Protein AF-A0A934D410-F1 (afdb_monomer)

Foldseek 3Di:
DDDPDDDPDPPPPDPDPPPPPPDDPDPADALQLLQVLQLVVLCVQVVNDDDDDPDDLVLSLCVSNVSQFDWQQLALEIETWGCWFQAPVSDTHHTDQLLLCLLLSQLVLLLLLVVLVLLPDDDVVNVLLVVLSVVSNVQSNCSNPNDRDDQDPVNVVSSHVSSCSLLDLVAPPPVPPDDSPHGLYEYEHAFQSRQSNSLNNSCVSDVVCVCVSRPLLVLFDQKADSDLRYIYGYQFGGAQDSPGRSRDGHGHDSLLSSLSSQLRSLLSSCCSQQVLDDLLLSLLRSLLSSCRSSVFFSLSSAFAANRRQDDPPVDPPDDLFALSVLLSLAHSPQAPLVPDGDSQLSLLVQLVQQDPVFAGFFDQSVVRGGDGHDNDPCDWLPHGDPPCLVPDDSSRSNRSSNVSSSVSNLLLVVQQPDDDPHGRNSSQLSVQSSNDDDDPPDPRHRSSQVSCCVRQVAHSDPVPPDCGHPVNVSSVVSNVVD

Nearest PDB structures (foldseek):
  5ee1-assembly1_A  TM=1.984E-01  e=4.217E+00  Oryza sativa Japonica Group

Solvent-accessible surface area (backbone atoms only — not comparable to full-atom values): 26885 Å² total; per-residue (Å²): 144,81,83,93,83,86,87,86,88,85,84,88,78,86,80,72,78,76,81,88,77,87,66,81,77,74,78,80,80,52,44,59,60,37,4,51,43,48,49,53,56,13,46,65,66,56,75,73,69,81,78,74,90,83,52,58,60,62,55,44,46,52,61,54,49,43,71,38,38,46,78,47,73,68,34,34,42,27,43,32,41,32,63,46,31,45,38,80,87,63,41,80,43,73,48,68,62,49,61,74,45,28,65,40,53,55,28,48,43,44,41,54,51,49,52,50,59,47,68,61,58,53,71,74,55,41,56,50,48,54,54,40,51,54,53,50,49,58,55,48,64,39,30,65,46,100,58,75,75,79,81,48,75,67,56,51,52,40,25,54,51,43,27,56,62,71,63,66,59,89,76,46,82,80,61,80,78,65,82,67,96,61,54,39,37,39,38,50,15,75,38,26,31,29,36,44,14,53,40,11,34,46,22,71,71,28,71,89,49,22,70,65,45,68,31,71,50,50,57,16,35,66,44,42,77,75,42,64,53,28,33,39,33,43,33,18,46,29,33,68,48,92,87,38,60,70,53,47,64,46,74,51,55,74,71,52,41,37,41,48,46,41,29,49,46,37,42,37,49,37,48,60,56,29,62,60,57,53,66,51,56,40,49,6,46,13,43,45,47,21,32,70,34,66,66,38,37,51,60,68,63,51,46,45,53,81,48,26,78,37,64,84,66,71,61,95,81,64,71,72,71,32,55,60,54,35,52,60,62,29,30,34,86,66,56,83,74,56,88,58,87,43,90,58,46,51,38,59,56,51,27,69,32,47,35,99,88,59,26,34,54,29,33,16,56,76,75,76,40,80,70,52,62,48,72,62,66,78,61,61,87,78,32,59,53,53,66,77,48,74,73,40,58,69,32,38,41,30,23,41,20,50,49,51,48,37,48,31,19,32,50,45,50,48,30,53,72,37,69,53,102,88,46,39,43,40,36,57,38,51,54,48,40,45,62,54,82,79,55,92,89,50,85,77,68,52,56,63,51,54,38,46,27,72,74,66,76,26,52,66,52,71,91,69,70,58,98,61,23,52,67,54,54,48,53,56,58,33,58,74,57,106

Structure (mmCIF, N/CA/C/O backbone):
data_AF-A0A934D410-F1
#
_entry.id   AF-A0A934D410-F1
#
loop_
_atom_site.group_PDB
_atom_site.id
_atom_site.type_symbol
_atom_site.label_atom_id
_atom_site.label_alt_id
_atom_site.label_comp_id
_atom_site.label_asym_id
_atom_site.label_entity_id
_atom_site.label_seq_id
_atom_site.pdbx_PDB_ins_code
_atom_site.Cartn_x
_atom_site.Cartn_y
_atom_site.Cartn_z
_atom_site.occupancy
_atom_site.B_iso_or_equiv
_atom_site.auth_seq_id
_atom_site.auth_comp_id
_atom_site.auth_asym_id
_atom_site.auth_atom_id
_atom_site.pdbx_PDB_model_num
ATOM 1 N N . MET A 1 1 ? -4.127 -56.325 44.865 1.00 42.56 1 MET A N 1
ATOM 2 C CA . MET A 1 1 ? -3.449 -55.016 44.952 1.00 42.56 1 MET A CA 1
ATOM 3 C C . MET A 1 1 ? -2.139 -55.084 44.183 1.00 42.56 1 MET A C 1
ATOM 5 O O . MET A 1 1 ? -1.163 -55.570 44.729 1.00 42.56 1 MET A O 1
ATOM 9 N N . LEU A 1 2 ? -2.148 -54.677 42.915 1.00 32.09 2 LEU A N 1
ATOM 10 C CA . LEU A 1 2 ? -1.064 -53.976 42.217 1.00 32.09 2 LEU A CA 1
ATOM 11 C C . LEU A 1 2 ? -1.540 -53.722 40.786 1.00 32.09 2 LEU A C 1
ATOM 13 O O . LEU A 1 2 ? -2.137 -54.588 40.151 1.00 32.09 2 LEU A O 1
ATOM 17 N N . ALA A 1 3 ? -1.391 -52.469 40.383 1.00 30.88 3 ALA A N 1
ATOM 18 C CA . ALA A 1 3 ? -2.076 -51.837 39.278 1.00 30.88 3 ALA A CA 1
ATOM 19 C C . ALA A 1 3 ? -1.532 -52.278 37.915 1.00 30.88 3 ALA A C 1
ATOM 21 O O . ALA A 1 3 ? -0.333 -52.218 37.651 1.00 30.88 3 ALA A O 1
ATOM 22 N N . CYS A 1 4 ? -2.462 -52.625 37.028 1.00 30.52 4 CYS A N 1
ATOM 23 C CA . CYS A 1 4 ? -2.294 -52.508 35.588 1.00 30.52 4 CYS A CA 1
ATOM 24 C C . CYS A 1 4 ? -2.367 -51.016 35.218 1.00 30.52 4 CYS A C 1
ATOM 26 O O . CYS A 1 4 ? -3.456 -50.486 35.026 1.00 30.52 4 CYS A O 1
ATOM 28 N N . SER A 1 5 ? -1.220 -50.340 35.141 1.00 37.38 5 SER A N 1
ATOM 29 C CA . SER A 1 5 ? -1.119 -48.936 34.707 1.00 37.38 5 SER A CA 1
ATOM 30 C C . SER A 1 5 ? -0.133 -48.807 33.552 1.00 37.38 5 SER A C 1
ATOM 32 O O . SER A 1 5 ? 0.962 -48.275 33.709 1.00 37.38 5 SER A O 1
ATOM 34 N N . LEU A 1 6 ? -0.507 -49.333 32.386 1.00 31.12 6 LEU A N 1
ATOM 35 C CA . LEU A 1 6 ? 0.303 -49.239 31.168 1.00 31.12 6 LEU A CA 1
ATOM 36 C C . LEU A 1 6 ? -0.589 -49.298 29.918 1.00 31.12 6 LEU A C 1
ATOM 38 O O . LEU A 1 6 ? -0.359 -50.105 29.034 1.00 31.12 6 LEU A O 1
ATOM 42 N N . LEU A 1 7 ? -1.665 -48.497 29.872 1.00 30.86 7 LEU A N 1
ATOM 43 C CA . LEU A 1 7 ? -2.588 -48.460 28.719 1.00 30.86 7 LEU A CA 1
ATOM 44 C C . LEU A 1 7 ? -3.400 -47.147 28.585 1.00 30.86 7 LEU A C 1
ATOM 46 O O . LEU A 1 7 ? -4.512 -47.165 28.072 1.00 30.86 7 LEU A O 1
ATOM 50 N N . ALA A 1 8 ? -2.873 -45.995 29.031 1.00 31.39 8 ALA A N 1
ATOM 51 C CA . ALA A 1 8 ? -3.640 -44.733 29.046 1.00 31.39 8 ALA A CA 1
ATOM 52 C C . ALA A 1 8 ? -2.965 -43.501 28.403 1.00 31.39 8 ALA A C 1
ATOM 54 O O . ALA A 1 8 ? -3.466 -42.395 28.576 1.00 31.39 8 ALA A O 1
ATOM 55 N N . THR A 1 9 ? -1.879 -43.645 27.630 1.00 33.16 9 THR A N 1
ATOM 56 C CA . THR A 1 9 ? -1.165 -42.457 27.096 1.00 33.16 9 THR A CA 1
ATOM 57 C C . THR A 1 9 ? -0.777 -42.521 25.618 1.00 33.16 9 THR A C 1
ATOM 59 O O . THR A 1 9 ? 0.167 -41.852 25.216 1.00 33.16 9 THR A O 1
ATOM 62 N N . LEU A 1 10 ? -1.489 -43.292 24.785 1.00 30.28 10 LEU A N 1
ATOM 63 C CA . LEU A 1 10 ? -1.182 -43.398 23.344 1.00 30.28 10 LEU A CA 1
ATOM 64 C C . LEU A 1 10 ? -2.417 -43.620 22.442 1.00 30.28 10 LEU A C 1
ATOM 66 O O . LEU A 1 10 ? -2.319 -44.243 21.392 1.00 30.28 10 LEU A O 1
ATOM 70 N N . ALA A 1 11 ? -3.586 -43.092 22.827 1.00 30.05 11 ALA A N 1
ATOM 71 C CA . ALA A 1 11 ? -4.821 -43.185 22.032 1.00 30.05 11 ALA A CA 1
ATOM 72 C C . ALA A 1 11 ? -5.610 -41.859 21.986 1.00 30.05 11 ALA A C 1
ATOM 74 O O . ALA A 1 11 ? -6.822 -41.840 22.176 1.00 30.05 11 ALA A O 1
ATOM 75 N N . ALA A 1 12 ? -4.920 -40.738 21.755 1.00 31.27 12 ALA A N 1
ATOM 76 C CA . ALA A 1 12 ? -5.554 -39.432 21.517 1.00 31.27 12 ALA A CA 1
ATOM 77 C C . ALA A 1 12 ? -4.945 -38.674 20.319 1.00 31.27 12 ALA A C 1
ATOM 79 O O . ALA A 1 12 ? -5.018 -37.451 20.241 1.00 31.27 12 ALA A O 1
ATOM 80 N N . LEU A 1 13 ? -4.345 -39.399 19.372 1.00 34.25 13 LEU A N 1
ATOM 81 C CA . LEU A 1 13 ? -3.903 -38.873 18.083 1.00 34.25 13 LEU A CA 1
ATOM 82 C C . LEU A 1 13 ? -4.572 -39.696 16.979 1.00 34.25 13 LEU A C 1
ATOM 84 O O . LEU A 1 13 ? -4.502 -40.921 16.995 1.00 34.25 13 LEU A O 1
ATOM 88 N N . CYS A 1 14 ? -5.204 -38.989 16.039 1.00 32.22 14 CYS A N 1
ATOM 89 C CA . CYS A 1 14 ? -5.809 -39.493 14.801 1.00 32.22 14 CYS A CA 1
ATOM 90 C C . CYS A 1 14 ? -7.228 -40.087 14.894 1.00 32.22 14 CYS A C 1
ATOM 92 O O . CYS A 1 14 ? -7.484 -41.190 14.424 1.00 32.22 14 CYS A O 1
ATOM 94 N N . THR A 1 15 ? -8.203 -39.286 15.327 1.00 29.06 15 THR A N 1
ATOM 95 C CA . THR A 1 15 ? -9.508 -39.287 14.643 1.00 29.06 15 THR A CA 1
ATOM 96 C C . THR A 1 15 ? -9.619 -37.986 13.865 1.00 29.06 15 THR A C 1
ATOM 98 O O . THR A 1 15 ? -9.895 -36.932 14.436 1.00 29.06 15 THR A O 1
ATOM 101 N N . ALA A 1 1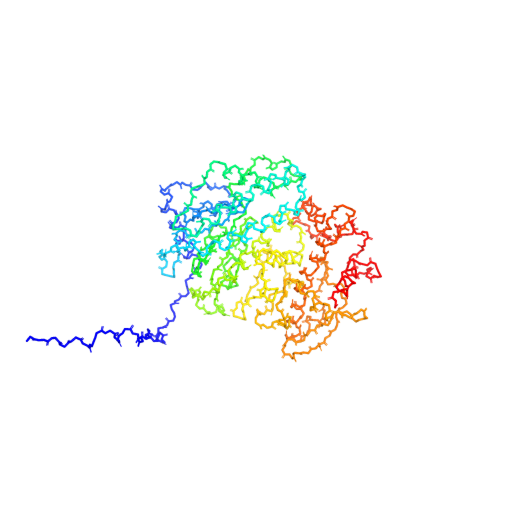6 ? -9.329 -38.054 12.565 1.00 29.75 16 ALA A N 1
ATOM 102 C CA . ALA A 1 16 ? -9.685 -36.997 11.629 1.00 29.75 16 ALA A CA 1
ATOM 103 C C . ALA A 1 16 ? -11.184 -36.685 11.795 1.00 29.75 16 ALA A C 1
ATOM 105 O O . ALA A 1 16 ? -11.968 -37.631 11.940 1.00 29.75 16 ALA A O 1
ATOM 106 N N . PRO A 1 17 ? -11.610 -35.408 11.801 1.00 34.34 17 PRO A N 1
ATOM 107 C CA . PRO A 1 17 ? -13.032 -35.114 11.776 1.00 34.34 17 PRO A CA 1
ATOM 108 C C . PRO A 1 17 ? -13.604 -35.772 10.520 1.00 34.34 17 PRO A C 1
ATOM 110 O O . PRO A 1 17 ? -13.029 -35.660 9.434 1.00 34.34 17 PRO A O 1
ATOM 113 N N . ALA A 1 18 ? -14.684 -36.532 10.705 1.00 32.53 18 ALA A N 1
ATOM 114 C CA . ALA A 1 18 ? -15.396 -37.203 9.632 1.00 32.53 18 ALA A CA 1
ATOM 115 C C . ALA A 1 18 ? -15.564 -36.236 8.452 1.00 32.53 18 ALA A C 1
ATOM 117 O O . ALA A 1 18 ? -16.028 -35.109 8.638 1.00 32.53 18 ALA A O 1
ATOM 118 N N . ARG A 1 19 ? -15.131 -36.672 7.262 1.00 36.81 19 ARG A N 1
ATOM 119 C CA . ARG A 1 19 ? -15.278 -35.932 6.006 1.00 36.81 19 ARG A CA 1
ATOM 120 C C . ARG A 1 19 ? -16.706 -35.398 5.909 1.00 36.81 19 ARG A C 1
ATOM 122 O O . ARG A 1 19 ? -17.652 -36.164 5.758 1.00 36.81 19 ARG A O 1
ATOM 129 N N . ALA A 1 20 ? -16.835 -34.080 5.989 1.00 39.75 20 ALA A N 1
ATOM 130 C CA . ALA A 1 20 ? -18.024 -33.351 5.593 1.00 39.75 20 ALA A CA 1
ATOM 131 C C . ALA A 1 20 ? -18.177 -33.492 4.070 1.00 39.75 20 ALA A C 1
ATOM 133 O O . ALA A 1 20 ? -17.707 -32.641 3.325 1.00 39.75 20 ALA A O 1
ATOM 134 N N . GLN A 1 21 ? -18.725 -34.615 3.601 1.00 38.31 21 GLN A N 1
ATOM 135 C CA . GLN A 1 21 ? -18.976 -34.846 2.173 1.00 38.31 21 GLN A CA 1
ATOM 136 C C . GLN A 1 21 ? -20.461 -34.978 1.808 1.00 38.31 21 GLN A C 1
ATOM 138 O O . GLN A 1 21 ? -20.760 -34.922 0.626 1.00 38.31 21 GLN A O 1
ATOM 143 N N . ASP A 1 22 ? -21.387 -35.004 2.778 1.00 38.47 22 ASP A N 1
ATOM 144 C CA . ASP A 1 22 ? -22.826 -35.207 2.501 1.00 38.47 22 ASP A CA 1
ATOM 145 C C . ASP A 1 22 ? -23.756 -34.120 3.076 1.00 38.47 22 ASP A C 1
ATOM 147 O O . ASP A 1 22 ? -24.946 -34.352 3.285 1.00 38.47 22 ASP A O 1
ATOM 151 N N . ARG A 1 23 ? -23.252 -32.915 3.365 1.00 43.56 23 ARG A N 1
ATOM 152 C CA . ARG A 1 23 ? -24.132 -31.766 3.638 1.00 43.56 23 ARG A CA 1
ATOM 153 C C . ARG A 1 23 ? -24.146 -30.873 2.415 1.00 43.56 23 ARG A C 1
ATOM 155 O O . ARG A 1 23 ? -23.083 -30.415 2.003 1.00 43.56 23 ARG A O 1
ATOM 162 N N . GLU A 1 24 ? -25.338 -30.619 1.872 1.00 44.25 24 GLU A N 1
ATOM 163 C CA . GLU A 1 24 ? -25.535 -29.498 0.953 1.00 44.25 24 GLU A CA 1
ATOM 164 C C . GLU A 1 24 ? -24.843 -28.264 1.551 1.00 44.25 24 GLU A C 1
ATOM 166 O O . GLU A 1 24 ? -25.019 -27.991 2.750 1.00 44.25 24 GLU A O 1
ATOM 171 N N . PRO A 1 25 ? -23.998 -27.559 0.777 1.00 53.12 25 PRO A N 1
ATOM 172 C CA . PRO A 1 25 ? -23.341 -26.367 1.277 1.00 53.12 25 PRO A CA 1
ATOM 173 C C . PRO A 1 25 ? -24.425 -25.385 1.720 1.00 53.12 25 PRO A C 1
ATOM 175 O O . PRO A 1 25 ? -25.359 -25.095 0.972 1.00 53.12 25 PRO A O 1
ATOM 178 N N . ALA A 1 26 ? -24.325 -24.913 2.966 1.00 56.53 26 ALA A N 1
ATOM 179 C CA . ALA A 1 26 ? -25.249 -23.918 3.488 1.00 56.53 26 ALA A CA 1
ATOM 180 C C . ALA A 1 26 ? -25.309 -22.725 2.518 1.00 56.53 26 ALA A C 1
ATOM 182 O O . ALA A 1 26 ? -24.267 -22.349 1.965 1.00 56.53 26 ALA A O 1
ATOM 183 N N . PRO A 1 27 ? -26.499 -22.136 2.297 1.00 59.75 27 PRO A N 1
ATOM 184 C CA . PRO A 1 27 ? -26.635 -21.037 1.363 1.00 59.75 27 PRO A CA 1
ATOM 185 C C . PRO A 1 27 ? -25.674 -19.902 1.742 1.00 59.75 27 PRO A C 1
ATOM 187 O O . PRO A 1 27 ? -25.443 -19.649 2.931 1.00 59.75 27 PRO A O 1
ATOM 190 N N . PRO A 1 28 ? -25.097 -19.224 0.742 1.00 68.19 28 PRO A N 1
ATOM 191 C CA . PRO A 1 28 ? -24.131 -18.169 0.972 1.00 68.19 28 PRO A CA 1
ATOM 192 C C . PRO A 1 28 ? -24.716 -17.060 1.847 1.00 68.19 28 PRO A C 1
ATOM 194 O O . PRO A 1 28 ? -25.807 -16.555 1.586 1.00 68.19 28 PRO A O 1
ATOM 197 N N . ILE A 1 29 ? -23.969 -16.653 2.872 1.00 74.25 29 ILE A N 1
ATOM 198 C CA . ILE A 1 29 ? -24.390 -15.567 3.756 1.00 74.25 29 ILE A CA 1
ATOM 199 C C . ILE A 1 29 ? -24.161 -14.234 3.038 1.00 74.25 29 ILE A C 1
ATOM 201 O O . ILE A 1 29 ? -23.031 -13.966 2.615 1.00 74.25 29 ILE A O 1
ATOM 205 N N . PRO A 1 30 ? -25.195 -13.387 2.890 1.00 83.50 30 PRO A N 1
ATOM 206 C CA . PRO A 1 30 ? -25.046 -12.099 2.228 1.00 83.50 30 PRO A CA 1
ATOM 207 C C . PRO A 1 30 ? -24.096 -11.165 2.987 1.00 83.50 30 PRO A C 1
ATOM 209 O O . PRO A 1 30 ? -24.097 -11.136 4.220 1.00 83.50 30 PRO A O 1
ATOM 212 N N . PHE A 1 31 ? -23.355 -10.332 2.246 1.00 85.19 31 PHE A N 1
ATOM 213 C CA . PHE A 1 31 ? -22.563 -9.225 2.802 1.00 85.19 31 PHE A CA 1
ATOM 214 C C . PHE A 1 31 ? -23.370 -8.377 3.786 1.00 85.19 31 PHE A C 1
ATOM 216 O O . PHE A 1 31 ? -22.879 -8.032 4.857 1.00 85.19 31 PHE A O 1
ATOM 223 N N . GLU A 1 32 ? -24.620 -8.084 3.432 1.00 91.25 32 GLU A N 1
ATOM 224 C CA . GLU A 1 32 ? -25.541 -7.302 4.249 1.00 91.25 32 GLU A CA 1
ATOM 225 C C . GLU A 1 32 ? -25.746 -7.914 5.639 1.00 91.25 32 GLU A C 1
ATOM 227 O O . GLU A 1 32 ? -25.600 -7.219 6.639 1.00 91.25 32 GLU A O 1
ATOM 232 N N . ALA A 1 33 ? -26.005 -9.222 5.728 1.00 91.56 33 ALA A N 1
ATOM 233 C CA . ALA A 1 33 ? -26.247 -9.893 7.004 1.00 91.56 33 ALA A CA 1
ATOM 234 C C . ALA A 1 33 ? -25.010 -9.856 7.918 1.00 91.56 33 ALA A C 1
ATOM 236 O O . ALA A 1 33 ? -25.127 -9.567 9.110 1.00 91.56 33 ALA A O 1
ATOM 237 N N . LEU A 1 34 ? -23.819 -10.091 7.356 1.00 92.19 34 LEU A N 1
ATOM 238 C CA . LEU A 1 34 ? -22.552 -9.979 8.086 1.00 92.19 34 LEU A CA 1
ATOM 239 C C . LEU A 1 34 ? -22.280 -8.534 8.534 1.00 92.19 34 LEU A C 1
ATOM 241 O O . LEU A 1 34 ? -21.866 -8.305 9.670 1.00 92.19 34 LEU A O 1
ATOM 245 N N . GLY A 1 35 ? -22.547 -7.560 7.661 1.00 93.56 35 GLY A N 1
ATOM 246 C CA . GLY A 1 35 ? -22.398 -6.136 7.956 1.00 93.56 35 GLY A CA 1
ATOM 247 C C . GLY A 1 35 ? -23.323 -5.656 9.067 1.00 93.56 35 GLY A C 1
ATOM 248 O O . GLY A 1 35 ? -22.873 -5.006 10.009 1.00 93.56 35 GLY A O 1
ATOM 249 N N . LEU A 1 36 ? -24.600 -6.031 9.008 1.00 94.38 36 LEU A N 1
ATOM 250 C CA . LEU A 1 36 ? -25.580 -5.719 10.046 1.00 94.38 36 LEU A CA 1
ATOM 251 C C . LEU A 1 36 ? -25.224 -6.379 11.382 1.00 94.38 36 LEU A C 1
ATOM 253 O O . LEU A 1 36 ? -25.355 -5.735 12.421 1.00 94.38 36 LEU A O 1
ATOM 257 N N . ALA A 1 37 ? -24.716 -7.617 11.372 1.00 94.50 37 ALA A N 1
ATOM 258 C CA . ALA A 1 37 ? -24.241 -8.282 12.586 1.00 94.50 37 ALA A CA 1
ATOM 259 C C . ALA A 1 37 ? -23.058 -7.534 13.230 1.00 94.50 37 ALA A C 1
ATOM 261 O O . ALA A 1 37 ? -23.037 -7.346 14.448 1.00 94.50 37 ALA A O 1
ATOM 262 N N . LEU A 1 38 ? -22.103 -7.053 12.423 1.00 94.81 38 LEU A N 1
ATOM 263 C CA . LEU A 1 38 ? -20.994 -6.223 12.903 1.00 94.81 38 LEU A CA 1
ATOM 264 C C . LEU A 1 38 ? -21.490 -4.905 13.504 1.00 94.81 38 LEU A C 1
ATOM 266 O O . LEU A 1 38 ? -21.075 -4.542 14.604 1.00 94.81 38 LEU A O 1
ATOM 270 N N . ILE A 1 39 ? -22.381 -4.200 12.802 1.00 93.75 39 ILE A N 1
ATOM 271 C CA . ILE A 1 39 ? -22.942 -2.926 13.267 1.00 93.75 39 ILE A CA 1
ATOM 272 C C . ILE A 1 39 ? -23.681 -3.132 14.594 1.00 93.75 39 ILE A C 1
ATOM 274 O O . ILE A 1 39 ? -23.381 -2.446 15.568 1.00 93.75 39 ILE A O 1
ATOM 278 N N . ALA A 1 40 ? -24.556 -4.137 14.676 1.00 92.69 40 ALA A N 1
ATOM 279 C CA . ALA A 1 40 ? -25.294 -4.453 15.895 1.00 92.69 40 ALA A CA 1
ATOM 280 C C . ALA A 1 40 ? -24.362 -4.776 17.076 1.00 92.69 40 ALA A C 1
ATOM 282 O O . ALA A 1 40 ? -24.590 -4.320 18.199 1.00 92.69 40 ALA A O 1
ATOM 283 N N . ALA A 1 41 ? -23.281 -5.525 16.834 1.00 92.62 41 ALA A N 1
ATOM 284 C CA . ALA A 1 41 ? -22.281 -5.806 17.857 1.00 92.62 41 ALA A CA 1
ATOM 285 C C . ALA A 1 41 ? -21.552 -4.536 18.328 1.00 92.62 41 ALA A C 1
ATOM 287 O O . ALA A 1 41 ? -21.296 -4.384 19.526 1.00 92.62 41 ALA A O 1
ATOM 288 N N . ALA A 1 42 ? -21.223 -3.623 17.411 1.00 91.75 42 ALA A N 1
ATOM 289 C CA . ALA A 1 42 ? -20.581 -2.354 17.746 1.00 91.75 42 ALA A CA 1
ATOM 290 C C . ALA A 1 42 ? -21.506 -1.451 18.572 1.00 91.75 42 ALA A C 1
ATOM 292 O O . ALA A 1 42 ? -21.076 -0.841 19.553 1.00 91.75 42 ALA A O 1
ATOM 293 N N . ASP A 1 43 ? -22.789 -1.430 18.227 1.00 90.31 43 ASP A N 1
ATOM 294 C CA . ASP A 1 43 ? -23.812 -0.632 18.902 1.00 90.31 43 ASP A CA 1
ATOM 295 C C . ASP A 1 43 ? -24.069 -1.102 20.321 1.00 90.31 43 ASP A C 1
ATOM 297 O O . ASP A 1 43 ? -24.132 -0.289 21.246 1.00 90.31 43 ASP A O 1
ATOM 301 N N . ALA A 1 44 ? -24.129 -2.421 20.509 1.00 89.69 44 ALA A N 1
ATOM 302 C CA . ALA A 1 44 ? -24.254 -3.022 21.827 1.00 89.69 44 ALA A CA 1
ATOM 303 C C . ALA A 1 44 ? -23.101 -2.605 22.759 1.00 89.69 44 ALA A C 1
ATOM 305 O O . ALA A 1 44 ? -23.320 -2.403 23.952 1.00 89.69 44 ALA A O 1
ATOM 306 N N . ARG A 1 45 ? -21.881 -2.425 22.228 1.00 87.94 45 ARG A N 1
ATOM 307 C CA . ARG A 1 45 ? -20.720 -1.972 23.016 1.00 87.94 45 ARG A CA 1
ATOM 308 C C . ARG A 1 45 ? -20.695 -0.480 23.303 1.00 87.94 45 ARG A C 1
ATOM 310 O O . ARG A 1 45 ? -20.055 -0.069 24.265 1.00 87.94 45 ARG A O 1
ATOM 317 N N . ARG A 1 46 ? -21.372 0.322 22.487 1.00 84.00 46 ARG A N 1
ATOM 318 C CA . ARG A 1 46 ? -21.430 1.777 22.651 1.00 84.00 46 ARG A CA 1
ATOM 319 C C . ARG A 1 46 ? -22.364 2.210 23.786 1.00 84.00 46 ARG A C 1
ATOM 321 O O . ARG A 1 46 ? -22.291 3.344 24.236 1.00 84.00 46 ARG A O 1
ATOM 328 N N . GLY A 1 47 ? -23.257 1.334 24.249 1.00 76.50 47 GLY A N 1
ATOM 329 C CA . GLY A 1 47 ? -24.168 1.661 25.350 1.00 76.50 47 GLY A CA 1
ATOM 330 C C . GLY A 1 47 ? -25.234 2.706 24.992 1.00 76.50 47 GLY A C 1
ATOM 331 O O . GLY A 1 47 ? -25.763 3.359 25.885 1.00 76.50 47 GLY A O 1
ATOM 332 N N . GLY A 1 48 ? -25.564 2.860 23.703 1.00 68.19 48 GLY A N 1
ATOM 333 C CA . GLY A 1 48 ? -26.670 3.709 23.243 1.00 68.19 48 GLY A CA 1
ATOM 334 C C . GLY A 1 48 ? -26.310 5.144 22.849 1.00 68.19 48 GLY A C 1
ATOM 335 O O . GLY A 1 48 ? -27.218 5.902 22.512 1.00 68.19 48 GLY A O 1
ATOM 336 N N . GLU A 1 49 ? -25.031 5.536 22.837 1.00 70.69 49 GLU A N 1
ATOM 337 C CA . GLU A 1 49 ? -24.654 6.848 22.292 1.00 70.69 49 GLU A CA 1
ATOM 338 C C . GLU A 1 49 ? -24.951 6.904 20.778 1.00 70.69 49 GLU A C 1
ATOM 340 O O . GLU A 1 49 ? -24.522 6.020 20.030 1.00 70.69 49 GLU A O 1
ATOM 345 N N . PRO A 1 50 ? -25.690 7.908 20.279 1.00 66.44 50 PRO A N 1
ATOM 346 C CA . PRO A 1 50 ? -25.954 8.021 18.853 1.00 66.44 50 PRO A CA 1
ATOM 347 C C . PRO A 1 50 ? -24.665 8.360 18.094 1.00 66.44 50 PRO A C 1
ATOM 349 O O . PRO A 1 50 ? -23.840 9.150 18.550 1.00 66.44 50 PRO A O 1
ATOM 352 N N . VAL A 1 51 ? -24.503 7.780 16.904 1.00 72.44 51 VAL A N 1
ATOM 353 C CA . VAL A 1 51 ? -23.530 8.284 15.928 1.00 72.44 51 VAL A CA 1
ATOM 354 C C . VAL A 1 51 ? -24.222 9.395 15.157 1.00 72.44 51 VAL A C 1
ATOM 356 O O . VAL A 1 51 ? -25.312 9.182 14.634 1.00 72.44 51 VAL A O 1
ATOM 359 N N . THR A 1 52 ? -23.631 10.584 15.129 1.00 65.38 52 THR A N 1
ATOM 360 C CA . THR A 1 52 ? -24.238 11.748 14.482 1.00 65.38 52 THR A CA 1
ATOM 361 C C . THR A 1 52 ? -24.378 11.516 12.975 1.00 65.38 52 THR A C 1
ATOM 363 O O . THR A 1 52 ? -23.384 11.465 12.253 1.00 65.38 52 THR A O 1
ATOM 366 N N . GLU A 1 53 ? -25.613 11.393 12.486 1.00 58.34 53 GLU A N 1
ATOM 367 C CA . GLU A 1 53 ? -25.904 11.387 11.050 1.00 58.34 53 GLU A CA 1
ATOM 368 C C . GLU A 1 53 ? -25.597 12.779 10.469 1.00 58.34 53 GLU A C 1
ATOM 370 O O . GLU A 1 53 ? -26.121 13.792 10.933 1.00 58.34 53 GLU A O 1
ATOM 375 N N . GLY A 1 54 ? -24.681 12.841 9.498 1.00 59.28 54 GLY A N 1
ATOM 376 C CA . GLY A 1 54 ? -24.143 14.088 8.929 1.00 59.28 54 GLY A CA 1
ATOM 377 C C . GLY A 1 54 ? -22.622 14.084 8.739 1.00 59.28 54 GLY A C 1
ATOM 378 O O . GLY A 1 54 ? -22.085 14.946 8.042 1.00 59.28 54 GLY A O 1
ATOM 379 N N . ASP A 1 55 ? -21.932 13.108 9.330 1.00 62.25 55 ASP A N 1
ATOM 380 C CA . ASP A 1 55 ? -20.523 12.827 9.063 1.00 62.25 55 ASP A CA 1
ATOM 381 C C . ASP A 1 55 ? -20.328 12.281 7.631 1.00 62.25 55 ASP A C 1
ATOM 383 O O . ASP A 1 55 ? -21.192 11.583 7.098 1.00 62.25 55 ASP A O 1
ATOM 387 N N . ASP A 1 56 ? -19.185 12.590 7.001 1.00 78.81 56 ASP A N 1
ATOM 388 C CA . ASP A 1 56 ? -18.760 11.924 5.757 1.00 78.81 56 ASP A CA 1
ATOM 389 C C . ASP A 1 56 ? -18.812 10.397 5.944 1.00 78.81 56 ASP A C 1
ATOM 391 O O . ASP A 1 56 ? -18.553 9.902 7.041 1.00 78.81 56 ASP A O 1
ATOM 395 N N . ALA A 1 57 ? -19.141 9.643 4.898 1.00 82.25 57 ALA A N 1
ATOM 396 C CA . ALA A 1 57 ? -19.423 8.211 5.003 1.00 82.25 57 ALA A CA 1
ATOM 397 C C . ALA A 1 57 ? -18.247 7.408 5.586 1.00 82.25 57 ALA A C 1
ATOM 399 O O . ALA A 1 57 ? -18.458 6.493 6.381 1.00 82.25 57 ALA A O 1
ATOM 400 N N . GLU A 1 58 ? -17.012 7.810 5.267 1.00 84.00 58 GLU A N 1
ATOM 401 C CA . GLU A 1 58 ? -15.797 7.284 5.900 1.00 84.00 58 GLU A CA 1
ATOM 402 C C . GLU A 1 58 ? -15.841 7.457 7.424 1.00 84.00 58 GLU A C 1
ATOM 404 O O . GLU A 1 58 ? -15.596 6.522 8.186 1.00 84.00 58 GLU A O 1
ATOM 409 N N . LEU A 1 59 ? -16.163 8.668 7.877 1.00 85.31 59 LEU A N 1
ATOM 410 C CA . LEU A 1 59 ? -16.184 9.018 9.288 1.00 85.31 59 LEU A CA 1
ATOM 411 C C . LEU A 1 59 ? -17.338 8.325 10.020 1.00 85.31 59 LEU A C 1
ATOM 413 O O . LEU A 1 59 ? -17.128 7.828 11.127 1.00 85.31 59 LEU A O 1
ATOM 417 N N . LEU A 1 60 ? -18.514 8.243 9.393 1.00 88.25 60 LEU A N 1
ATOM 418 C CA . LEU A 1 60 ? -19.657 7.480 9.892 1.00 88.25 60 LEU A CA 1
ATOM 419 C C . LEU A 1 60 ? -19.276 6.010 10.108 1.00 88.25 60 LEU A C 1
ATOM 421 O O . LEU A 1 60 ? -19.469 5.481 11.204 1.00 88.25 60 LEU A O 1
ATOM 425 N N . PHE A 1 61 ? -18.686 5.371 9.095 1.00 90.94 61 PHE A N 1
ATOM 426 C CA . PHE A 1 61 ? -18.240 3.981 9.159 1.00 90.94 61 PHE A CA 1
ATOM 427 C C . PHE A 1 61 ? -17.209 3.757 10.271 1.00 90.94 61 PHE A C 1
ATOM 429 O O . PHE A 1 61 ? -17.431 2.922 11.151 1.00 90.94 61 PHE A O 1
ATOM 436 N N . LEU A 1 62 ? -16.119 4.534 10.279 1.00 91.44 62 LEU A N 1
ATOM 437 C CA . LEU A 1 62 ? -15.040 4.393 11.260 1.00 91.44 62 LEU A CA 1
ATOM 438 C C . LEU A 1 62 ? -15.541 4.625 12.684 1.00 91.44 62 LEU A C 1
ATOM 440 O O . LEU A 1 62 ? -15.279 3.803 13.563 1.00 91.44 62 LEU A O 1
ATOM 444 N N . ARG A 1 63 ? -16.323 5.691 12.913 1.00 90.12 63 ARG A N 1
ATOM 445 C CA . ARG A 1 63 ? -16.942 5.930 14.220 1.00 90.12 63 ARG A CA 1
ATOM 446 C C . ARG A 1 63 ? -17.780 4.741 14.619 1.00 90.12 63 ARG A C 1
ATOM 448 O O . ARG A 1 63 ? -17.634 4.301 15.751 1.00 90.12 63 ARG A O 1
ATOM 455 N N . ARG A 1 64 ? -18.635 4.217 13.731 1.00 90.31 64 ARG A N 1
ATOM 456 C CA . ARG A 1 64 ? -19.569 3.131 14.057 1.00 90.31 64 ARG A CA 1
ATOM 457 C C . ARG A 1 64 ? -18.845 1.894 14.571 1.00 90.31 64 ARG A C 1
ATOM 459 O O . ARG A 1 64 ? -19.240 1.389 15.617 1.00 90.31 64 ARG A O 1
ATOM 466 N N . ILE A 1 65 ? -17.786 1.460 13.887 1.00 92.44 65 ILE A N 1
ATOM 467 C CA . ILE A 1 65 ? -17.075 0.209 14.196 1.00 92.44 65 ILE A CA 1
ATOM 468 C C . ILE A 1 65 ? -15.971 0.353 15.254 1.00 92.44 65 ILE A C 1
ATOM 470 O O . ILE A 1 65 ? -15.508 -0.664 15.773 1.00 92.44 65 ILE A O 1
ATOM 474 N N . GLU A 1 66 ? -15.544 1.575 15.584 1.00 92.50 66 GLU A N 1
ATOM 475 C CA . GLU A 1 66 ? -14.484 1.855 16.567 1.00 92.50 66 GLU A CA 1
ATOM 476 C C . GLU A 1 66 ? -14.623 1.056 17.882 1.00 92.50 66 GLU A C 1
ATOM 478 O O . GLU A 1 66 ? -13.632 0.451 18.290 1.00 92.50 66 GLU A O 1
ATOM 483 N N . PRO A 1 67 ? -15.811 0.925 18.518 1.00 91.88 67 PRO A N 1
ATOM 484 C CA . PRO A 1 67 ? -15.956 0.184 19.780 1.00 91.88 67 PRO A CA 1
ATOM 485 C C . PRO A 1 67 ? -15.602 -1.315 19.709 1.00 91.88 67 PRO A C 1
ATOM 487 O O . PRO A 1 67 ? -15.438 -1.973 20.742 1.00 91.88 67 PRO A O 1
ATOM 490 N N . LEU A 1 68 ? -15.516 -1.888 18.504 1.00 92.31 68 LEU A N 1
ATOM 491 C CA . LEU A 1 68 ? -15.102 -3.277 18.289 1.00 92.31 68 LEU A CA 1
ATOM 492 C C . LEU A 1 68 ? -13.594 -3.439 18.092 1.00 92.31 68 LEU A C 1
ATOM 494 O O . LEU A 1 68 ? -13.124 -4.576 18.031 1.00 92.31 68 LEU A O 1
ATOM 498 N N . HIS A 1 69 ? -12.838 -2.346 18.006 1.00 92.56 69 HIS A N 1
ATOM 499 C CA . HIS A 1 69 ? -11.428 -2.372 17.643 1.00 92.56 69 HIS A CA 1
ATOM 500 C C . HIS A 1 69 ? -10.549 -1.785 18.746 1.00 92.56 69 HIS A C 1
ATOM 502 O O . HIS A 1 69 ? -10.834 -0.752 19.343 1.00 92.56 69 HIS A O 1
ATOM 508 N N . GLN A 1 70 ? -9.418 -2.438 18.981 1.00 90.50 70 GLN A N 1
ATOM 509 C CA . GLN A 1 70 ? -8.282 -1.841 19.652 1.00 90.50 70 GLN A CA 1
ATOM 510 C C . GLN A 1 70 ? -7.485 -1.020 18.633 1.00 90.50 70 GLN A C 1
ATOM 512 O O . GLN A 1 70 ? -7.068 -1.530 17.592 1.00 90.50 70 GLN A O 1
ATOM 517 N N . ARG A 1 71 ? -7.256 0.255 18.948 1.00 89.94 71 ARG A N 1
ATOM 518 C CA . ARG A 1 71 ? -6.520 1.190 18.091 1.00 89.94 71 ARG A CA 1
ATOM 519 C C . ARG A 1 71 ? -5.051 1.230 18.497 1.00 89.94 71 ARG A C 1
ATOM 521 O O . ARG A 1 71 ? -4.723 1.553 19.635 1.00 89.94 71 ARG A O 1
ATOM 528 N N . ILE A 1 72 ? -4.166 0.916 17.558 1.00 90.00 72 ILE A N 1
ATOM 529 C CA . ILE A 1 72 ? -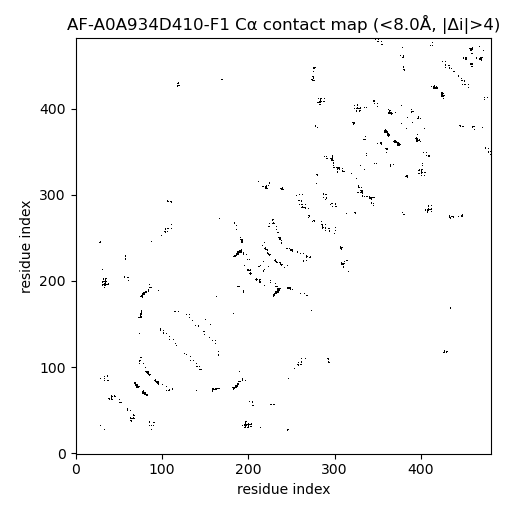2.714 1.034 17.710 1.00 90.00 72 ILE A CA 1
ATOM 530 C C . ILE A 1 72 ? -2.265 2.187 16.819 1.00 90.00 72 ILE A C 1
ATOM 532 O O . ILE A 1 72 ? -2.140 2.039 15.603 1.00 90.00 72 ILE A O 1
ATOM 536 N N . ARG A 1 73 ? -2.039 3.353 17.424 1.00 89.62 73 ARG A N 1
ATOM 537 C CA . ARG A 1 73 ? -1.553 4.538 16.715 1.00 89.62 73 ARG A CA 1
ATOM 538 C C . ARG A 1 73 ? -0.037 4.455 16.572 1.00 89.62 73 ARG A C 1
ATOM 540 O O . ARG A 1 73 ? 0.663 4.260 17.557 1.00 89.62 73 ARG A O 1
ATOM 547 N N . LEU A 1 74 ? 0.470 4.582 15.349 1.00 89.06 74 LEU A N 1
ATOM 548 C CA . LEU A 1 74 ? 1.907 4.522 15.037 1.00 89.06 74 LEU A CA 1
ATOM 549 C C . LEU A 1 74 ? 2.472 5.883 14.610 1.00 89.06 74 LEU A C 1
ATOM 551 O O . LEU A 1 74 ? 3.664 6.007 14.354 1.00 89.06 74 LEU A O 1
ATOM 555 N N . GLY A 1 75 ? 1.622 6.911 14.643 1.00 87.56 75 GLY A N 1
ATOM 556 C CA . GLY A 1 75 ? 1.901 8.260 14.180 1.00 87.56 75 GLY A CA 1
ATOM 557 C C . GLY A 1 75 ? 0.680 8.780 13.431 1.00 87.56 75 GLY A C 1
ATOM 558 O O . GLY A 1 75 ? -0.403 8.873 14.021 1.00 87.56 75 GLY A O 1
ATOM 559 N N . ALA A 1 76 ? 0.857 9.080 12.149 1.00 85.88 76 ALA A N 1
ATOM 560 C CA . ALA A 1 76 ? -0.200 9.397 11.195 1.00 85.88 76 ALA A CA 1
ATOM 561 C C . ALA A 1 76 ? -1.034 8.175 10.787 1.00 85.88 76 ALA A C 1
ATOM 563 O O . ALA A 1 76 ? -2.174 8.343 10.342 1.00 85.88 76 ALA A O 1
ATOM 564 N N . ILE A 1 77 ? -0.472 6.972 10.931 1.00 91.94 77 ILE A N 1
ATOM 565 C CA . ILE A 1 77 ? -1.115 5.706 10.578 1.00 91.94 77 ILE A CA 1
ATOM 566 C C . ILE A 1 77 ? -1.630 5.004 11.843 1.00 91.94 77 ILE A C 1
ATOM 568 O O . ILE A 1 77 ? -0.970 4.978 12.887 1.00 91.94 77 ILE A O 1
ATOM 572 N N . GLU A 1 78 ? -2.822 4.419 11.753 1.00 92.69 78 GLU A N 1
ATOM 573 C CA . GLU A 1 78 ? -3.463 3.649 12.818 1.00 92.69 78 GLU A CA 1
ATOM 574 C C . GLU A 1 78 ? -3.766 2.223 12.350 1.00 92.69 78 GLU A C 1
ATOM 576 O O . GLU A 1 78 ? -4.418 2.024 11.327 1.00 92.69 78 GLU A O 1
ATOM 581 N N . LEU A 1 79 ? -3.351 1.223 13.133 1.00 94.25 79 LEU A N 1
ATOM 582 C CA . LEU A 1 79 ? -3.793 -0.161 12.958 1.00 94.25 79 LEU A CA 1
ATOM 583 C C . LEU A 1 79 ? -5.003 -0.416 13.854 1.00 94.25 79 LEU A C 1
ATOM 585 O O . LEU A 1 79 ? -4.938 -0.225 15.071 1.00 94.25 79 LEU A O 1
ATOM 589 N N . TRP A 1 80 ? -6.103 -0.854 13.258 1.00 94.88 80 TRP A N 1
ATOM 590 C CA . TRP A 1 80 ? -7.335 -1.193 13.958 1.00 94.88 80 TRP A CA 1
ATOM 591 C C . TRP A 1 80 ? -7.434 -2.711 14.053 1.00 94.88 80 TRP A C 1
ATOM 593 O O . TRP A 1 80 ? -7.670 -3.413 13.069 1.00 94.88 80 TRP A O 1
ATOM 603 N N . VAL A 1 81 ? -7.197 -3.211 15.264 1.00 93.50 81 VAL A N 1
ATOM 604 C CA . VAL A 1 81 ? -7.157 -4.634 15.600 1.00 93.50 81 VAL A CA 1
ATOM 605 C C . VAL A 1 81 ? -8.512 -5.032 16.178 1.00 93.50 81 VAL A C 1
ATOM 607 O O . VAL A 1 81 ? -8.912 -4.459 17.189 1.00 93.50 81 VAL A O 1
ATOM 610 N N . PRO A 1 82 ? -9.234 -6.005 15.612 1.00 92.75 82 PRO A N 1
ATOM 611 C CA . PRO A 1 82 ? -10.527 -6.394 16.151 1.00 92.75 82 PRO A CA 1
ATOM 612 C C . PRO A 1 82 ? -10.377 -7.022 17.539 1.00 92.75 82 PRO A C 1
ATOM 614 O O . PRO A 1 82 ? -9.677 -8.023 17.724 1.00 92.75 82 PRO A O 1
ATOM 617 N N . ALA A 1 83 ? -11.074 -6.441 18.516 1.00 90.06 83 ALA A N 1
ATOM 618 C CA . ALA A 1 83 ? -11.190 -6.971 19.873 1.00 90.06 83 ALA A CA 1
ATOM 619 C C . ALA A 1 83 ? -12.165 -8.160 19.945 1.00 90.06 83 ALA A C 1
ATOM 621 O O . ALA A 1 83 ? -12.182 -8.882 20.937 1.00 90.06 83 ALA A O 1
ATOM 622 N N . VAL A 1 84 ? -12.987 -8.344 18.909 1.00 91.12 84 VAL A N 1
ATOM 623 C CA . VAL A 1 84 ? -13.814 -9.524 18.623 1.00 91.12 84 VAL A CA 1
ATOM 624 C C . VAL A 1 84 ? -13.967 -9.660 17.115 1.00 91.12 84 VAL A C 1
ATOM 626 O O . VAL A 1 84 ? -13.956 -8.664 16.396 1.00 91.12 84 VAL A O 1
ATOM 629 N N . THR A 1 85 ? -14.145 -10.885 16.641 1.00 92.50 85 THR A N 1
ATOM 630 C CA . THR A 1 85 ? -14.336 -11.184 15.216 1.00 92.50 85 THR A CA 1
ATOM 631 C C . THR A 1 85 ? -15.786 -11.542 14.924 1.00 92.50 85 THR A C 1
ATOM 633 O O . THR A 1 85 ? -16.490 -12.016 15.808 1.00 92.50 85 THR A O 1
ATOM 636 N N . ILE A 1 86 ? -16.245 -11.318 13.692 1.00 92.94 86 ILE A N 1
ATOM 637 C CA . ILE A 1 86 ? -17.530 -11.859 13.227 1.00 92.94 86 ILE A CA 1
ATOM 638 C C . ILE A 1 86 ? -17.248 -13.210 12.590 1.00 92.94 86 ILE A C 1
ATOM 640 O O . ILE A 1 86 ? -16.319 -13.317 11.792 1.00 92.94 86 ILE A O 1
ATOM 644 N N . GLN A 1 87 ? -18.047 -14.205 12.953 1.00 91.38 87 GLN A N 1
ATOM 645 C CA . GLN A 1 87 ? -17.980 -15.575 12.461 1.00 91.38 87 GLN A CA 1
ATOM 646 C C . GLN A 1 87 ? -19.066 -15.840 11.414 1.00 91.38 87 GLN A C 1
ATOM 648 O O . GLN A 1 87 ? -20.026 -15.079 11.275 1.00 91.38 87 GLN A O 1
ATOM 653 N N . CYS A 1 88 ? -18.946 -16.953 10.690 1.00 86.44 88 CYS A N 1
ATOM 654 C CA . CYS A 1 88 ? -19.945 -17.350 9.694 1.00 86.44 88 CYS A CA 1
ATOM 655 C C . CYS A 1 88 ? -21.322 -17.616 10.287 1.00 86.44 88 CYS A C 1
ATOM 657 O O . CYS A 1 88 ? -22.318 -17.415 9.620 1.00 86.44 88 CYS A O 1
ATOM 659 N N . ASP A 1 89 ? -21.426 -18.028 11.543 1.00 88.62 89 ASP A N 1
ATOM 660 C CA . ASP A 1 89 ? -22.727 -18.188 12.194 1.00 88.62 89 ASP A CA 1
ATOM 661 C C . ASP A 1 89 ? -23.298 -16.860 12.731 1.00 88.62 89 ASP A C 1
ATOM 663 O O . ASP A 1 89 ? -24.225 -16.874 13.541 1.00 88.62 89 ASP A O 1
ATOM 667 N N . LEU A 1 90 ? -22.746 -15.722 12.281 1.00 90.00 90 LEU A N 1
ATOM 668 C CA . LEU A 1 90 ? -23.077 -14.354 12.689 1.00 90.00 90 LEU A CA 1
ATOM 669 C C . LEU A 1 90 ? -22.794 -14.057 14.170 1.00 90.00 90 LEU A C 1
ATOM 671 O O . LEU A 1 90 ? -23.243 -13.036 14.693 1.00 90.00 90 LEU A O 1
ATOM 675 N N . LYS A 1 91 ? -22.040 -14.924 14.857 1.00 90.75 91 LYS A N 1
ATOM 676 C CA . LYS A 1 91 ? -21.651 -14.717 16.255 1.00 90.75 91 LYS A CA 1
ATOM 677 C C . LYS A 1 91 ? -20.290 -14.050 16.381 1.00 90.75 91 LYS A C 1
ATOM 679 O O . LYS A 1 91 ? -19.512 -13.951 15.431 1.00 90.75 91 LYS A O 1
ATOM 684 N N . LEU A 1 92 ? -20.012 -13.604 17.604 1.00 91.69 92 LEU A N 1
ATOM 685 C CA . LEU A 1 92 ? -18.713 -13.072 17.982 1.00 91.69 92 LEU A CA 1
ATOM 686 C C . LEU A 1 92 ? -17.727 -14.205 18.265 1.00 91.69 92 LEU A C 1
ATOM 688 O O . LEU A 1 92 ? -18.007 -15.103 19.059 1.00 91.69 92 LEU A O 1
ATOM 692 N N . GLY A 1 93 ? -16.566 -14.122 17.632 1.00 90.38 93 GLY A N 1
ATOM 693 C CA . GLY A 1 93 ? -15.416 -14.981 17.858 1.00 90.38 93 GLY A CA 1
ATOM 694 C C . GLY A 1 93 ? -14.298 -14.279 18.636 1.00 90.38 93 GLY A C 1
ATOM 695 O O . GLY A 1 93 ? -14.431 -13.117 19.046 1.00 90.38 93 GLY A O 1
ATOM 696 N N . PRO A 1 94 ? -13.176 -14.985 18.853 1.00 88.44 94 PRO A N 1
ATOM 697 C CA . PRO A 1 94 ? -12.043 -14.470 19.610 1.00 88.44 94 PRO A CA 1
ATOM 698 C C . PRO A 1 94 ? -11.357 -13.288 18.911 1.00 88.44 94 PRO A C 1
ATOM 700 O O . PRO A 1 94 ? -11.438 -13.121 17.693 1.00 88.44 94 PRO A O 1
ATOM 703 N N . ALA A 1 95 ? -10.661 -12.474 19.709 1.00 86.00 95 ALA A N 1
ATOM 704 C CA . ALA A 1 95 ? -9.834 -11.363 19.246 1.00 86.00 95 ALA A CA 1
ATOM 705 C C . ALA A 1 95 ? -8.574 -11.843 18.508 1.00 86.00 95 ALA A C 1
ATOM 707 O O . ALA A 1 95 ? -8.071 -12.941 18.762 1.00 86.00 95 ALA A O 1
ATOM 708 N N . LEU A 1 96 ? -8.000 -10.973 17.672 1.00 85.81 96 LEU A N 1
ATOM 709 C CA . LEU A 1 96 ? -6.685 -11.212 17.076 1.00 85.81 96 LEU A CA 1
ATOM 710 C C . LEU A 1 96 ? -5.575 -11.053 18.142 1.00 85.81 96 LEU A C 1
ATOM 712 O O . LEU A 1 96 ? -5.485 -9.996 18.770 1.00 85.81 96 LEU A O 1
ATOM 716 N N . PRO A 1 97 ? -4.683 -12.045 18.343 1.00 84.81 97 PRO A N 1
ATOM 717 C CA . PRO A 1 97 ? -3.584 -11.914 19.299 1.00 84.81 97 PRO A CA 1
ATOM 718 C C . PRO A 1 97 ? -2.579 -10.820 18.905 1.00 84.81 97 PRO A C 1
ATOM 720 O O . PRO A 1 97 ? -2.071 -10.816 17.781 1.00 84.81 97 PRO A O 1
ATOM 723 N N . LEU A 1 98 ? -2.194 -9.958 19.855 1.00 81.69 98 LEU A N 1
ATOM 724 C CA . LEU A 1 98 ? -1.255 -8.845 19.621 1.00 81.69 98 LEU A CA 1
ATOM 725 C C . LEU A 1 98 ? 0.125 -9.286 19.107 1.00 81.69 98 LEU A C 1
ATOM 727 O O . LEU A 1 98 ? 0.746 -8.576 18.316 1.00 81.69 98 LEU A O 1
ATOM 731 N N . ALA A 1 99 ? 0.575 -10.494 19.461 1.00 83.75 99 ALA A N 1
ATOM 732 C CA . ALA A 1 99 ? 1.819 -11.063 18.941 1.00 83.75 99 ALA A CA 1
ATOM 733 C C . ALA A 1 99 ? 1.829 -11.174 17.403 1.00 83.75 99 ALA A C 1
ATOM 735 O O . ALA A 1 99 ? 2.882 -11.024 16.787 1.00 83.75 99 ALA A O 1
ATOM 736 N N . GLN A 1 100 ? 0.664 -11.383 16.776 1.00 86.69 100 GLN A N 1
ATOM 737 C CA . GLN A 1 100 ? 0.531 -11.408 15.314 1.00 86.69 100 GLN A CA 1
ATOM 738 C C . GLN A 1 100 ? 0.541 -9.996 14.703 1.00 86.69 100 GLN A C 1
ATOM 740 O O . GLN A 1 100 ? 0.850 -9.839 13.526 1.00 86.69 100 GLN A O 1
ATOM 745 N N . VAL A 1 101 ? 0.238 -8.968 15.500 1.00 89.56 101 VAL A N 1
ATOM 746 C CA . VAL A 1 101 ? 0.194 -7.560 15.076 1.00 89.56 101 VAL A CA 1
ATOM 747 C C . VAL A 1 101 ? 1.567 -6.896 15.179 1.00 89.56 101 VAL A C 1
ATOM 749 O O . VAL A 1 101 ? 1.887 -6.016 14.382 1.00 89.56 101 VAL A O 1
ATOM 752 N N . ALA A 1 102 ? 2.419 -7.325 16.114 1.00 89.12 102 ALA A N 1
ATOM 753 C CA . ALA A 1 102 ? 3.719 -6.695 16.352 1.00 89.12 102 ALA A CA 1
ATOM 754 C C . ALA A 1 102 ? 4.617 -6.588 15.092 1.00 89.12 102 ALA A C 1
ATOM 756 O O . ALA A 1 102 ? 5.163 -5.507 14.860 1.00 89.12 102 ALA A O 1
ATOM 757 N N . PRO A 1 103 ? 4.767 -7.620 14.232 1.00 90.44 103 PRO A N 1
ATOM 758 C CA . PRO A 1 103 ? 5.535 -7.490 12.987 1.00 90.44 103 PRO A CA 1
ATOM 759 C C . PRO A 1 103 ? 4.944 -6.456 12.017 1.00 90.44 103 PRO A C 1
ATOM 761 O O . PRO A 1 103 ? 5.686 -5.712 11.376 1.00 90.44 103 PRO A O 1
ATOM 764 N N . ILE A 1 104 ? 3.612 -6.366 11.958 1.00 92.75 104 ILE A N 1
ATOM 765 C CA . ILE A 1 104 ? 2.874 -5.432 11.099 1.00 92.75 104 ILE A CA 1
ATOM 766 C C . ILE A 1 104 ? 3.076 -3.998 11.582 1.00 92.75 104 ILE A C 1
ATOM 768 O O . ILE A 1 104 ? 3.378 -3.117 10.780 1.00 92.75 104 ILE A O 1
ATOM 772 N N . ALA A 1 105 ? 2.995 -3.768 12.893 1.00 93.00 105 ALA A N 1
ATOM 773 C CA . ALA A 1 105 ? 3.252 -2.462 13.489 1.00 93.00 105 ALA A CA 1
ATOM 774 C C . ALA A 1 105 ? 4.675 -1.965 13.200 1.00 93.00 105 ALA A C 1
ATOM 776 O O . ALA A 1 105 ? 4.864 -0.813 12.813 1.00 93.00 105 ALA A O 1
ATOM 777 N N . LYS A 1 106 ? 5.680 -2.845 13.305 1.00 92.31 106 LYS A N 1
ATOM 778 C CA . LYS A 1 106 ? 7.077 -2.505 12.981 1.00 92.31 106 LYS A CA 1
ATOM 779 C C . LYS A 1 106 ? 7.254 -2.129 11.513 1.00 92.31 106 LYS A C 1
ATOM 781 O O . LYS A 1 106 ? 7.920 -1.142 11.213 1.00 92.31 106 LYS A O 1
ATOM 786 N N . ALA A 1 107 ? 6.674 -2.906 10.600 1.00 93.12 107 ALA A N 1
ATOM 787 C CA . ALA A 1 107 ? 6.745 -2.608 9.173 1.00 93.12 107 ALA A CA 1
ATOM 788 C C . ALA A 1 107 ? 5.995 -1.308 8.828 1.00 93.12 107 ALA A C 1
ATOM 790 O O . ALA A 1 107 ? 6.504 -0.487 8.071 1.00 93.12 107 ALA A O 1
ATOM 791 N N . THR A 1 108 ? 4.844 -1.069 9.458 1.00 94.69 108 THR A N 1
ATOM 792 C CA . THR A 1 108 ? 4.042 0.149 9.268 1.00 94.69 108 THR A CA 1
ATOM 793 C C . THR A 1 108 ? 4.793 1.389 9.749 1.00 94.69 108 THR A C 1
ATOM 795 O O . THR A 1 108 ? 4.825 2.405 9.062 1.00 94.69 108 THR A O 1
ATOM 798 N N . LEU A 1 109 ? 5.484 1.299 10.889 1.00 92.88 109 LEU A N 1
ATOM 799 C CA . LEU A 1 109 ? 6.312 2.393 11.393 1.00 92.88 109 LEU A CA 1
ATOM 800 C C . LEU A 1 109 ? 7.497 2.701 10.464 1.00 92.88 109 LEU A C 1
ATOM 802 O O . LEU A 1 109 ? 7.844 3.865 10.262 1.00 92.88 109 LEU A O 1
ATOM 806 N N . LYS A 1 110 ? 8.116 1.668 9.873 1.00 93.62 110 LYS A N 1
ATOM 807 C CA . LYS A 1 110 ? 9.166 1.851 8.859 1.00 93.62 110 LYS A CA 1
ATOM 808 C C . LYS A 1 110 ? 8.629 2.565 7.621 1.00 93.62 110 LYS A C 1
ATOM 810 O O . LYS A 1 110 ? 9.313 3.456 7.127 1.00 93.62 110 LYS A O 1
ATOM 815 N N . LEU A 1 111 ? 7.430 2.204 7.159 1.00 93.12 111 LEU A N 1
ATOM 816 C CA . LEU A 1 111 ? 6.754 2.877 6.051 1.00 93.12 111 LEU A CA 1
ATOM 817 C C . LEU A 1 111 ? 6.505 4.357 6.366 1.00 93.12 111 LEU A C 1
ATOM 819 O O . LEU A 1 111 ? 6.908 5.228 5.599 1.00 93.12 111 LEU A O 1
ATOM 823 N N . GLU A 1 112 ? 5.893 4.660 7.515 1.00 91.31 112 GLU A N 1
ATOM 824 C CA . GLU A 1 112 ? 5.596 6.044 7.903 1.00 91.31 112 GLU A CA 1
ATOM 825 C C . GLU A 1 112 ? 6.874 6.889 7.989 1.00 91.31 112 GLU A C 1
ATOM 827 O O . GLU A 1 112 ? 6.925 8.027 7.511 1.00 91.31 112 GLU A O 1
ATOM 832 N N . ARG A 1 113 ? 7.946 6.307 8.535 1.00 90.50 113 ARG A N 1
ATOM 833 C CA . ARG A 1 113 ? 9.261 6.943 8.573 1.00 90.50 113 ARG A CA 1
ATOM 834 C C . ARG A 1 113 ? 9.817 7.211 7.177 1.00 90.50 113 ARG A C 1
ATOM 836 O O . ARG A 1 113 ? 10.323 8.306 6.952 1.00 90.50 113 ARG A O 1
ATOM 843 N N . GLN A 1 114 ? 9.727 6.253 6.256 1.00 88.69 114 GLN A N 1
ATOM 844 C CA . GLN A 1 114 ? 10.180 6.433 4.872 1.00 88.69 114 GLN A CA 1
ATOM 845 C C . GLN A 1 114 ? 9.443 7.590 4.201 1.00 88.69 114 GLN A C 1
ATOM 847 O O . GLN A 1 114 ? 10.089 8.494 3.685 1.00 88.69 114 GLN A O 1
ATOM 852 N N . TRP A 1 115 ? 8.115 7.629 4.286 1.00 87.00 115 TRP A N 1
ATOM 853 C CA . TRP A 1 115 ? 7.318 8.727 3.733 1.00 87.00 115 TRP A CA 1
ATOM 854 C C . TRP A 1 115 ? 7.613 10.077 4.395 1.00 87.00 115 TRP A C 1
ATOM 856 O O . TRP A 1 115 ? 7.671 11.101 3.718 1.00 87.00 115 TRP A O 1
ATOM 866 N N . THR A 1 116 ? 7.889 10.085 5.699 1.00 83.75 116 THR A N 1
ATOM 867 C CA . THR A 1 116 ? 8.326 11.296 6.412 1.00 83.75 116 THR A CA 1
ATOM 868 C C . THR A 1 116 ? 9.695 11.786 5.924 1.00 83.75 116 THR A C 1
ATOM 870 O O . THR A 1 116 ? 9.917 12.991 5.808 1.00 83.75 116 THR A O 1
ATOM 873 N N . GLU A 1 117 ? 10.617 10.871 5.609 1.00 82.38 117 GLU A N 1
ATOM 874 C CA . GLU A 1 117 ? 11.910 11.196 4.995 1.00 82.38 117 GLU A CA 1
ATOM 875 C C . GLU A 1 117 ? 11.734 11.711 3.552 1.00 82.38 117 GLU A C 1
ATOM 877 O O . GLU A 1 117 ? 12.387 12.688 3.175 1.00 82.38 117 GLU A O 1
ATOM 882 N N . LEU A 1 118 ? 10.825 11.111 2.769 1.00 79.50 118 LEU A N 1
ATOM 883 C CA . LEU A 1 118 ? 10.477 11.549 1.408 1.00 79.50 118 LEU A CA 1
ATOM 884 C C . LEU A 1 118 ? 9.844 12.951 1.391 1.00 79.50 118 LEU A C 1
ATOM 886 O O . LEU A 1 118 ? 10.096 13.720 0.468 1.00 79.50 118 LEU A O 1
ATOM 890 N N . ALA A 1 119 ? 9.082 13.309 2.429 1.00 74.81 119 ALA A N 1
ATOM 891 C CA . ALA A 1 119 ? 8.472 14.631 2.582 1.00 74.81 119 ALA A CA 1
ATOM 892 C C . ALA A 1 119 ? 9.487 15.771 2.826 1.00 74.81 119 ALA A C 1
ATOM 894 O O . ALA A 1 119 ? 9.094 16.936 2.858 1.00 74.81 119 ALA A O 1
ATOM 895 N N . GLY A 1 120 ? 10.779 15.466 3.008 1.00 69.44 120 GLY A N 1
ATOM 896 C CA . GLY A 1 120 ? 11.841 16.476 3.027 1.00 69.44 120 GLY A CA 1
ATOM 897 C C . GLY A 1 120 ? 11.796 17.420 4.233 1.00 69.44 120 GLY A C 1
ATOM 898 O O . GLY A 1 120 ? 11.865 18.637 4.073 1.00 69.44 120 GLY A O 1
ATOM 899 N N . LEU A 1 121 ? 11.676 16.879 5.452 1.00 73.06 121 LEU A N 1
ATOM 900 C CA . LEU A 1 121 ? 11.751 17.689 6.675 1.00 73.06 121 LEU A CA 1
ATOM 901 C C . LEU A 1 121 ? 13.124 18.371 6.824 1.00 73.06 121 LEU A C 1
ATOM 903 O O . LEU A 1 121 ? 14.171 17.749 6.643 1.00 73.06 121 LEU A O 1
ATOM 907 N N . ASP A 1 122 ? 13.122 19.639 7.229 1.00 72.31 122 ASP A N 1
ATOM 908 C CA . ASP A 1 122 ? 14.325 20.420 7.517 1.00 72.31 122 ASP A CA 1
ATOM 909 C C . ASP A 1 122 ? 14.967 20.032 8.862 1.00 72.31 122 ASP A C 1
ATOM 911 O O . ASP A 1 122 ? 14.331 19.450 9.741 1.00 72.31 122 ASP A O 1
ATOM 915 N N . GLY A 1 123 ? 16.255 20.355 9.031 1.00 70.31 123 GLY A N 1
ATOM 916 C CA . GLY A 1 123 ? 17.140 19.800 10.068 1.00 70.31 123 GLY A CA 1
ATOM 917 C C . GLY A 1 123 ? 16.525 19.609 11.464 1.00 70.31 123 GLY A C 1
ATOM 918 O O . GLY A 1 123 ? 16.547 18.496 11.994 1.00 70.31 123 GLY A O 1
ATOM 919 N N . GLY A 1 124 ? 15.944 20.660 12.055 1.00 76.62 124 GLY A N 1
ATOM 920 C CA . GLY A 1 124 ? 15.329 20.588 13.388 1.00 76.62 124 GLY A CA 1
ATOM 921 C C . GLY A 1 124 ? 14.107 19.662 13.454 1.00 76.62 124 GLY A C 1
ATOM 922 O O . GLY A 1 124 ? 13.958 18.895 14.409 1.00 76.62 124 GLY A O 1
ATOM 923 N N . ASN A 1 125 ? 13.270 19.668 12.414 1.00 82.25 125 ASN A N 1
ATOM 924 C CA . ASN A 1 125 ? 12.115 18.779 12.309 1.00 82.25 125 ASN A CA 1
ATOM 925 C C . ASN A 1 125 ? 12.537 17.335 12.009 1.00 82.25 125 ASN A C 1
ATOM 927 O O . ASN A 1 125 ? 11.975 16.411 12.592 1.00 82.25 125 ASN A O 1
ATOM 931 N N . ALA A 1 126 ? 13.578 17.121 11.200 1.00 81.94 126 ALA A N 1
ATOM 932 C CA . ALA A 1 126 ? 14.139 15.794 10.950 1.00 81.94 126 ALA A CA 1
ATOM 933 C C . ALA A 1 126 ? 14.691 15.150 12.239 1.00 81.94 126 ALA A C 1
ATOM 935 O O . ALA A 1 126 ? 14.446 13.971 12.512 1.00 81.94 126 ALA A O 1
ATOM 936 N N . ALA A 1 127 ? 15.382 15.926 13.085 1.00 85.25 127 ALA A N 1
ATOM 937 C CA . ALA A 1 127 ? 15.867 15.451 14.382 1.00 85.25 127 ALA A CA 1
ATOM 938 C C . ALA A 1 127 ? 14.716 15.097 15.343 1.00 85.25 127 ALA A C 1
ATOM 940 O O . ALA A 1 127 ? 14.774 14.066 16.023 1.00 85.25 127 ALA A O 1
ATOM 941 N N . ARG A 1 128 ? 13.652 15.914 15.373 1.00 87.88 128 ARG A N 1
ATOM 942 C CA . ARG A 1 128 ? 12.443 15.634 16.162 1.00 87.88 128 ARG A CA 1
ATOM 943 C C . ARG A 1 128 ? 11.726 14.375 15.675 1.00 87.88 128 ARG A C 1
ATOM 945 O O . ARG A 1 128 ? 11.430 13.516 16.501 1.00 87.88 128 ARG A O 1
ATOM 952 N N . ALA A 1 129 ? 11.542 14.214 14.364 1.00 87.00 129 ALA A N 1
ATOM 953 C CA . ALA A 1 129 ? 10.935 13.020 13.775 1.00 87.00 129 ALA A CA 1
ATOM 954 C C . ALA A 1 129 ? 11.709 11.754 14.135 1.00 87.00 129 ALA A C 1
ATOM 956 O O . ALA A 1 129 ? 11.119 10.781 14.597 1.00 87.00 129 ALA A O 1
ATOM 957 N N . LYS A 1 130 ? 13.043 11.779 14.031 1.00 89.75 130 LYS A N 1
ATOM 958 C CA . LYS A 1 130 ? 13.882 10.645 14.440 1.00 89.75 130 LYS A CA 1
ATOM 959 C C . LYS A 1 130 ? 13.640 10.251 15.901 1.00 89.75 130 LYS A C 1
ATOM 961 O O . LYS A 1 130 ? 13.495 9.067 16.195 1.00 89.75 130 LYS A O 1
ATOM 966 N N . LYS A 1 131 ? 13.567 11.229 16.811 1.00 90.50 131 LYS A N 1
ATOM 967 C CA . LYS A 1 131 ? 13.300 10.987 18.238 1.00 90.50 131 LYS A CA 1
ATOM 968 C C . LYS A 1 131 ? 11.892 10.427 18.473 1.00 90.50 131 LYS A C 1
ATOM 970 O O . LYS A 1 131 ? 11.754 9.480 19.247 1.00 90.50 131 LYS A O 1
ATOM 975 N N . ALA A 1 132 ? 10.883 10.986 17.805 1.00 90.88 132 ALA A N 1
ATOM 976 C CA . ALA A 1 132 ? 9.501 10.516 17.861 1.00 90.88 132 ALA A CA 1
ATOM 977 C C . ALA A 1 132 ? 9.397 9.053 17.403 1.00 90.88 132 ALA A C 1
ATOM 979 O O . ALA A 1 132 ? 8.909 8.207 18.152 1.00 90.88 132 ALA A O 1
ATOM 980 N N . PHE A 1 133 ? 9.970 8.723 16.240 1.00 92.19 133 PHE A N 1
ATOM 981 C CA . PHE A 1 133 ? 9.983 7.358 15.712 1.00 92.19 133 PHE A CA 1
ATOM 982 C C . PHE A 1 133 ? 10.675 6.371 16.650 1.00 92.19 133 PHE A C 1
ATOM 984 O O . PHE A 1 133 ? 10.139 5.295 16.879 1.00 92.19 133 PHE A O 1
ATOM 991 N N . THR A 1 134 ? 11.813 6.724 17.256 1.00 91.56 134 THR A N 1
ATOM 992 C CA . THR A 1 134 ? 12.481 5.847 18.236 1.00 91.56 134 THR A CA 1
ATOM 993 C C . THR A 1 134 ? 11.611 5.568 19.465 1.00 91.56 134 THR A C 1
ATOM 995 O O . THR A 1 134 ? 11.592 4.445 19.968 1.00 91.56 134 THR A O 1
ATOM 998 N N . ARG A 1 135 ? 10.867 6.566 19.959 1.00 90.38 135 ARG A N 1
ATOM 999 C CA . ARG A 1 135 ? 9.944 6.381 21.092 1.00 90.38 135 ARG A CA 1
ATOM 1000 C C . ARG A 1 135 ? 8.782 5.464 20.726 1.00 90.38 135 ARG A C 1
ATOM 1002 O O . ARG A 1 135 ? 8.501 4.522 21.465 1.00 90.38 135 ARG A O 1
ATOM 1009 N N . ILE A 1 136 ? 8.156 5.711 19.578 1.00 90.75 136 ILE A N 1
ATOM 1010 C CA . ILE A 1 136 ? 7.040 4.898 19.086 1.00 90.75 136 ILE A CA 1
ATOM 1011 C C . ILE A 1 136 ? 7.503 3.473 18.784 1.00 90.75 136 ILE A C 1
ATOM 1013 O O . ILE A 1 136 ? 6.802 2.530 19.124 1.00 90.75 136 ILE A O 1
ATOM 1017 N N . GLU A 1 137 ? 8.698 3.291 18.223 1.00 90.25 137 GLU A N 1
ATOM 1018 C CA . GLU A 1 137 ? 9.286 1.973 17.967 1.00 90.25 137 GLU A CA 1
ATOM 1019 C C . GLU A 1 137 ? 9.492 1.189 19.265 1.00 90.25 137 GLU A C 1
ATOM 1021 O O . GLU A 1 137 ? 9.135 0.013 19.345 1.00 90.25 137 GLU A O 1
ATOM 1026 N N . SER A 1 138 ? 10.017 1.842 20.306 1.00 88.19 138 SER A N 1
ATOM 1027 C CA . SER A 1 138 ? 10.162 1.239 21.635 1.00 88.19 138 SER A CA 1
ATOM 1028 C C . SER A 1 138 ? 8.814 0.765 22.190 1.00 88.19 138 SER A C 1
ATOM 1030 O O . SER A 1 138 ? 8.692 -0.374 22.641 1.00 88.19 138 SER A O 1
ATOM 1032 N N . TRP A 1 139 ? 7.775 1.598 22.080 1.00 88.31 139 TRP A N 1
ATOM 1033 C CA . TRP A 1 139 ? 6.421 1.225 22.483 1.00 88.31 139 TRP A CA 1
ATOM 1034 C C . TRP A 1 139 ? 5.839 0.098 21.613 1.00 88.31 139 TRP A C 1
ATOM 1036 O O . TRP A 1 139 ? 5.336 -0.886 22.151 1.00 88.31 139 TRP A O 1
ATOM 1046 N N . ALA A 1 140 ? 5.970 0.160 20.286 1.00 85.69 140 ALA A N 1
ATOM 1047 C CA . ALA A 1 140 ? 5.476 -0.866 19.365 1.00 85.69 140 ALA A CA 1
ATOM 1048 C C . ALA A 1 140 ? 6.166 -2.226 19.581 1.00 85.69 140 ALA A C 1
ATOM 1050 O O . ALA A 1 140 ? 5.564 -3.281 19.384 1.00 85.69 140 ALA A O 1
ATOM 1051 N N . ASN A 1 141 ? 7.418 -2.235 20.046 1.00 83.38 141 ASN A N 1
ATOM 1052 C CA . ASN A 1 141 ? 8.108 -3.460 20.446 1.00 83.38 141 ASN A CA 1
ATOM 1053 C C . ASN A 1 141 ? 7.485 -4.129 21.684 1.00 83.38 141 ASN A C 1
ATOM 1055 O O . ASN A 1 141 ? 7.676 -5.331 21.861 1.00 83.38 141 ASN A O 1
ATOM 1059 N N . SER A 1 142 ? 6.712 -3.400 22.497 1.00 81.75 142 SER A N 1
ATOM 1060 C CA . SER A 1 142 ? 5.973 -3.961 23.637 1.00 81.75 142 SER A CA 1
ATOM 1061 C C . SER A 1 142 ? 4.692 -4.706 23.239 1.00 81.75 142 SER A C 1
ATOM 1063 O O . SER A 1 142 ? 4.137 -5.425 24.063 1.00 81.75 142 SER A O 1
ATOM 1065 N N . LEU A 1 143 ? 4.245 -4.616 21.975 1.00 78.81 143 LEU A N 1
ATOM 1066 C CA . LEU A 1 143 ? 3.047 -5.310 21.469 1.00 78.81 143 LEU A CA 1
ATOM 1067 C C . LEU A 1 143 ? 3.147 -6.846 21.531 1.00 78.81 143 LEU A C 1
ATOM 1069 O O . LEU A 1 143 ? 2.145 -7.537 21.379 1.00 78.81 143 LEU A O 1
ATOM 1073 N N . SER A 1 144 ? 4.342 -7.399 21.746 1.00 67.75 144 SER A N 1
ATOM 1074 C CA . SER A 1 144 ? 4.543 -8.830 21.997 1.00 67.75 144 SER A CA 1
ATOM 1075 C C . SER A 1 144 ? 4.192 -9.256 23.430 1.00 67.75 144 SER A C 1
ATOM 1077 O O . SER A 1 144 ? 4.158 -10.455 23.711 1.00 67.75 144 SER A O 1
ATOM 1079 N N . ALA A 1 145 ? 3.933 -8.308 24.336 1.00 64.44 145 ALA A N 1
ATOM 1080 C CA . ALA A 1 145 ? 3.532 -8.586 25.707 1.00 64.44 145 ALA A CA 1
ATOM 1081 C C . ALA A 1 145 ? 2.034 -8.958 25.805 1.00 64.44 145 ALA A C 1
ATOM 1083 O O . ALA A 1 145 ? 1.228 -8.528 24.979 1.00 64.44 145 ALA A O 1
ATOM 1084 N N . PRO A 1 146 ? 1.614 -9.702 26.850 1.00 60.12 146 PRO A N 1
ATOM 1085 C CA . PRO A 1 146 ? 0.212 -10.093 27.050 1.00 60.12 146 PRO A CA 1
ATOM 1086 C C . PRO A 1 146 ? -0.745 -8.912 27.260 1.00 60.12 146 PRO A C 1
ATOM 1088 O O . PRO A 1 146 ? -1.960 -9.074 27.166 1.00 60.12 146 PRO A O 1
ATOM 1091 N N . ARG A 1 147 ? -0.208 -7.740 27.613 1.00 62.62 147 ARG A N 1
ATOM 1092 C CA . ARG A 1 147 ? -0.953 -6.500 27.821 1.00 62.62 147 ARG A CA 1
ATOM 1093 C C . ARG A 1 147 ? -0.223 -5.361 27.128 1.00 62.62 147 ARG A C 1
ATOM 1095 O O . ARG A 1 147 ? 0.993 -5.240 27.259 1.00 62.62 147 ARG A O 1
ATOM 1102 N N . LEU A 1 148 ? -0.990 -4.538 26.420 1.00 66.56 148 LEU A N 1
ATOM 1103 C CA . LEU A 1 148 ? -0.503 -3.314 25.800 1.00 66.56 148 LEU A CA 1
ATOM 1104 C C . LEU A 1 148 ? -0.006 -2.358 26.892 1.00 66.56 148 LEU A C 1
ATOM 1106 O O . LEU A 1 148 ? -0.709 -2.144 27.880 1.00 66.56 148 LEU A O 1
ATOM 1110 N N . ALA A 1 149 ? 1.174 -1.769 26.710 1.00 68.88 149 ALA A N 1
ATOM 1111 C CA . ALA A 1 149 ? 1.575 -0.633 27.527 1.00 68.88 149 ALA A CA 1
ATOM 1112 C C . ALA A 1 149 ? 0.653 0.558 27.221 1.00 68.88 149 ALA A C 1
ATOM 1114 O O . ALA A 1 149 ? 0.429 0.881 26.049 1.00 68.88 149 ALA A O 1
ATOM 1115 N N . GLU A 1 150 ? 0.126 1.199 28.265 1.00 74.19 150 GLU A N 1
ATOM 1116 C CA . GLU A 1 150 ? -0.682 2.410 28.121 1.00 74.19 150 GLU A CA 1
ATOM 1117 C C . GLU A 1 150 ? 0.118 3.511 27.414 1.00 74.19 150 GLU A C 1
ATOM 1119 O O . GLU A 1 150 ? 1.325 3.669 27.624 1.00 74.19 150 GLU A O 1
ATOM 1124 N N . SER A 1 151 ? -0.556 4.274 26.555 1.00 78.12 151 SER A N 1
ATOM 1125 C CA . SER A 1 151 ? 0.056 5.426 25.902 1.00 78.12 151 SER A CA 1
ATOM 1126 C C . SER A 1 151 ? 0.295 6.530 26.929 1.00 78.12 151 SER A C 1
ATOM 1128 O O . SER A 1 151 ? -0.643 7.008 27.563 1.00 78.12 151 SER A O 1
ATOM 1130 N N . THR A 1 152 ? 1.547 6.961 27.083 1.00 85.12 152 THR A N 1
ATOM 1131 C CA . THR A 1 152 ? 1.868 8.111 27.939 1.00 85.12 152 THR A CA 1
ATOM 1132 C C . THR A 1 152 ? 1.489 9.425 27.239 1.00 85.12 152 THR A C 1
ATOM 1134 O O . THR A 1 152 ? 1.441 9.458 26.003 1.00 85.12 152 THR A O 1
ATOM 1137 N N . PRO A 1 153 ? 1.260 10.530 27.974 1.00 85.81 153 PRO A N 1
ATOM 1138 C CA . PRO A 1 153 ? 0.975 11.836 27.372 1.00 85.81 153 PRO A CA 1
ATOM 1139 C C . PRO A 1 153 ? 2.036 12.284 26.357 1.00 85.81 153 PRO A C 1
ATOM 1141 O O . PRO A 1 153 ? 1.717 12.874 25.328 1.00 85.81 153 PRO A O 1
ATOM 1144 N N . GLU A 1 154 ? 3.306 11.956 26.604 1.00 85.38 154 GLU A N 1
ATOM 1145 C CA . GLU A 1 154 ? 4.399 12.254 25.680 1.00 85.38 154 GLU A CA 1
ATOM 1146 C C . GLU A 1 154 ? 4.256 11.463 24.384 1.00 85.38 154 GLU A C 1
ATOM 1148 O O . GLU A 1 154 ? 4.446 12.025 23.312 1.00 85.38 154 GLU A O 1
ATOM 1153 N N . LEU A 1 155 ? 3.914 10.174 24.469 1.00 85.88 155 LEU A N 1
ATOM 1154 C CA . LEU A 1 155 ? 3.714 9.333 23.293 1.00 85.88 155 LEU A CA 1
ATOM 1155 C C . LEU A 1 155 ? 2.537 9.842 22.447 1.00 85.88 155 LEU A C 1
ATOM 1157 O O . LEU A 1 155 ? 2.658 9.929 21.226 1.00 85.88 155 LEU A O 1
ATOM 1161 N N . VAL A 1 156 ? 1.442 10.260 23.092 1.00 85.94 156 VAL A N 1
ATOM 1162 C CA . VAL A 1 156 ? 0.296 10.904 22.426 1.00 85.94 156 VAL A CA 1
ATOM 1163 C C . VAL A 1 156 ? 0.739 12.162 21.672 1.00 85.94 156 VAL A C 1
ATOM 1165 O O . VAL A 1 156 ? 0.448 12.290 20.483 1.00 85.94 156 VAL A O 1
ATOM 1168 N N . ALA A 1 157 ? 1.519 13.036 22.313 1.00 85.06 157 ALA A N 1
ATOM 1169 C CA . ALA A 1 157 ? 2.026 14.254 21.683 1.00 85.06 157 ALA A CA 1
ATOM 1170 C C . ALA A 1 157 ? 2.962 13.974 20.487 1.00 85.06 157 ALA A C 1
ATOM 1172 O O . ALA A 1 157 ? 2.935 14.708 19.496 1.00 85.06 157 ALA A O 1
ATOM 1173 N N . GLU A 1 158 ? 3.783 12.916 20.539 1.00 87.38 158 GLU A N 1
ATOM 1174 C CA . GLU A 1 158 ? 4.607 12.510 19.388 1.00 87.38 158 GLU A CA 1
ATOM 1175 C C . GLU A 1 158 ? 3.737 12.014 18.221 1.00 87.38 158 GLU A C 1
ATOM 1177 O O . GLU A 1 158 ? 4.003 12.361 17.068 1.00 87.38 158 GLU A O 1
ATOM 1182 N N . HIS A 1 159 ? 2.675 11.249 18.503 1.00 85.88 159 HIS A N 1
ATOM 1183 C CA . HIS A 1 159 ? 1.747 10.785 17.470 1.00 85.88 159 HIS A CA 1
ATOM 1184 C C . HIS A 1 159 ? 1.006 11.935 16.787 1.00 85.88 159 HIS A C 1
ATOM 1186 O O . HIS A 1 159 ? 0.873 11.940 15.561 1.00 85.88 159 HIS A O 1
ATOM 1192 N N . GLU A 1 160 ? 0.521 12.904 17.562 1.00 83.12 160 GLU A N 1
ATOM 1193 C CA . GLU A 1 160 ? -0.153 14.097 17.043 1.00 83.12 160 GLU A CA 1
ATOM 1194 C C . GLU A 1 160 ? 0.784 14.931 16.175 1.00 83.12 160 GLU A C 1
ATOM 1196 O O . GLU A 1 160 ? 0.418 15.340 15.072 1.00 83.12 160 GLU A O 1
ATOM 1201 N N . TRP A 1 161 ? 2.025 15.116 16.624 1.00 84.38 161 TRP A N 1
ATOM 1202 C CA . TRP A 1 161 ? 3.011 15.865 15.861 1.00 84.38 161 TRP A CA 1
ATOM 1203 C C . TRP A 1 161 ? 3.370 15.178 14.534 1.00 84.38 161 TRP A C 1
ATOM 1205 O O . TRP A 1 161 ? 3.344 15.834 13.492 1.00 84.38 161 TRP A O 1
ATOM 1215 N N . LEU A 1 162 ? 3.636 13.865 14.538 1.00 82.88 162 LEU A N 1
ATOM 1216 C CA . LEU A 1 162 ? 3.889 13.109 13.302 1.00 82.88 162 LEU A CA 1
ATOM 1217 C C . LEU A 1 162 ? 2.675 13.130 12.366 1.00 82.88 162 LEU A C 1
ATOM 1219 O O . LEU A 1 162 ? 2.833 13.355 11.167 1.00 82.88 162 LEU A O 1
ATOM 1223 N N . SER A 1 163 ? 1.461 13.002 12.915 1.00 80.88 163 SER A N 1
ATOM 1224 C CA . SER A 1 163 ? 0.215 13.142 12.148 1.00 80.88 163 SER A CA 1
ATOM 1225 C C . SER A 1 163 ? 0.134 14.495 11.440 1.00 80.88 163 SER A C 1
ATOM 1227 O O . SER A 1 163 ? -0.220 14.554 10.264 1.00 80.88 163 SER A O 1
ATOM 1229 N N . ALA A 1 164 ? 0.486 15.584 12.128 1.00 75.12 164 ALA A N 1
ATOM 1230 C CA . ALA A 1 164 ? 0.482 16.925 11.551 1.00 75.12 164 ALA A CA 1
ATOM 1231 C C . ALA A 1 164 ? 1.540 17.096 10.446 1.00 75.12 164 ALA A C 1
ATOM 1233 O O . ALA A 1 164 ? 1.278 17.759 9.442 1.00 75.12 164 ALA A O 1
ATOM 1234 N N . CYS A 1 165 ? 2.719 16.484 10.599 1.00 71.56 165 CYS A N 1
ATOM 1235 C CA . CYS A 1 165 ? 3.757 16.487 9.565 1.00 71.56 165 CYS A CA 1
ATOM 1236 C C . CYS A 1 165 ? 3.325 15.720 8.311 1.00 71.56 165 CYS A C 1
ATOM 1238 O O . CYS A 1 165 ? 3.539 16.203 7.202 1.00 71.56 165 CYS A O 1
ATOM 1240 N N . PHE A 1 166 ? 2.697 14.559 8.493 1.00 70.94 166 PHE A N 1
ATOM 1241 C CA . PHE A 1 166 ? 2.275 13.676 7.406 1.00 70.94 166 PHE A CA 1
ATOM 1242 C C . PHE A 1 166 ? 1.096 14.240 6.600 1.00 70.94 166 PHE A C 1
ATOM 1244 O O . PHE A 1 166 ? 0.996 14.025 5.398 1.00 70.94 166 PHE A O 1
ATOM 1251 N N . ARG A 1 167 ? 0.206 14.997 7.255 1.00 65.75 167 ARG A N 1
ATOM 1252 C CA . ARG A 1 167 ? -0.988 15.611 6.648 1.00 65.75 167 ARG A CA 1
ATOM 1253 C C . ARG A 1 167 ? -0.742 16.997 6.048 1.00 65.75 167 ARG A C 1
ATOM 1255 O O . ARG A 1 167 ? -1.717 17.700 5.787 1.00 65.75 167 ARG A O 1
ATOM 1262 N N . ARG A 1 168 ? 0.512 17.443 5.887 1.00 54.31 168 ARG A N 1
ATOM 1263 C CA . ARG A 1 168 ? 0.812 18.755 5.288 1.00 54.31 168 ARG A CA 1
ATOM 1264 C C . ARG A 1 168 ? 0.198 18.831 3.886 1.00 54.31 168 ARG A C 1
ATOM 1266 O O . ARG A 1 168 ? 0.781 18.359 2.924 1.00 54.31 168 ARG A O 1
ATOM 1273 N N . ASP A 1 169 ? -0.969 19.458 3.804 1.00 47.41 169 ASP A N 1
ATOM 1274 C CA . ASP A 1 169 ? -1.553 20.024 2.596 1.00 47.41 169 ASP A CA 1
ATOM 1275 C C . ASP A 1 169 ? -1.021 21.464 2.487 1.00 47.41 169 ASP A C 1
ATOM 1277 O O . ASP A 1 169 ? -1.490 22.355 3.208 1.00 47.41 169 ASP A O 1
ATOM 1281 N N . PRO A 1 170 ? 0.016 21.720 1.669 1.00 39.06 170 PRO A N 1
ATOM 1282 C CA . PRO A 1 170 ? 0.551 23.065 1.490 1.00 39.06 170 PRO A CA 1
ATOM 1283 C C . PRO A 1 170 ? -0.409 23.993 0.725 1.00 39.06 170 PRO A C 1
ATOM 1285 O O . PRO A 1 170 ? -0.211 25.207 0.748 1.00 39.06 170 PRO A O 1
ATOM 1288 N N . SER A 1 171 ? -1.446 23.457 0.071 1.00 36.78 171 SER A N 1
ATOM 1289 C CA . SER A 1 171 ? -2.325 24.201 -0.841 1.00 36.78 171 SER A CA 1
ATOM 1290 C C . SER A 1 171 ? -3.619 24.703 -0.192 1.00 36.78 171 SER A C 1
ATOM 1292 O O . SER A 1 171 ? -4.226 25.661 -0.673 1.00 36.78 171 SER A O 1
ATOM 1294 N N . ASN A 1 172 ? -4.035 24.116 0.933 1.00 39.78 172 ASN A N 1
ATOM 1295 C CA . ASN A 1 172 ? -5.366 24.352 1.482 1.00 39.78 172 ASN A CA 1
ATOM 1296 C C . ASN A 1 172 ? -5.320 24.980 2.882 1.00 39.78 172 ASN A C 1
ATOM 1298 O O . ASN A 1 172 ? -5.601 24.373 3.911 1.00 39.78 172 ASN A O 1
ATOM 1302 N N . SER A 1 173 ? -5.032 26.281 2.931 1.00 36.75 173 SER A N 1
ATOM 1303 C CA . SER A 1 173 ? -5.171 27.080 4.158 1.00 36.75 173 SER A CA 1
ATOM 1304 C C . SER A 1 173 ? -6.607 27.099 4.718 1.00 36.75 173 SER A C 1
ATOM 1306 O O . SER A 1 173 ? -6.792 27.451 5.883 1.00 36.75 173 SER A O 1
ATOM 1308 N N . LYS A 1 174 ? -7.611 26.680 3.926 1.00 38.91 174 LYS A N 1
ATOM 1309 C CA . LYS A 1 174 ? -9.028 26.578 4.318 1.00 38.91 174 LYS A CA 1
ATOM 1310 C C . LYS A 1 174 ? -9.399 25.251 4.995 1.00 38.91 174 LYS A C 1
ATOM 1312 O O . LYS A 1 174 ? -10.412 25.213 5.687 1.00 38.91 174 LYS A O 1
ATOM 1317 N N . SER A 1 175 ? -8.596 24.190 4.866 1.00 40.53 175 SER A N 1
ATOM 1318 C CA . SER A 1 175 ? -8.809 22.915 5.580 1.00 40.53 175 SER A CA 1
ATOM 1319 C C . SER A 1 175 ? -8.180 22.889 6.982 1.00 40.53 175 SER A C 1
ATOM 1321 O O . SER A 1 175 ? -8.392 21.934 7.727 1.00 40.53 175 SER A O 1
ATOM 1323 N N . ARG A 1 176 ? -7.532 23.987 7.411 1.00 37.97 176 ARG A N 1
ATOM 1324 C CA . ARG A 1 176 ? -7.018 24.223 8.781 1.00 37.97 176 ARG A CA 1
ATOM 1325 C C . ARG A 1 176 ? -8.062 24.139 9.915 1.00 37.97 176 ARG A C 1
ATOM 1327 O O . ARG A 1 176 ? -7.713 24.404 11.058 1.00 37.97 176 ARG A O 1
ATOM 1334 N N . GLY A 1 177 ? -9.321 23.799 9.634 1.00 34.84 177 GLY A N 1
ATOM 1335 C CA . GLY A 1 177 ? -10.425 23.867 10.599 1.00 34.84 177 GLY A CA 1
ATOM 1336 C C . GLY A 1 177 ? -11.209 22.579 10.860 1.00 34.84 177 GLY A C 1
ATOM 1337 O O . GLY A 1 177 ? -12.106 22.610 11.696 1.00 34.84 177 GLY A O 1
ATOM 1338 N N . LYS A 1 178 ? -10.930 21.455 10.187 1.00 44.47 178 LYS A N 1
ATOM 1339 C CA . LYS A 1 178 ? -11.580 20.172 10.514 1.00 44.47 178 LYS A CA 1
ATOM 1340 C C . LYS A 1 178 ? -10.537 19.075 10.603 1.00 44.47 178 LYS A C 1
ATOM 1342 O O . LYS A 1 178 ? -10.256 18.372 9.637 1.00 44.47 178 LYS A O 1
ATOM 1347 N N . GLU A 1 179 ? -9.936 18.971 11.778 1.00 52.38 179 GLU A N 1
ATOM 1348 C CA . GLU A 1 179 ? -9.076 17.854 12.134 1.00 52.38 179 GLU A CA 1
ATOM 1349 C C . GLU A 1 179 ? -9.881 16.556 11.951 1.00 52.38 179 GLU A C 1
ATOM 1351 O O . GLU A 1 179 ? -10.881 16.335 12.636 1.00 52.38 179 GLU A O 1
ATOM 1356 N N . LYS A 1 180 ? -9.514 15.717 10.970 1.00 59.69 180 LYS A N 1
ATOM 1357 C CA . LYS A 1 180 ? -10.099 14.374 10.882 1.00 59.69 180 LYS A CA 1
ATOM 1358 C C . LYS A 1 180 ? -9.720 13.631 12.173 1.00 59.69 180 LYS A C 1
ATOM 1360 O O . LYS A 1 180 ? -8.519 13.569 12.467 1.00 59.69 180 LYS A O 1
ATOM 1365 N N . PRO A 1 181 ? -10.691 13.060 12.913 1.00 61.16 181 PRO A N 1
ATOM 1366 C CA . PRO A 1 181 ? -10.447 12.443 14.222 1.00 61.16 181 PRO A CA 1
ATOM 1367 C C . PRO A 1 181 ? -9.606 11.161 14.145 1.00 61.16 181 PRO A C 1
ATOM 1369 O O . PRO A 1 181 ? -9.118 10.685 15.168 1.00 61.16 181 PRO A O 1
ATOM 1372 N N . PHE A 1 182 ? -9.419 10.619 12.939 1.00 70.94 182 PHE A N 1
ATOM 1373 C CA . PHE A 1 182 ? -8.632 9.421 12.664 1.00 70.94 182 PHE A CA 1
ATOM 1374 C C . PHE A 1 182 ? -7.485 9.723 11.698 1.00 70.94 182 PHE A C 1
ATOM 1376 O O . PHE A 1 182 ? -7.587 10.640 10.875 1.00 70.94 182 PHE A O 1
ATOM 1383 N N . GLY A 1 183 ? -6.382 8.982 11.843 1.00 76.88 183 GLY A N 1
ATOM 1384 C CA . GLY A 1 183 ? -5.265 8.883 10.897 1.00 76.88 183 GLY A CA 1
ATOM 1385 C C . GLY A 1 183 ? -5.623 8.244 9.556 1.00 76.88 183 GLY A C 1
ATOM 1386 O O . GLY A 1 183 ? -6.790 8.148 9.186 1.00 76.88 183 GLY A O 1
ATOM 1387 N N . ILE A 1 184 ? -4.596 7.781 8.843 1.00 88.44 184 ILE A N 1
ATOM 1388 C CA . ILE A 1 184 ? -4.787 6.755 7.815 1.00 88.44 184 ILE A CA 1
ATOM 1389 C C . ILE A 1 184 ? -5.023 5.433 8.544 1.00 88.44 184 ILE A C 1
ATOM 1391 O O . ILE A 1 184 ? -4.185 5.013 9.341 1.00 88.44 184 ILE A O 1
ATOM 1395 N N . VAL A 1 185 ? -6.166 4.797 8.309 1.00 92.25 185 VAL A N 1
ATOM 1396 C CA . VAL A 1 185 ? -6.618 3.630 9.074 1.00 92.25 185 VAL A CA 1
ATOM 1397 C C . VAL A 1 185 ? -6.410 2.340 8.284 1.00 92.25 185 VAL A C 1
ATOM 1399 O O . VAL A 1 185 ? -6.876 2.207 7.154 1.00 92.25 185 VAL A O 1
ATOM 1402 N N . VAL A 1 186 ? -5.770 1.352 8.909 1.00 95.12 186 VAL A N 1
ATOM 1403 C CA . VAL A 1 186 ? -5.714 -0.030 8.419 1.00 95.12 186 VAL A CA 1
ATOM 1404 C C . VAL A 1 186 ? -6.566 -0.910 9.318 1.00 95.12 186 VAL A C 1
ATOM 1406 O O . VAL A 1 186 ? -6.213 -1.168 10.468 1.00 95.12 186 VAL A O 1
ATOM 1409 N N . LEU A 1 187 ? -7.674 -1.405 8.783 1.00 96.12 187 LEU A N 1
ATOM 1410 C CA . LEU A 1 187 ? -8.535 -2.379 9.442 1.00 96.12 187 LEU A CA 1
ATOM 1411 C C . LEU A 1 187 ? -7.996 -3.779 9.173 1.00 96.12 187 LEU A C 1
ATOM 1413 O O . LEU A 1 187 ? -7.903 -4.209 8.022 1.00 96.12 187 LEU A O 1
ATOM 1417 N N . LEU A 1 188 ? -7.629 -4.489 10.236 1.00 95.44 188 LEU A N 1
ATOM 1418 C CA . LEU A 1 188 ? -7.128 -5.854 10.134 1.00 95.44 188 LEU A CA 1
ATOM 1419 C C . LEU A 1 188 ? -8.286 -6.834 10.279 1.00 95.44 188 LEU A C 1
ATOM 1421 O O . LEU A 1 188 ? -9.012 -6.803 11.268 1.00 95.44 188 LEU A O 1
ATOM 1425 N N . ALA A 1 189 ? -8.428 -7.746 9.326 1.00 93.12 189 ALA A N 1
ATOM 1426 C CA . ALA A 1 189 ? -9.431 -8.793 9.386 1.00 93.12 189 ALA A CA 1
ATOM 1427 C C . ALA A 1 189 ? -8.763 -10.167 9.540 1.00 93.12 189 ALA A C 1
ATOM 1429 O O . ALA A 1 189 ? -8.279 -10.726 8.558 1.00 93.12 189 ALA A O 1
ATOM 1430 N N . PRO A 1 190 ? -8.712 -10.736 10.758 1.00 89.00 190 PRO A N 1
ATOM 1431 C CA . PRO A 1 190 ? -7.992 -11.983 11.014 1.00 89.00 190 PRO A CA 1
ATOM 1432 C C . PRO A 1 190 ? -8.596 -13.179 10.275 1.00 89.00 190 PRO A C 1
ATOM 1434 O O . PRO A 1 190 ? -7.882 -14.121 9.947 1.00 89.00 190 PRO A O 1
ATOM 1437 N N . GLU A 1 191 ? -9.897 -13.127 9.993 1.00 88.69 191 GLU A N 1
ATOM 1438 C CA . GLU A 1 191 ? -10.643 -14.197 9.343 1.00 88.69 191 GLU A CA 1
ATOM 1439 C C . GLU A 1 191 ? -11.506 -13.643 8.210 1.00 88.69 191 GLU A C 1
ATOM 1441 O O . GLU A 1 191 ? -11.928 -12.477 8.231 1.00 88.69 191 GLU A O 1
ATOM 1446 N N . ARG A 1 192 ? -11.802 -14.499 7.226 1.00 88.12 192 ARG A N 1
ATOM 1447 C CA . ARG A 1 192 ? -12.590 -14.115 6.050 1.00 88.12 192 ARG A CA 1
ATOM 1448 C C . ARG A 1 192 ? -13.985 -13.573 6.390 1.00 88.12 192 ARG A C 1
ATOM 1450 O O . ARG A 1 192 ? -14.362 -12.558 5.805 1.00 88.12 192 ARG A O 1
ATOM 1457 N N . PRO A 1 193 ? -14.744 -14.146 7.340 1.00 91.12 193 PRO A N 1
ATOM 1458 C CA . PRO A 1 193 ? -16.089 -13.664 7.642 1.00 91.12 193 PRO A CA 1
ATOM 1459 C C . PRO A 1 193 ? -16.063 -12.251 8.226 1.00 91.12 193 PRO A C 1
ATOM 1461 O O . PRO A 1 193 ? -16.902 -11.425 7.879 1.00 91.12 193 PRO A O 1
ATOM 1464 N N . HIS A 1 194 ? -15.051 -11.932 9.038 1.00 93.50 194 HIS A N 1
ATOM 1465 C CA . HIS A 1 194 ? -14.877 -10.589 9.583 1.00 93.50 194 HIS A CA 1
ATOM 1466 C C . HIS A 1 194 ? -14.497 -9.565 8.505 1.00 93.50 194 HIS A C 1
ATOM 1468 O O . HIS A 1 194 ? -15.009 -8.448 8.514 1.00 93.50 194 HIS A O 1
ATOM 1474 N N . TYR A 1 195 ? -13.662 -9.955 7.537 1.00 92.75 195 TYR A N 1
ATOM 1475 C CA . TYR A 1 195 ? -13.370 -9.127 6.364 1.00 92.75 195 TYR A CA 1
ATOM 1476 C C . TYR A 1 195 ? -14.653 -8.798 5.582 1.00 92.75 195 TYR A C 1
ATOM 1478 O O . TYR A 1 195 ? -14.938 -7.633 5.304 1.00 92.75 195 TYR A O 1
ATOM 1486 N N . LEU A 1 196 ? -15.473 -9.811 5.285 1.00 91.12 196 LEU A N 1
ATOM 1487 C CA . LEU A 1 196 ? -16.747 -9.612 4.590 1.00 91.12 196 LEU A CA 1
ATOM 1488 C C . LEU A 1 196 ? -17.742 -8.797 5.422 1.00 91.12 196 LEU A C 1
ATOM 1490 O O . LEU A 1 196 ? -18.498 -8.016 4.856 1.00 91.12 196 LEU A O 1
ATOM 1494 N N . ALA A 1 197 ? -17.728 -8.931 6.749 1.00 94.06 197 ALA A N 1
ATOM 1495 C CA . ALA A 1 197 ? -18.553 -8.126 7.642 1.00 94.06 197 ALA A CA 1
ATOM 1496 C C . ALA A 1 197 ? -18.173 -6.639 7.602 1.00 94.06 197 ALA A C 1
ATOM 1498 O O . ALA A 1 197 ? -19.055 -5.787 7.590 1.00 94.06 197 ALA A O 1
ATOM 1499 N N . LEU A 1 198 ? -16.880 -6.313 7.516 1.00 94.56 198 LEU A N 1
ATOM 1500 C CA . LEU A 1 198 ? -16.410 -4.931 7.375 1.00 94.56 198 LEU A CA 1
ATOM 1501 C C . LEU A 1 198 ? -16.811 -4.327 6.017 1.00 94.56 198 LEU A C 1
ATOM 1503 O O . LEU A 1 198 ? -17.318 -3.208 5.987 1.00 94.56 198 LEU A O 1
ATOM 1507 N N . LEU A 1 199 ? -16.684 -5.081 4.916 1.00 91.62 199 LEU A N 1
ATOM 1508 C CA . LEU A 1 199 ? -17.209 -4.670 3.599 1.00 91.62 199 LEU A CA 1
ATOM 1509 C C . LEU A 1 199 ? -18.737 -4.528 3.595 1.00 91.62 199 LEU A C 1
ATOM 1511 O O . LEU A 1 199 ? -19.290 -3.591 3.019 1.00 91.62 199 LEU A O 1
ATOM 1515 N N . GLY A 1 200 ? -19.422 -5.461 4.256 1.00 92.31 200 GLY A N 1
ATOM 1516 C CA . GLY A 1 200 ? -20.860 -5.434 4.481 1.00 92.31 200 GLY A CA 1
ATOM 1517 C C . GLY A 1 200 ? -21.277 -4.143 5.171 1.00 92.31 200 GLY A C 1
ATOM 1518 O O . GLY A 1 200 ? -22.103 -3.406 4.647 1.00 92.31 200 GLY A O 1
ATOM 1519 N N . ALA A 1 201 ? -20.650 -3.825 6.302 1.00 94.38 201 ALA A N 1
ATOM 1520 C CA . ALA A 1 201 ? -20.943 -2.624 7.072 1.00 94.38 201 ALA A CA 1
ATOM 1521 C C . ALA A 1 201 ? -20.642 -1.338 6.286 1.00 94.38 201 ALA A C 1
ATOM 1523 O O . ALA A 1 201 ? -21.459 -0.422 6.306 1.00 94.38 201 ALA A O 1
ATOM 1524 N N . ALA A 1 202 ? -19.529 -1.280 5.546 1.00 92.00 202 ALA A N 1
ATOM 1525 C CA . ALA A 1 202 ? -19.214 -0.140 4.683 1.00 92.00 202 ALA A CA 1
ATOM 1526 C C . ALA A 1 202 ? -20.283 0.066 3.594 1.00 92.00 202 ALA A C 1
ATOM 1528 O O . ALA A 1 202 ? -20.733 1.188 3.380 1.00 92.00 202 ALA A O 1
ATOM 1529 N N . GLY A 1 203 ? -20.747 -1.012 2.950 1.00 90.31 203 GLY A N 1
ATOM 1530 C CA . GLY A 1 203 ? -21.809 -0.939 1.941 1.00 90.31 203 GLY A CA 1
ATOM 1531 C C . GLY A 1 203 ? -23.200 -0.633 2.507 1.00 90.31 203 GLY A C 1
ATOM 1532 O O . GLY A 1 203 ? -23.973 0.048 1.841 1.00 90.31 203 GLY A O 1
ATOM 1533 N N . VAL A 1 204 ? -23.514 -1.082 3.730 1.00 91.94 204 VAL A N 1
ATOM 1534 C CA . VAL A 1 204 ? -24.763 -0.717 4.428 1.00 91.94 204 VAL A CA 1
ATOM 1535 C C . VAL A 1 204 ? -24.773 0.777 4.762 1.00 91.94 204 VAL A C 1
ATOM 1537 O O . VAL A 1 204 ? -25.798 1.434 4.604 1.00 91.94 204 VAL A O 1
ATOM 1540 N N . LEU A 1 205 ? -23.641 1.314 5.226 1.00 89.25 205 LEU A N 1
ATOM 1541 C CA . LEU A 1 205 ? -23.530 2.707 5.668 1.00 89.25 205 LEU A CA 1
ATOM 1542 C C . LEU A 1 205 ? -23.279 3.691 4.513 1.00 89.25 205 LEU A C 1
ATOM 1544 O O . LEU A 1 205 ? -23.593 4.872 4.650 1.00 89.25 205 LEU A O 1
ATOM 1548 N N . ASP A 1 206 ? -22.750 3.227 3.376 1.00 87.62 206 ASP A N 1
ATOM 1549 C CA . ASP A 1 206 ? -22.555 4.031 2.167 1.00 87.62 206 ASP A CA 1
ATOM 1550 C C . ASP A 1 206 ? -23.123 3.349 0.912 1.00 87.62 206 ASP A C 1
ATOM 1552 O O . ASP A 1 206 ? -22.431 2.646 0.165 1.00 87.62 206 ASP A O 1
ATOM 1556 N N . GLY A 1 207 ? -24.393 3.645 0.625 1.00 81.88 207 GLY A N 1
ATOM 1557 C CA . GLY A 1 207 ? -25.099 3.123 -0.548 1.00 81.88 207 GLY A CA 1
ATOM 1558 C C . GLY A 1 207 ? -24.447 3.464 -1.898 1.00 81.88 207 GLY A C 1
ATOM 1559 O O . GLY A 1 207 ? -24.708 2.780 -2.888 1.00 81.88 207 GLY A O 1
ATOM 1560 N N . ARG A 1 208 ? -23.566 4.478 -1.972 1.00 81.31 208 ARG A N 1
ATOM 1561 C CA . ARG A 1 208 ? -22.879 4.859 -3.225 1.00 81.31 208 ARG A CA 1
ATOM 1562 C C . ARG A 1 208 ? -21.864 3.805 -3.661 1.00 81.31 208 ARG A C 1
ATOM 1564 O O . ARG A 1 208 ? -21.739 3.540 -4.854 1.00 81.31 208 ARG A O 1
ATOM 1571 N N . TYR A 1 209 ? -21.164 3.199 -2.702 1.00 75.44 209 TYR A N 1
ATOM 1572 C CA . TYR A 1 209 ? -20.120 2.199 -2.951 1.00 75.44 209 TYR A CA 1
ATOM 1573 C C . TYR A 1 209 ? -20.590 0.766 -2.692 1.00 75.44 209 TYR A C 1
ATOM 1575 O O . TYR A 1 209 ? -19.849 -0.173 -2.969 1.00 75.44 209 TYR A O 1
ATOM 1583 N N . GLN A 1 210 ? -21.826 0.569 -2.226 1.00 84.62 210 GLN A N 1
ATOM 1584 C CA . GLN A 1 210 ? -22.403 -0.746 -1.937 1.00 84.62 210 GLN A CA 1
ATOM 1585 C C . GLN A 1 210 ? -22.197 -1.757 -3.075 1.00 84.62 210 GLN A C 1
ATOM 1587 O O . GLN A 1 210 ? -21.695 -2.853 -2.841 1.00 84.62 210 GLN A O 1
ATOM 1592 N N . LYS A 1 211 ? -22.531 -1.384 -4.319 1.00 81.69 211 LYS A N 1
ATOM 1593 C CA . LYS A 1 211 ? -22.354 -2.268 -5.486 1.00 81.69 211 LYS A CA 1
ATOM 1594 C C . LYS A 1 211 ? -20.898 -2.669 -5.705 1.00 81.69 211 LYS A C 1
ATOM 1596 O O . LYS A 1 211 ? -20.643 -3.784 -6.132 1.00 81.69 211 LYS A O 1
ATOM 1601 N N . TRP A 1 212 ? -19.969 -1.760 -5.425 1.00 76.12 212 TRP A N 1
ATOM 1602 C CA . TRP A 1 212 ? -18.542 -2.003 -5.583 1.00 76.12 212 TRP A CA 1
ATOM 1603 C C . TRP A 1 212 ? -18.008 -2.917 -4.475 1.00 76.12 212 TRP A C 1
ATOM 1605 O O . TRP A 1 212 ? -17.366 -3.922 -4.763 1.00 76.12 212 TRP A O 1
ATOM 1615 N N . PHE A 1 213 ? -18.344 -2.634 -3.212 1.00 80.00 213 PHE A N 1
ATOM 1616 C CA . PHE A 1 213 ? -17.928 -3.461 -2.077 1.00 80.00 213 PHE A CA 1
ATOM 1617 C C . PHE A 1 213 ? -18.487 -4.884 -2.132 1.00 80.00 213 PHE A C 1
ATOM 1619 O O . PHE A 1 213 ? -17.831 -5.820 -1.677 1.00 80.00 213 PHE A O 1
ATOM 1626 N N . TRP A 1 214 ? -19.716 -5.040 -2.627 1.00 83.56 214 TRP A N 1
ATOM 1627 C CA . TRP A 1 214 ? -20.440 -6.315 -2.603 1.00 83.56 214 TRP A CA 1
ATOM 1628 C C . TRP A 1 214 ? -20.352 -7.086 -3.918 1.00 83.56 214 TRP A C 1
ATOM 1630 O O . TRP A 1 214 ? -21.024 -8.109 -4.082 1.00 83.56 214 TRP A O 1
ATOM 1640 N N . ASP A 1 215 ? -19.511 -6.615 -4.835 1.00 76.88 215 ASP A N 1
ATOM 1641 C CA . ASP A 1 215 ? -19.172 -7.337 -6.048 1.00 76.88 215 ASP A CA 1
ATOM 1642 C C . ASP A 1 215 ? -18.507 -8.691 -5.703 1.00 76.88 215 ASP A C 1
ATOM 1644 O O . ASP A 1 215 ? -17.770 -8.785 -4.710 1.00 76.88 215 ASP A O 1
ATOM 1648 N N . PRO A 1 216 ? -18.731 -9.764 -6.490 1.00 71.62 216 PRO A N 1
ATOM 1649 C CA . PRO A 1 216 ? -18.055 -11.046 -6.288 1.00 71.62 216 PRO A CA 1
ATOM 1650 C C . PRO A 1 216 ? -16.525 -10.927 -6.203 1.00 71.62 216 PRO A C 1
ATOM 1652 O O . PRO A 1 216 ? -15.901 -11.654 -5.431 1.00 71.62 216 PRO A O 1
ATOM 1655 N N . SER A 1 217 ? -15.916 -9.959 -6.897 1.00 67.81 217 SER A N 1
ATOM 1656 C CA . SER A 1 217 ? -14.485 -9.650 -6.766 1.00 67.81 217 SER A CA 1
ATOM 1657 C C . SER A 1 217 ? -14.080 -9.232 -5.350 1.00 67.81 217 SER A C 1
ATOM 1659 O O . SER A 1 217 ? -13.060 -9.695 -4.833 1.00 67.81 217 SER A O 1
ATOM 1661 N N . GLY A 1 218 ? -14.909 -8.436 -4.669 1.00 69.31 218 GLY A N 1
ATOM 1662 C CA . GLY A 1 218 ? -14.706 -8.046 -3.274 1.00 69.31 218 GLY A CA 1
ATOM 1663 C C . GLY A 1 218 ? -14.650 -9.261 -2.347 1.00 69.31 218 GLY A C 1
ATOM 1664 O O . GLY A 1 218 ? -13.859 -9.295 -1.404 1.00 69.31 218 GLY A O 1
ATOM 1665 N N . ARG A 1 219 ? -15.389 -10.336 -2.665 1.00 71.81 219 ARG A N 1
ATOM 1666 C CA . ARG A 1 219 ? -15.354 -11.598 -1.900 1.00 71.81 219 ARG A CA 1
ATOM 1667 C C . ARG A 1 219 ? -14.052 -12.354 -2.017 1.00 71.81 219 ARG A C 1
ATOM 1669 O O . ARG A 1 219 ? -13.817 -13.193 -1.153 1.00 71.81 219 ARG A O 1
ATOM 1676 N N . ARG A 1 220 ? -13.204 -12.048 -2.991 1.00 70.25 220 ARG A N 1
ATOM 1677 C CA . ARG A 1 220 ? -11.914 -12.718 -3.196 1.00 70.25 220 ARG A CA 1
ATOM 1678 C C . ARG A 1 220 ? -10.720 -11.808 -2.933 1.00 70.25 220 ARG A C 1
ATOM 1680 O O . ARG A 1 220 ? -9.605 -12.297 -2.816 1.00 70.25 220 ARG A O 1
ATOM 1687 N N . SER A 1 221 ? -10.953 -10.505 -2.793 1.00 71.06 221 SER A N 1
ATOM 1688 C CA . SER A 1 221 ? -9.881 -9.531 -2.631 1.00 71.06 221 SER A CA 1
ATOM 1689 C C . SER A 1 221 ? -8.986 -9.819 -1.414 1.00 71.06 221 SER A C 1
ATOM 1691 O O . SER A 1 221 ? -9.456 -10.190 -0.327 1.00 71.06 221 SER A O 1
ATOM 1693 N N . ALA A 1 222 ? -7.683 -9.626 -1.629 1.00 67.94 222 ALA A N 1
ATOM 1694 C CA . ALA A 1 222 ? -6.624 -9.680 -0.626 1.00 67.94 222 ALA A CA 1
ATOM 1695 C C . ALA A 1 222 ? -6.392 -8.315 0.059 1.00 67.94 222 ALA A C 1
ATOM 1697 O O . ALA A 1 222 ? -5.536 -8.189 0.921 1.00 67.94 222 ALA A O 1
ATOM 1698 N N . GLY A 1 223 ? -7.157 -7.282 -0.287 1.00 75.19 223 GLY A N 1
ATOM 1699 C CA . GLY A 1 223 ? -7.061 -5.964 0.332 1.00 75.19 223 GLY A CA 1
ATOM 1700 C C . GLY A 1 223 ? -7.988 -4.976 -0.361 1.00 75.19 223 GLY A C 1
ATOM 1701 O O . GLY A 1 223 ? -8.062 -4.943 -1.587 1.00 75.19 223 GLY A O 1
ATOM 1702 N N . THR A 1 224 ? -8.715 -4.173 0.409 1.00 79.94 224 THR A N 1
ATOM 1703 C CA . THR A 1 224 ? -9.707 -3.245 -0.145 1.00 79.94 224 THR A CA 1
ATOM 1704 C C . THR A 1 224 ? -9.497 -1.850 0.416 1.00 79.94 224 THR A C 1
ATOM 1706 O O . THR A 1 224 ? -9.697 -1.650 1.616 1.00 79.94 224 THR A O 1
ATOM 1709 N N . PRO A 1 225 ? -9.133 -0.865 -0.420 1.00 79.56 225 PRO A N 1
ATOM 1710 C CA . PRO A 1 225 ? -9.313 0.538 -0.075 1.00 79.56 225 PRO A CA 1
ATOM 1711 C C . PRO A 1 225 ? -10.802 0.775 0.195 1.00 79.56 225 PRO A C 1
ATOM 1713 O O . PRO A 1 225 ? -11.629 0.487 -0.663 1.00 79.56 225 PRO A O 1
ATOM 1716 N N . LEU A 1 226 ? -11.164 1.234 1.390 1.00 82.00 226 LEU A N 1
ATOM 1717 C CA . LEU A 1 226 ? -12.562 1.516 1.721 1.00 82.00 226 LEU A CA 1
ATOM 1718 C C . LEU A 1 226 ? -12.913 2.949 1.336 1.00 82.00 226 LEU A C 1
ATOM 1720 O O . LEU A 1 226 ? -13.854 3.200 0.591 1.00 82.00 226 LEU A O 1
ATOM 1724 N N . TYR A 1 227 ? -12.101 3.880 1.819 1.00 81.69 227 TYR A N 1
ATOM 1725 C CA . TYR A 1 227 ? -12.233 5.307 1.581 1.00 81.69 227 TYR A CA 1
ATOM 1726 C C . TYR A 1 227 ? -10.835 5.900 1.409 1.00 81.69 227 TYR A C 1
ATOM 1728 O O . TYR A 1 227 ? -9.836 5.212 1.623 1.00 81.69 227 TYR A O 1
ATOM 1736 N N . ARG A 1 228 ? -10.738 7.186 1.042 1.00 74.06 228 ARG A N 1
ATOM 1737 C CA . ARG A 1 228 ? -9.442 7.823 0.763 1.00 74.06 228 ARG A CA 1
ATOM 1738 C C . ARG A 1 228 ? -8.445 7.610 1.904 1.00 74.06 228 ARG A C 1
ATOM 1740 O O . ARG A 1 228 ? -7.300 7.325 1.609 1.00 74.06 228 ARG A O 1
ATOM 17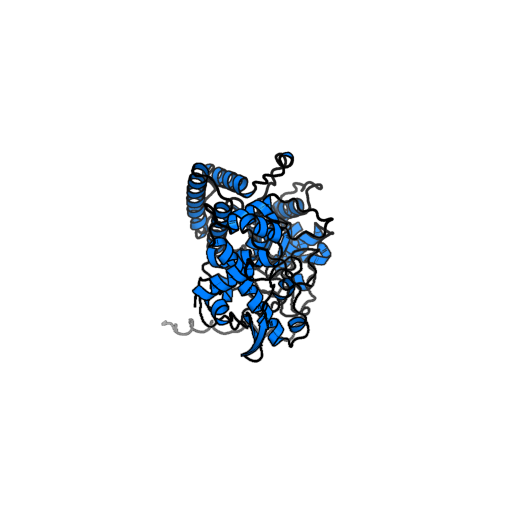47 N N . GLY A 1 229 ? -8.864 7.660 3.171 1.00 79.56 229 GLY A N 1
ATOM 1748 C CA . GLY A 1 229 ? -8.008 7.503 4.350 1.00 79.56 229 GLY A CA 1
ATOM 1749 C C . GLY A 1 229 ? -8.008 6.118 4.995 1.00 79.56 229 GLY A C 1
ATOM 1750 O O . GLY A 1 229 ? -7.421 5.974 6.064 1.00 79.56 229 GLY A O 1
ATOM 1751 N N . SER A 1 230 ? -8.656 5.105 4.419 1.00 88.56 230 SER A N 1
ATOM 1752 C CA . SER A 1 230 ? -8.811 3.819 5.102 1.00 88.56 230 SER A CA 1
ATOM 1753 C C . SER A 1 230 ? -8.794 2.618 4.170 1.00 88.56 230 SER A C 1
ATOM 1755 O O . SER A 1 230 ? -9.360 2.630 3.078 1.00 88.56 230 SER A O 1
ATOM 1757 N N . CYS A 1 231 ? -8.167 1.542 4.635 1.00 90.50 231 CYS A N 1
ATOM 1758 C CA . CYS A 1 231 ? -8.133 0.267 3.935 1.00 90.50 231 CYS A CA 1
ATOM 1759 C C . CYS A 1 231 ? -8.406 -0.903 4.872 1.00 90.50 231 CYS A C 1
ATOM 1761 O O . CYS A 1 231 ? -8.255 -0.815 6.090 1.00 90.50 231 CYS A O 1
ATOM 1763 N N . LEU A 1 232 ? -8.818 -2.007 4.266 1.00 92.19 232 LEU A N 1
ATOM 1764 C CA . LEU A 1 232 ? -9.161 -3.257 4.911 1.00 92.19 232 LEU A CA 1
ATOM 1765 C C . LEU A 1 232 ? -8.252 -4.365 4.388 1.00 92.19 232 LEU A C 1
ATOM 1767 O O . LEU A 1 232 ? -8.183 -4.578 3.177 1.00 92.19 232 LEU A O 1
ATOM 1771 N N . VAL A 1 233 ? -7.599 -5.097 5.291 1.00 89.88 233 VAL A N 1
ATOM 1772 C CA . VAL A 1 233 ? -6.648 -6.157 4.933 1.00 89.88 233 VAL A CA 1
ATOM 1773 C C . VAL A 1 233 ? -6.998 -7.471 5.644 1.00 89.88 233 VAL A C 1
ATOM 1775 O O . VAL A 1 233 ? -6.962 -7.523 6.876 1.00 89.88 233 VAL A O 1
ATOM 1778 N N . PRO A 1 234 ? -7.329 -8.546 4.904 1.00 87.56 234 PRO A N 1
ATOM 1779 C CA . PRO A 1 234 ? -7.561 -9.870 5.461 1.00 87.56 234 PRO A CA 1
ATOM 1780 C C . PRO A 1 234 ? -6.253 -10.624 5.747 1.00 87.56 234 PRO A C 1
ATOM 1782 O O . PRO A 1 234 ? -5.279 -10.520 5.008 1.00 87.56 234 PRO A O 1
ATOM 1785 N N . PHE A 1 235 ? -6.247 -11.465 6.785 1.00 88.12 235 PHE A N 1
ATOM 1786 C CA . PHE A 1 235 ? -5.177 -12.441 7.063 1.00 88.12 235 PHE A CA 1
ATOM 1787 C C . PHE A 1 235 ? -5.489 -13.833 6.514 1.00 88.12 235 PHE A C 1
ATOM 1789 O O . PHE A 1 235 ? -4.865 -14.821 6.909 1.00 88.12 235 PHE A O 1
ATOM 1796 N N . ALA A 1 236 ? -6.444 -13.906 5.594 1.00 82.94 236 ALA A N 1
ATOM 1797 C CA . ALA A 1 236 ? -6.862 -15.129 4.942 1.00 82.94 236 ALA A CA 1
ATOM 1798 C C . ALA A 1 236 ? -7.188 -14.884 3.465 1.00 82.94 236 ALA A C 1
ATOM 1800 O O . ALA A 1 236 ? -7.700 -13.820 3.101 1.00 82.94 236 ALA A O 1
ATOM 1801 N N . TYR A 1 237 ? -6.923 -15.889 2.632 1.00 75.62 237 TYR A N 1
ATOM 1802 C CA . TYR A 1 237 ? -7.357 -15.918 1.240 1.00 75.62 237 TYR A CA 1
ATOM 1803 C C . TYR A 1 237 ? -8.890 -16.008 1.157 1.00 75.62 237 TYR A C 1
ATOM 1805 O O . TYR A 1 237 ? -9.542 -16.563 2.045 1.00 75.62 237 TYR A O 1
ATOM 1813 N N . GLY A 1 238 ? -9.461 -15.422 0.102 1.00 72.12 238 GLY A N 1
ATOM 1814 C CA . GLY A 1 238 ? -10.862 -15.627 -0.271 1.00 72.12 238 GLY A CA 1
ATOM 1815 C C . GLY A 1 238 ? -11.063 -16.898 -1.109 1.00 72.12 238 GLY A C 1
ATOM 1816 O O . GLY A 1 238 ? -10.083 -17.557 -1.450 1.00 72.12 238 GLY A O 1
ATOM 1817 N N . PRO A 1 239 ? -12.318 -17.241 -1.449 1.00 70.00 239 PRO A N 1
ATOM 1818 C CA . PRO A 1 239 ? -12.635 -18.401 -2.274 1.00 70.00 239 PRO A CA 1
ATOM 1819 C C . PRO A 1 239 ? -12.061 -18.288 -3.692 1.00 70.00 239 PRO A C 1
ATOM 1821 O O . PRO A 1 239 ? -11.941 -17.197 -4.250 1.00 70.00 239 PRO A O 1
ATOM 1824 N N . ASN A 1 240 ? -11.793 -19.446 -4.298 1.00 62.59 240 ASN A N 1
ATOM 1825 C CA . ASN A 1 240 ? -11.106 -19.532 -5.590 1.00 62.59 240 ASN A CA 1
ATOM 1826 C C . ASN A 1 240 ? -11.997 -19.236 -6.798 1.00 62.59 240 ASN A C 1
ATOM 1828 O O . ASN A 1 240 ? -11.509 -18.895 -7.872 1.00 62.59 240 ASN A O 1
ATOM 1832 N N . THR A 1 241 ? -13.307 -19.373 -6.628 1.00 64.50 241 THR A N 1
ATOM 1833 C CA . THR A 1 241 ? -14.315 -19.178 -7.670 1.00 64.50 241 THR A CA 1
ATOM 1834 C C . THR A 1 241 ? -15.455 -18.331 -7.118 1.00 64.50 241 THR A C 1
ATOM 1836 O O . THR A 1 241 ? -15.616 -18.212 -5.901 1.00 64.50 241 THR A O 1
ATOM 1839 N N . ASP A 1 242 ? -16.264 -17.747 -8.004 1.00 64.81 242 ASP A N 1
ATOM 1840 C CA . ASP A 1 242 ? -17.452 -16.978 -7.594 1.00 64.81 242 ASP A CA 1
ATOM 1841 C C . ASP A 1 242 ? -18.462 -17.841 -6.814 1.00 64.81 242 ASP A C 1
ATOM 1843 O O . ASP A 1 242 ? -19.189 -17.341 -5.954 1.00 64.81 242 ASP A O 1
ATOM 1847 N N . GLU A 1 243 ? -18.452 -19.149 -7.079 1.00 64.56 243 GLU A N 1
ATOM 1848 C CA . GLU A 1 243 ? -19.305 -20.164 -6.454 1.00 64.56 243 GLU A CA 1
ATOM 1849 C C . GLU A 1 243 ? -18.708 -20.762 -5.166 1.00 64.56 243 GLU A C 1
ATOM 1851 O O . GLU A 1 243 ? -19.359 -21.561 -4.494 1.00 64.56 243 GLU A O 1
ATOM 1856 N N . GLY A 1 244 ? -17.474 -20.398 -4.801 1.00 61.91 244 GLY A N 1
ATOM 1857 C CA . GLY A 1 244 ? -16.803 -20.940 -3.622 1.00 61.91 244 GLY A CA 1
ATOM 1858 C C . GLY A 1 244 ? -17.419 -20.461 -2.296 1.00 61.91 244 GLY A C 1
ATOM 1859 O O . GLY A 1 244 ? -18.040 -19.391 -2.233 1.00 61.91 244 GLY A O 1
ATOM 1860 N N . PRO A 1 245 ? -17.226 -21.218 -1.198 1.00 69.25 245 PRO A N 1
ATOM 1861 C CA . PRO A 1 245 ? -17.775 -20.872 0.110 1.00 69.25 245 PRO A CA 1
ATOM 1862 C C . PRO A 1 245 ? -17.235 -19.515 0.581 1.00 69.25 245 PRO A C 1
ATOM 1864 O O . PRO A 1 245 ? -16.056 -19.357 0.885 1.00 69.25 245 PRO A O 1
ATOM 1867 N N . HIS A 1 246 ? -18.116 -18.517 0.683 1.00 72.44 246 HIS A N 1
ATOM 1868 C CA . HIS A 1 246 ? -17.739 -17.117 0.958 1.00 72.44 246 HIS A CA 1
ATOM 1869 C C . HIS A 1 246 ? -16.982 -16.920 2.272 1.00 72.44 246 HIS A C 1
ATOM 1871 O O . HIS A 1 246 ? -16.252 -15.955 2.462 1.00 72.44 246 HIS A O 1
ATOM 1877 N N . CYS A 1 247 ? -17.201 -17.847 3.184 1.00 77.12 247 CYS A N 1
ATOM 1878 C CA . CYS A 1 247 ? -16.867 -17.743 4.582 1.00 77.12 247 CYS A CA 1
ATOM 1879 C C . CYS A 1 247 ? -15.650 -18.616 4.949 1.00 77.12 247 CYS A C 1
ATOM 1881 O O . CYS A 1 247 ? -15.201 -18.626 6.095 1.00 77.12 247 CYS A O 1
ATOM 1883 N N . GLU A 1 248 ? -15.111 -19.357 3.975 1.00 77.25 248 GLU A N 1
ATOM 1884 C CA . GLU A 1 248 ? -13.936 -20.197 4.169 1.00 77.25 248 GLU A CA 1
ATOM 1885 C C . GLU A 1 248 ? -12.712 -19.331 4.479 1.00 77.25 248 GLU A C 1
ATOM 1887 O O . GLU A 1 248 ? -12.422 -18.347 3.800 1.00 77.25 248 GLU A O 1
ATOM 1892 N N . THR A 1 249 ? -12.005 -19.695 5.548 1.00 76.31 249 THR A N 1
ATOM 1893 C CA . THR A 1 249 ? -10.800 -19.000 5.995 1.00 76.31 249 THR A CA 1
ATOM 1894 C C . THR A 1 249 ? -9.596 -19.876 5.702 1.00 76.31 249 THR A C 1
ATOM 1896 O O . THR A 1 249 ? -9.353 -20.862 6.396 1.00 76.31 249 THR A O 1
ATOM 1899 N N . GLN A 1 250 ? -8.821 -19.491 4.692 1.00 81.25 250 GLN A N 1
ATOM 1900 C CA . GLN A 1 250 ? -7.523 -20.094 4.403 1.00 81.25 250 GLN A CA 1
ATOM 1901 C C . GLN A 1 250 ? -6.422 -19.134 4.868 1.00 81.25 250 GLN A C 1
ATOM 1903 O O . GLN A 1 250 ? -6.231 -18.094 4.237 1.00 81.25 250 GLN A O 1
ATOM 1908 N N . PRO A 1 251 ? -5.726 -19.410 5.983 1.00 82.31 251 PRO A N 1
ATOM 1909 C CA . PRO A 1 251 ? -4.820 -18.443 6.593 1.00 82.31 251 PRO A CA 1
ATOM 1910 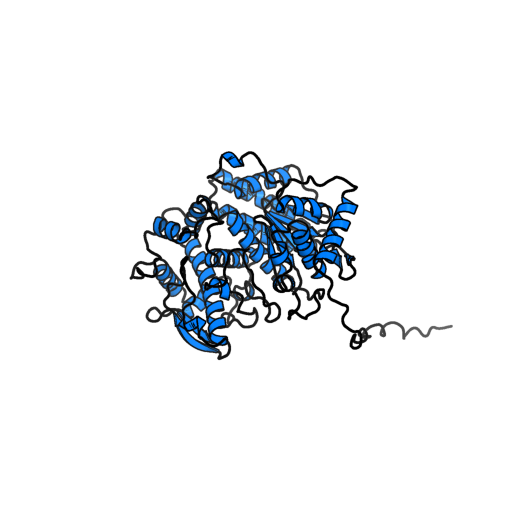C C . PRO A 1 251 ? -3.631 -18.106 5.684 1.00 82.31 251 PRO A C 1
ATOM 1912 O O . PRO A 1 251 ? -3.044 -18.980 5.049 1.00 82.31 251 PRO A O 1
ATOM 1915 N N . LEU A 1 252 ? -3.246 -16.829 5.674 1.00 80.50 252 LEU A N 1
ATOM 1916 C CA . LEU A 1 252 ? -1.987 -16.365 5.091 1.00 80.50 252 LEU A CA 1
ATOM 1917 C C . LEU A 1 252 ? -0.812 -16.757 5.988 1.00 80.50 252 LEU A C 1
ATOM 1919 O O . LEU A 1 252 ? -0.943 -16.749 7.218 1.00 80.50 252 LEU A O 1
ATOM 1923 N N . GLU A 1 253 ? 0.363 -16.978 5.402 1.00 82.19 253 GLU A N 1
ATOM 1924 C CA . GLU A 1 253 ? 1.593 -17.093 6.185 1.00 82.19 253 GLU A CA 1
ATOM 1925 C C . GLU A 1 253 ? 1.933 -15.752 6.858 1.00 82.19 253 GLU A C 1
ATOM 1927 O O . GLU A 1 253 ? 1.656 -14.689 6.292 1.00 82.19 253 GLU A O 1
ATOM 1932 N N . PRO A 1 254 ? 2.547 -15.743 8.056 1.00 83.75 254 PRO A N 1
ATOM 1933 C CA . PRO A 1 254 ? 2.819 -14.509 8.793 1.00 83.75 254 PRO A CA 1
ATOM 1934 C C . PRO A 1 254 ? 3.582 -13.443 7.996 1.00 83.75 254 PRO A C 1
ATOM 1936 O O . PRO A 1 254 ? 3.229 -12.267 8.061 1.00 83.75 254 PRO A O 1
ATOM 1939 N N . GLN A 1 255 ? 4.595 -13.838 7.220 1.00 77.88 255 GLN A N 1
ATOM 1940 C CA . GLN A 1 255 ? 5.356 -12.913 6.369 1.00 77.88 255 GLN A CA 1
ATOM 1941 C C . GLN A 1 255 ? 4.504 -12.265 5.269 1.00 77.88 255 GLN A C 1
ATOM 1943 O O . GLN A 1 255 ? 4.690 -11.089 4.960 1.00 77.88 255 GLN A O 1
ATOM 1948 N N . ASP A 1 256 ? 3.526 -12.998 4.742 1.00 79.69 256 ASP A N 1
ATOM 1949 C CA . ASP A 1 256 ? 2.661 -12.546 3.655 1.00 79.69 256 ASP A CA 1
ATOM 1950 C C . ASP A 1 256 ? 1.649 -11.533 4.169 1.00 79.69 256 ASP A C 1
ATOM 1952 O O . ASP A 1 256 ? 1.352 -10.556 3.492 1.00 79.69 256 ASP A O 1
ATOM 1956 N N . ARG A 1 257 ? 1.174 -11.716 5.407 1.00 85.31 257 ARG A N 1
ATOM 1957 C CA . ARG A 1 257 ? 0.303 -10.745 6.084 1.00 85.31 257 ARG A CA 1
ATOM 1958 C C . ARG A 1 257 ? 0.986 -9.389 6.194 1.00 85.31 257 ARG A C 1
ATOM 1960 O O . ARG A 1 257 ? 0.370 -8.371 5.907 1.00 85.31 257 ARG A O 1
ATOM 1967 N N . VAL A 1 258 ? 2.258 -9.374 6.602 1.00 88.00 258 VAL A N 1
ATOM 1968 C CA . VAL A 1 258 ? 3.021 -8.125 6.735 1.00 88.00 258 VAL A CA 1
ATOM 1969 C C . VAL A 1 258 ? 3.175 -7.458 5.371 1.00 88.00 258 VAL A C 1
ATOM 1971 O O . VAL A 1 258 ? 2.879 -6.274 5.250 1.00 88.00 258 VAL A O 1
ATOM 1974 N N . GLN A 1 259 ? 3.583 -8.209 4.345 1.00 84.81 259 GLN A N 1
ATOM 1975 C CA . GLN A 1 259 ? 3.746 -7.681 2.986 1.00 84.81 259 GLN A CA 1
ATOM 1976 C C . GLN A 1 259 ? 2.435 -7.117 2.435 1.00 84.81 259 GLN A C 1
ATOM 1978 O O . GLN A 1 259 ? 2.404 -5.981 1.977 1.00 84.81 259 GLN A O 1
ATOM 1983 N N . LEU A 1 260 ? 1.341 -7.866 2.564 1.00 83.38 260 LEU A N 1
ATOM 1984 C CA . LEU A 1 260 ? 0.020 -7.475 2.083 1.00 83.38 260 LEU A CA 1
ATOM 1985 C C . LEU A 1 260 ? -0.511 -6.216 2.774 1.00 83.38 260 LEU A C 1
ATOM 1987 O O . LEU A 1 260 ? -1.076 -5.341 2.112 1.00 83.38 260 LEU A O 1
ATOM 1991 N N . VAL A 1 261 ? -0.300 -6.099 4.092 1.00 89.19 261 VAL A N 1
ATOM 1992 C CA . VAL A 1 261 ? -0.662 -4.888 4.836 1.00 89.19 261 VAL A CA 1
ATOM 1993 C C . VAL A 1 261 ? 0.126 -3.690 4.328 1.00 89.19 261 VAL A C 1
ATOM 1995 O O . VAL A 1 261 ? -0.485 -2.668 4.037 1.00 89.19 261 VAL A O 1
ATOM 1998 N N . ILE A 1 262 ? 1.450 -3.801 4.191 1.00 91.06 262 ILE A N 1
ATOM 1999 C CA . ILE A 1 262 ? 2.271 -2.673 3.732 1.00 91.06 262 ILE A CA 1
ATOM 2000 C C . ILE A 1 262 ? 1.932 -2.280 2.302 1.00 91.06 262 ILE A C 1
ATOM 2002 O O . ILE A 1 262 ? 1.772 -1.092 2.033 1.00 91.06 262 ILE A O 1
ATOM 2006 N N . HIS A 1 263 ? 1.755 -3.254 1.415 1.00 87.38 263 HIS A N 1
ATOM 2007 C CA . HIS A 1 263 ? 1.407 -2.995 0.028 1.00 87.38 263 HIS A CA 1
ATOM 2008 C C . HIS A 1 263 ? 0.059 -2.258 -0.075 1.00 87.38 263 HIS A C 1
ATOM 2010 O O . HIS A 1 263 ? -0.035 -1.200 -0.695 1.00 87.38 263 HIS A O 1
ATOM 2016 N N . THR A 1 264 ? -0.982 -2.753 0.607 1.00 85.88 264 THR A N 1
ATOM 2017 C CA . THR A 1 264 ? -2.319 -2.121 0.603 1.00 85.88 264 THR A CA 1
ATOM 2018 C C . THR A 1 264 ? -2.307 -0.739 1.269 1.00 85.88 264 THR A C 1
ATOM 2020 O O . THR A 1 264 ? -2.941 0.211 0.799 1.00 85.88 264 THR A O 1
ATOM 2023 N N . LEU A 1 265 ? -1.563 -0.601 2.368 1.00 90.69 265 LEU A N 1
ATOM 2024 C CA . LEU A 1 265 ? -1.403 0.668 3.065 1.00 90.69 265 LEU A CA 1
ATOM 2025 C C . LEU A 1 265 ? -0.658 1.692 2.204 1.00 90.69 265 LEU A C 1
ATOM 2027 O O . LEU A 1 265 ? -1.062 2.848 2.192 1.00 90.69 265 LEU A O 1
ATOM 2031 N N . SER A 1 266 ? 0.378 1.300 1.461 1.00 90.75 266 SER A N 1
ATOM 2032 C CA . SER A 1 266 ? 1.108 2.221 0.583 1.00 90.75 266 SER A CA 1
ATOM 2033 C C . SER A 1 266 ? 0.216 2.790 -0.526 1.00 90.75 266 SER A C 1
ATOM 2035 O O . SER A 1 266 ? 0.224 4.003 -0.752 1.00 90.75 266 SER A O 1
ATOM 2037 N N . HIS A 1 267 ? -0.660 1.977 -1.129 1.00 85.56 267 HIS A N 1
ATOM 2038 C CA . HIS A 1 267 ? -1.701 2.481 -2.042 1.00 85.56 267 HIS A CA 1
ATOM 2039 C C . HIS A 1 267 ? -2.604 3.521 -1.368 1.00 85.56 267 HIS A C 1
ATOM 2041 O O . HIS A 1 267 ? -2.883 4.585 -1.925 1.00 85.56 267 HIS A O 1
ATOM 2047 N N . THR A 1 268 ? -3.014 3.249 -0.128 1.00 86.25 268 THR A N 1
ATOM 2048 C CA . THR A 1 268 ? -3.853 4.164 0.660 1.00 86.25 268 THR A CA 1
ATOM 2049 C C . THR A 1 268 ? -3.115 5.469 0.960 1.00 86.25 268 THR A C 1
ATOM 2051 O O . THR A 1 268 ? -3.656 6.548 0.720 1.00 86.25 268 THR A O 1
ATOM 2054 N N . VAL A 1 269 ? -1.860 5.403 1.411 1.00 86.94 269 VAL A N 1
ATOM 2055 C CA . VAL A 1 269 ? -0.990 6.569 1.630 1.00 86.94 269 VAL A CA 1
ATOM 2056 C C . VAL A 1 269 ? -0.857 7.384 0.347 1.00 86.94 269 VAL A C 1
ATOM 2058 O O . VAL A 1 269 ? -1.150 8.578 0.359 1.00 86.94 269 VAL A O 1
ATOM 2061 N N . THR A 1 270 ? -0.520 6.740 -0.769 1.00 85.06 270 THR A N 1
ATOM 2062 C CA . THR A 1 270 ? -0.353 7.393 -2.072 1.00 85.06 270 THR A CA 1
ATOM 2063 C C . THR A 1 270 ? -1.632 8.115 -2.505 1.00 85.06 270 THR A C 1
ATOM 2065 O O . THR A 1 270 ? -1.576 9.283 -2.872 1.00 85.06 270 THR A O 1
ATOM 2068 N N . SER A 1 271 ? -2.806 7.489 -2.373 1.00 78.88 271 SER A N 1
ATOM 2069 C CA . SER A 1 271 ? -4.100 8.113 -2.711 1.00 78.88 271 SER A CA 1
ATOM 2070 C C . SER A 1 271 ? -4.490 9.296 -1.804 1.00 78.88 271 SER A C 1
ATOM 2072 O O . SER A 1 271 ? -5.217 10.207 -2.216 1.00 78.88 271 SER A O 1
ATOM 2074 N N . ASN A 1 272 ? -4.005 9.324 -0.558 1.00 78.75 272 ASN A N 1
ATOM 2075 C CA . ASN A 1 272 ? -4.191 10.479 0.321 1.00 78.75 272 ASN A CA 1
ATOM 2076 C C . ASN A 1 272 ? -3.272 11.620 -0.088 1.00 78.75 272 ASN A C 1
ATOM 2078 O O . ASN A 1 272 ? -3.734 12.752 -0.238 1.00 78.75 272 ASN A O 1
ATOM 2082 N N . VAL A 1 273 ? -1.989 11.298 -0.234 1.00 78.31 273 VAL A N 1
ATOM 2083 C CA . VAL A 1 273 ? -0.891 12.258 -0.295 1.00 78.31 273 VAL A CA 1
ATOM 2084 C C . VAL A 1 273 ? -0.689 12.793 -1.714 1.00 78.31 273 VAL A C 1
ATOM 2086 O O . VAL A 1 273 ? -0.551 13.995 -1.900 1.00 78.31 273 VAL A O 1
ATOM 2089 N N . THR A 1 274 ? -0.729 11.929 -2.722 1.00 79.81 274 THR A N 1
ATOM 2090 C CA . THR A 1 274 ? -0.571 12.267 -4.144 1.00 79.81 274 THR A CA 1
ATOM 2091 C C . THR A 1 274 ? -1.749 11.690 -4.941 1.00 79.81 274 THR A C 1
ATOM 2093 O O . THR A 1 274 ? -1.561 10.750 -5.713 1.00 79.81 274 THR A O 1
ATOM 2096 N N . PRO A 1 275 ? -2.981 12.211 -4.766 1.00 75.56 275 PRO A N 1
ATOM 2097 C CA . PRO A 1 275 ? -4.195 11.653 -5.383 1.00 75.56 275 PRO A CA 1
ATOM 2098 C C . PRO A 1 275 ? -4.175 11.662 -6.919 1.00 75.56 275 PRO A C 1
ATOM 2100 O O . PRO A 1 275 ? -4.919 10.916 -7.543 1.00 75.56 275 PRO A O 1
ATOM 2103 N N . VAL A 1 276 ? -3.335 12.507 -7.516 1.00 77.38 276 VAL A N 1
ATOM 2104 C CA . VAL A 1 276 ? -3.143 12.636 -8.966 1.00 77.38 276 VAL A CA 1
ATOM 2105 C C . VAL A 1 276 ? -2.101 11.662 -9.538 1.00 77.38 276 VAL A C 1
ATOM 2107 O O . VAL A 1 276 ? -1.853 11.647 -10.740 1.00 77.38 276 VAL A O 1
ATOM 2110 N N . ALA A 1 277 ? -1.446 10.857 -8.695 1.00 79.00 277 ALA A N 1
ATOM 2111 C CA . ALA A 1 277 ? -0.465 9.882 -9.155 1.00 79.00 277 ALA A CA 1
ATOM 2112 C C . ALA A 1 277 ? -1.124 8.826 -10.070 1.00 79.00 277 ALA A C 1
ATOM 2114 O O . ALA A 1 277 ? -2.142 8.244 -9.686 1.00 79.00 277 ALA A O 1
ATOM 2115 N N . PRO A 1 278 ? -0.543 8.513 -11.245 1.00 79.19 278 PRO A N 1
ATOM 2116 C CA . PRO A 1 278 ? -1.077 7.462 -12.100 1.00 79.19 278 PRO A CA 1
ATOM 2117 C C . PRO A 1 278 ? -0.923 6.089 -11.433 1.00 79.19 278 PRO A C 1
ATOM 2119 O O . PRO A 1 278 ? 0.034 5.844 -10.696 1.00 79.19 278 PRO A O 1
ATOM 2122 N N . THR A 1 279 ? -1.835 5.159 -11.732 1.00 76.88 279 THR A N 1
ATOM 2123 C CA . THR A 1 279 ? -1.895 3.846 -11.063 1.00 76.88 279 THR A CA 1
ATOM 2124 C C . THR A 1 279 ? -0.588 3.061 -11.130 1.00 76.88 279 THR A C 1
ATOM 2126 O O . THR A 1 279 ? -0.205 2.441 -10.145 1.00 76.88 279 THR A O 1
ATOM 2129 N N . TRP A 1 280 ? 0.123 3.098 -12.261 1.00 79.94 280 TRP A N 1
ATOM 2130 C C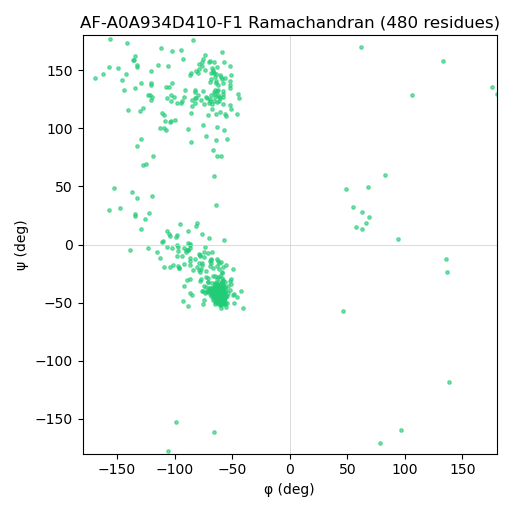A . TRP A 1 280 ? 1.406 2.399 -12.397 1.00 79.94 280 TRP A CA 1
ATOM 2131 C C . TRP A 1 280 ? 2.464 2.942 -11.422 1.00 79.94 280 TRP A C 1
ATOM 2133 O O . TRP A 1 280 ? 3.277 2.183 -10.900 1.00 79.94 280 TRP A O 1
ATOM 2143 N N . PHE A 1 281 ? 2.439 4.248 -11.139 1.00 85.12 281 PHE A N 1
ATOM 2144 C CA . PHE A 1 281 ? 3.374 4.885 -10.215 1.00 85.12 281 PHE A CA 1
ATOM 2145 C C . PHE A 1 281 ? 2.996 4.580 -8.768 1.00 85.12 281 PHE A C 1
ATOM 2147 O O . PHE A 1 281 ? 3.873 4.272 -7.965 1.00 85.12 281 PHE A O 1
ATOM 2154 N N . ALA A 1 282 ? 1.695 4.590 -8.457 1.00 84.56 282 ALA A N 1
ATOM 2155 C CA . ALA A 1 282 ? 1.185 4.151 -7.161 1.00 84.56 282 ALA A CA 1
ATOM 2156 C C . ALA A 1 282 ? 1.546 2.685 -6.867 1.00 84.56 282 ALA A C 1
ATOM 2158 O O . ALA A 1 282 ? 2.005 2.380 -5.771 1.00 84.56 282 ALA A O 1
ATOM 2159 N N . GLU A 1 283 ? 1.439 1.796 -7.859 1.00 83.31 283 GLU A N 1
ATOM 2160 C CA . GLU A 1 283 ? 1.904 0.411 -7.728 1.00 83.31 283 GLU A CA 1
ATOM 2161 C C . GLU A 1 283 ? 3.421 0.333 -7.520 1.00 83.31 283 GLU A C 1
ATOM 2163 O O . GLU A 1 283 ? 3.892 -0.378 -6.633 1.00 83.31 283 GLU A O 1
ATOM 2168 N N . GLY A 1 284 ? 4.200 1.073 -8.317 1.00 86.88 284 GLY A N 1
ATOM 2169 C CA . GLY A 1 284 ? 5.654 1.129 -8.163 1.00 86.88 284 GLY A CA 1
ATOM 2170 C C . GLY A 1 284 ? 6.070 1.574 -6.758 1.00 86.88 284 GLY A C 1
ATOM 2171 O O . GLY A 1 284 ? 6.982 0.986 -6.177 1.00 86.88 284 GLY A O 1
ATOM 2172 N N . LEU A 1 285 ? 5.369 2.563 -6.187 1.00 89.75 285 LEU A N 1
ATOM 2173 C CA . LEU A 1 285 ? 5.544 3.006 -4.802 1.00 89.75 285 LEU A CA 1
ATOM 2174 C C . LEU A 1 285 ? 5.164 1.908 -3.808 1.00 89.75 285 LEU A C 1
ATOM 2176 O O . LEU A 1 285 ? 5.948 1.632 -2.906 1.00 89.75 285 LEU A O 1
ATOM 2180 N N . ALA A 1 286 ? 4.028 1.232 -3.993 1.00 88.06 286 ALA A N 1
ATOM 2181 C CA . ALA A 1 286 ? 3.589 0.153 -3.109 1.00 88.06 286 ALA A CA 1
ATOM 2182 C C . ALA A 1 286 ? 4.576 -1.016 -3.058 1.00 88.06 286 ALA A C 1
ATOM 2184 O O . ALA A 1 286 ? 4.893 -1.529 -1.979 1.00 88.06 286 ALA A O 1
ATOM 2185 N N . LEU A 1 287 ? 5.127 -1.399 -4.207 1.00 86.50 287 LEU A N 1
ATOM 2186 C CA . LEU A 1 287 ? 6.202 -2.379 -4.317 1.00 86.50 287 LEU A CA 1
ATOM 2187 C C . LEU A 1 287 ? 7.478 -1.918 -3.618 1.00 86.50 287 LEU A C 1
ATOM 2189 O O . LEU A 1 287 ? 8.040 -2.650 -2.799 1.00 86.50 287 LEU A O 1
ATOM 2193 N N . PHE A 1 288 ? 7.911 -0.696 -3.923 1.00 89.19 288 PHE A N 1
ATOM 2194 C CA . PHE A 1 288 ? 9.104 -0.099 -3.343 1.00 89.19 288 PHE A CA 1
ATOM 2195 C C . PHE A 1 288 ? 9.023 -0.055 -1.809 1.00 89.19 288 PHE A C 1
ATOM 2197 O O . PHE A 1 288 ? 9.918 -0.528 -1.103 1.00 89.19 288 PHE A O 1
ATOM 2204 N N . ASP A 1 289 ? 7.907 0.443 -1.293 1.00 91.19 289 ASP A N 1
ATOM 2205 C CA . ASP A 1 289 ? 7.591 0.543 0.125 1.00 91.19 289 ASP A CA 1
ATOM 2206 C C . ASP A 1 289 ? 7.553 -0.828 0.803 1.00 91.19 289 ASP A C 1
ATOM 2208 O O . ASP A 1 289 ? 8.141 -1.019 1.873 1.00 91.19 289 ASP A O 1
ATOM 2212 N N . THR A 1 290 ? 6.914 -1.813 0.165 1.00 88.31 290 THR A N 1
ATOM 2213 C CA . THR A 1 290 ? 6.821 -3.182 0.689 1.00 88.31 290 THR A CA 1
ATOM 2214 C C . THR A 1 290 ? 8.203 -3.798 0.850 1.00 88.31 290 THR A C 1
ATOM 2216 O O . THR A 1 290 ? 8.542 -4.239 1.953 1.00 88.31 290 THR A O 1
ATOM 2219 N N . ILE A 1 291 ? 9.034 -3.764 -0.196 1.00 85.56 291 ILE A N 1
ATOM 2220 C CA . ILE A 1 291 ? 10.400 -4.305 -0.165 1.00 85.56 291 ILE A CA 1
ATOM 2221 C C . ILE A 1 291 ? 11.216 -3.610 0.933 1.00 85.56 291 ILE A C 1
ATOM 2223 O O . ILE A 1 291 ? 11.836 -4.277 1.764 1.00 85.56 291 ILE A O 1
ATOM 2227 N N . ARG A 1 292 ? 11.176 -2.274 1.027 1.00 87.06 292 ARG A N 1
ATOM 2228 C CA . ARG A 1 292 ? 11.991 -1.537 2.012 1.00 87.06 292 ARG A CA 1
ATOM 2229 C C . ARG A 1 292 ? 11.522 -1.697 3.450 1.00 87.06 292 ARG A C 1
ATOM 2231 O O . ARG A 1 292 ? 12.353 -1.756 4.360 1.00 87.06 292 ARG A O 1
ATOM 2238 N N . ALA A 1 293 ? 10.216 -1.698 3.694 1.00 89.00 293 ALA A N 1
ATOM 2239 C CA . ALA A 1 293 ? 9.674 -1.790 5.046 1.00 89.00 293 ALA A CA 1
ATOM 2240 C C . ALA A 1 293 ? 9.788 -3.214 5.605 1.00 89.00 293 ALA A C 1
ATOM 2242 O O . ALA A 1 293 ? 10.130 -3.407 6.780 1.00 89.00 293 ALA A O 1
ATOM 2243 N N . THR A 1 294 ? 9.538 -4.219 4.767 1.00 85.62 294 THR A N 1
ATOM 2244 C CA . THR A 1 294 ? 9.483 -5.620 5.201 1.00 85.62 294 THR A CA 1
ATOM 2245 C C . THR A 1 294 ? 10.799 -6.367 4.994 1.00 85.62 294 THR A C 1
ATOM 2247 O O . THR A 1 294 ? 11.034 -7.361 5.675 1.00 85.62 294 THR A O 1
ATOM 2250 N N . GLY A 1 295 ? 11.679 -5.877 4.114 1.00 80.38 295 GLY A N 1
ATOM 2251 C CA . GLY A 1 295 ? 12.842 -6.635 3.648 1.00 80.38 295 GLY A CA 1
ATOM 2252 C C . GLY A 1 295 ? 12.446 -7.859 2.820 1.00 80.38 295 GLY A C 1
ATOM 2253 O O . GLY A 1 295 ? 13.233 -8.798 2.721 1.00 80.38 295 GLY A O 1
ATOM 2254 N N . ALA A 1 296 ? 11.211 -7.886 2.310 1.00 72.75 296 ALA A N 1
ATOM 2255 C CA . ALA A 1 296 ? 10.699 -8.997 1.537 1.00 72.75 296 ALA A CA 1
ATOM 2256 C C . ALA A 1 296 ? 11.409 -9.127 0.194 1.00 72.75 296 ALA A C 1
ATOM 2258 O O . ALA A 1 296 ? 11.880 -8.157 -0.398 1.00 72.75 296 ALA A O 1
ATOM 2259 N N . ASP A 1 297 ? 11.428 -10.369 -0.266 1.00 66.94 297 ASP A N 1
ATOM 2260 C CA . ASP A 1 297 ? 11.792 -10.731 -1.620 1.00 66.94 297 ASP A CA 1
ATOM 2261 C C . ASP A 1 297 ? 10.819 -10.060 -2.598 1.00 66.94 297 ASP A C 1
ATOM 2263 O O . ASP A 1 297 ? 9.599 -10.196 -2.470 1.00 66.94 297 ASP A O 1
ATOM 2267 N N . GLU A 1 298 ? 11.352 -9.323 -3.564 1.00 62.34 298 GLU A N 1
ATOM 2268 C CA . GLU A 1 298 ? 10.594 -8.647 -4.619 1.00 62.34 298 GLU A CA 1
ATOM 2269 C C . GLU A 1 298 ? 9.607 -9.582 -5.337 1.00 62.34 298 GLU A C 1
ATOM 2271 O O . GLU A 1 298 ? 8.470 -9.204 -5.612 1.00 62.34 298 GLU A O 1
ATOM 2276 N N . THR A 1 299 ? 9.960 -10.857 -5.491 1.00 56.00 299 THR A N 1
ATOM 2277 C CA . THR A 1 299 ? 9.133 -11.887 -6.139 1.00 56.00 299 THR A CA 1
ATOM 2278 C C . THR A 1 299 ? 7.955 -12.364 -5.281 1.00 56.00 299 THR A C 1
ATOM 2280 O O . THR A 1 299 ? 7.067 -13.089 -5.749 1.00 56.00 299 THR A O 1
ATOM 2283 N N . MET A 1 300 ? 7.957 -11.976 -4.006 1.00 55.56 300 MET A N 1
ATOM 2284 C CA . MET A 1 300 ? 6.917 -12.238 -3.013 1.00 55.56 300 MET A CA 1
ATOM 2285 C C . MET A 1 300 ? 6.062 -10.997 -2.752 1.00 55.56 300 MET A C 1
ATOM 2287 O O . MET A 1 300 ? 4.935 -11.140 -2.288 1.00 55.56 300 MET A O 1
ATOM 2291 N N . CYS A 1 301 ? 6.564 -9.808 -3.107 1.00 52.72 301 CYS A N 1
ATOM 2292 C CA . CYS A 1 301 ? 5.919 -8.523 -2.835 1.00 52.72 301 CYS A CA 1
ATOM 2293 C C . CYS A 1 301 ? 4.665 -8.263 -3.671 1.00 52.72 301 CYS A C 1
ATOM 2295 O O . CYS A 1 301 ? 3.962 -7.291 -3.401 1.00 52.72 301 CYS A O 1
ATOM 2297 N N . THR A 1 302 ? 4.368 -9.124 -4.646 1.00 52.50 302 THR A N 1
ATOM 2298 C CA . THR A 1 302 ? 3.218 -8.975 -5.536 1.00 52.50 302 THR A CA 1
ATOM 2299 C C . THR A 1 302 ? 2.773 -10.296 -6.159 1.00 52.50 302 THR A C 1
ATOM 2301 O O . THR A 1 302 ? 3.569 -11.206 -6.407 1.00 52.50 302 THR A O 1
ATOM 2304 N N . GLY A 1 303 ? 1.482 -10.350 -6.482 1.00 46.09 303 GLY A N 1
ATOM 2305 C CA . GLY A 1 303 ? 0.785 -11.527 -6.984 1.00 46.09 303 GLY A CA 1
ATOM 2306 C C . GLY A 1 303 ? -0.104 -12.116 -5.895 1.00 46.09 303 GLY A C 1
ATOM 2307 O O . GLY A 1 303 ? 0.329 -12.377 -4.774 1.00 46.09 303 GLY A O 1
ATOM 2308 N N . VAL A 1 304 ? -1.370 -12.331 -6.225 1.00 47.34 304 VAL A N 1
ATOM 2309 C CA . VAL A 1 304 ? -2.247 -13.205 -5.440 1.00 47.34 304 VAL A CA 1
ATOM 2310 C C . VAL A 1 304 ? -1.881 -14.651 -5.761 1.00 47.34 304 VAL A C 1
ATOM 2312 O O . VAL A 1 304 ? -1.365 -14.920 -6.846 1.00 47.34 304 VAL A O 1
ATOM 2315 N N . ARG A 1 305 ? -2.108 -15.611 -4.855 1.00 48.53 305 ARG A N 1
ATOM 2316 C CA . ARG A 1 305 ? -2.043 -17.024 -5.271 1.00 48.53 305 ARG A CA 1
ATOM 2317 C C . ARG A 1 305 ? -2.938 -17.207 -6.494 1.00 48.53 305 ARG A C 1
ATOM 2319 O O . ARG A 1 305 ? -3.912 -16.473 -6.651 1.00 48.53 305 ARG A O 1
ATOM 2326 N N . GLU A 1 306 ? -2.647 -18.194 -7.338 1.00 45.50 306 GLU A N 1
ATOM 2327 C CA . GLU A 1 306 ? -3.442 -18.505 -8.549 1.00 45.50 306 GLU A CA 1
ATOM 2328 C C . GLU A 1 306 ? -4.952 -18.617 -8.283 1.00 45.50 306 GLU A C 1
ATOM 2330 O O . GLU A 1 306 ? -5.799 -18.370 -9.132 1.00 45.50 306 GLU A O 1
ATOM 2335 N N . GLN A 1 307 ? -5.249 -18.864 -7.020 1.00 46.88 307 GLN A N 1
ATOM 2336 C CA . GLN A 1 307 ? -6.518 -19.082 -6.379 1.00 46.88 307 GLN A CA 1
ATOM 2337 C C . GLN A 1 307 ? -7.226 -17.809 -5.872 1.00 46.88 307 GLN A C 1
ATOM 2339 O O . GLN A 1 307 ? -8.333 -17.911 -5.380 1.00 46.88 307 GLN A O 1
ATOM 2344 N N . THR A 1 308 ? -6.646 -16.606 -5.948 1.00 43.84 308 THR A N 1
ATOM 2345 C CA . THR A 1 308 ? -7.256 -15.363 -5.407 1.00 43.84 308 THR A CA 1
ATOM 2346 C C . THR A 1 308 ? -7.451 -14.271 -6.457 1.00 43.84 308 THR A C 1
ATOM 2348 O O . THR A 1 308 ? -7.466 -13.092 -6.118 1.00 43.84 308 THR A O 1
ATOM 2351 N N . GLN A 1 309 ? -7.606 -14.640 -7.737 1.00 42.53 309 GLN A N 1
ATOM 2352 C CA . GLN A 1 309 ? -7.781 -13.692 -8.845 1.00 42.53 309 GLN A CA 1
ATOM 2353 C C . GLN A 1 309 ? -8.950 -12.725 -8.600 1.00 42.53 309 GLN A C 1
ATOM 2355 O O . GLN A 1 309 ? -10.085 -13.004 -8.981 1.00 42.53 309 GLN A O 1
ATOM 2360 N N . THR A 1 310 ? -8.707 -11.561 -7.991 1.00 44.88 310 THR A N 1
ATOM 2361 C CA . THR A 1 310 ? -9.403 -10.318 -8.337 1.00 44.88 310 THR A CA 1
ATOM 2362 C C . THR A 1 310 ? -8.687 -9.067 -7.845 1.00 44.88 310 THR A C 1
ATOM 2364 O O . THR A 1 310 ? -7.989 -9.054 -6.836 1.00 44.88 310 THR A O 1
ATOM 2367 N N . MET A 1 311 ? -8.851 -8.031 -8.663 1.00 44.84 311 MET A N 1
ATOM 2368 C CA . MET A 1 311 ? -8.074 -6.807 -8.722 1.00 44.84 311 MET A CA 1
ATOM 2369 C C . MET A 1 311 ? -8.058 -5.966 -7.441 1.00 44.84 311 MET A C 1
ATOM 2371 O O . MET A 1 311 ? -9.103 -5.703 -6.848 1.00 44.84 311 MET A O 1
ATOM 2375 N N . MET A 1 312 ? -6.902 -5.348 -7.179 1.00 40.03 312 MET A N 1
ATOM 2376 C CA . MET A 1 312 ? -6.846 -3.973 -6.674 1.00 40.03 312 MET A CA 1
ATOM 2377 C C . MET A 1 312 ? -7.453 -3.034 -7.733 1.00 40.03 312 MET A C 1
ATOM 2379 O O . MET A 1 312 ? -6.745 -2.384 -8.495 1.00 40.03 312 MET A O 1
ATOM 2383 N N . GLN A 1 313 ? -8.783 -2.999 -7.857 1.00 39.84 313 GLN A N 1
ATOM 2384 C CA . GLN A 1 313 ? -9.441 -1.886 -8.541 1.00 39.84 313 GLN A CA 1
ATOM 2385 C C . GLN A 1 313 ? -9.397 -0.707 -7.580 1.00 39.84 313 GLN A C 1
ATOM 2387 O O . GLN A 1 313 ? -10.137 -0.660 -6.603 1.00 39.84 313 GLN A O 1
ATOM 2392 N N . LEU A 1 314 ? -8.482 0.225 -7.826 1.00 40.25 314 LEU A N 1
ATOM 2393 C CA . LEU A 1 314 ? -8.450 1.509 -7.139 1.00 40.25 314 LEU A CA 1
ATOM 2394 C C . LEU A 1 314 ? -9.729 2.288 -7.485 1.00 40.25 314 LEU A C 1
ATOM 2396 O O . LEU A 1 314 ? -9.749 3.023 -8.466 1.00 40.25 314 LEU A O 1
ATOM 2400 N N . GLY A 1 315 ? -10.783 2.106 -6.690 1.00 36.25 315 GLY A N 1
ATOM 2401 C CA . GLY A 1 315 ? -12.001 2.916 -6.675 1.00 36.25 315 GLY A CA 1
ATOM 2402 C C . GLY A 1 315 ? -12.848 2.939 -7.963 1.00 36.25 315 GLY A C 1
ATOM 2403 O O . GLY A 1 315 ? -12.445 2.471 -9.031 1.00 36.25 315 GLY A O 1
ATOM 2404 N N . PRO A 1 316 ? -14.065 3.500 -7.883 1.00 30.19 316 PRO A N 1
ATOM 2405 C CA . PRO A 1 316 ? -14.885 3.761 -9.058 1.00 30.19 316 PRO A CA 1
ATOM 2406 C C . PRO A 1 316 ? -14.239 4.860 -9.911 1.00 30.19 316 PRO A C 1
ATOM 2408 O O . PRO A 1 316 ? -14.094 5.995 -9.468 1.00 30.19 316 PRO A O 1
ATOM 2411 N N . GLY A 1 317 ? -13.845 4.507 -11.137 1.00 37.12 317 GLY A N 1
ATOM 2412 C CA . GLY A 1 317 ? -13.254 5.428 -12.117 1.00 37.12 317 GLY A CA 1
ATOM 2413 C C . GLY A 1 317 ? -12.050 4.857 -12.867 1.00 37.12 317 GLY A C 1
ATOM 2414 O O . GLY A 1 317 ? -11.800 5.251 -14.001 1.00 37.12 317 GLY A O 1
ATOM 2415 N N . ASN A 1 318 ? -11.351 3.869 -12.300 1.00 39.91 318 ASN A N 1
ATOM 2416 C CA . ASN A 1 318 ? -10.201 3.252 -12.960 1.00 39.91 318 ASN A CA 1
ATOM 2417 C C . ASN A 1 318 ? -10.636 2.128 -13.901 1.00 39.91 318 ASN A C 1
ATOM 2419 O O . ASN A 1 318 ? -10.725 0.956 -13.536 1.00 39.91 318 ASN A O 1
ATOM 2423 N N . THR A 1 319 ? -10.923 2.492 -15.150 1.00 37.88 319 THR A N 1
ATOM 2424 C CA . THR A 1 319 ? -11.138 1.510 -16.213 1.00 37.88 319 THR A CA 1
ATOM 2425 C C . THR A 1 319 ? -9.867 0.693 -16.434 1.00 37.88 319 THR A C 1
ATOM 2427 O O . THR A 1 319 ? -8.799 1.254 -16.670 1.00 37.88 319 THR A O 1
ATOM 2430 N N . ALA A 1 320 ? -10.002 -0.633 -16.425 1.00 41.62 320 ALA A N 1
ATOM 2431 C CA . ALA A 1 320 ? -8.967 -1.644 -16.658 1.00 41.62 320 ALA A CA 1
ATOM 2432 C C . ALA A 1 320 ? -8.354 -1.640 -18.085 1.00 41.62 320 ALA A C 1
ATOM 2434 O O . ALA A 1 320 ? -8.041 -2.692 -18.631 1.00 41.62 320 ALA A O 1
ATOM 2435 N N . ARG A 1 321 ? -8.224 -0.473 -18.728 1.00 43.62 321 ARG A N 1
ATOM 2436 C CA . ARG A 1 321 ? -7.790 -0.321 -20.128 1.00 43.62 321 ARG A CA 1
ATOM 2437 C C . ARG A 1 321 ? -6.296 -0.007 -20.299 1.00 43.62 321 ARG A C 1
ATOM 2439 O O . ARG A 1 321 ? -5.838 0.071 -21.432 1.00 43.62 321 ARG A O 1
ATOM 2446 N N . GLY A 1 322 ? -5.541 0.152 -19.209 1.00 52.03 322 GLY A N 1
ATOM 2447 C CA . GLY A 1 322 ? -4.091 0.388 -19.235 1.00 52.03 322 GLY A CA 1
ATOM 2448 C C . GLY A 1 322 ? -3.267 -0.786 -18.676 1.00 52.03 322 GLY A C 1
ATOM 2449 O O . GLY A 1 322 ? -3.836 -1.668 -18.028 1.00 52.03 322 GLY A O 1
ATOM 2450 N N . PRO A 1 323 ? -1.930 -0.780 -18.847 1.00 52.31 323 PRO A N 1
ATOM 2451 C CA . PRO A 1 323 ? -1.001 -1.788 -18.312 1.00 52.31 323 PRO A CA 1
ATOM 2452 C C . PRO A 1 323 ? -1.162 -2.059 -16.807 1.00 52.31 323 PRO A C 1
ATOM 2454 O O . PRO A 1 323 ? -0.982 -3.180 -16.342 1.00 52.31 323 PRO A O 1
ATOM 2457 N N . ALA A 1 324 ? -1.600 -1.054 -16.043 1.00 55.50 324 ALA A N 1
ATOM 2458 C CA . ALA A 1 324 ? -1.936 -1.191 -14.629 1.00 55.50 324 ALA A CA 1
ATOM 2459 C C . ALA A 1 324 ? -3.062 -2.211 -14.352 1.00 55.50 324 ALA A C 1
ATOM 2461 O O . ALA A 1 324 ? -3.026 -2.922 -13.352 1.00 55.50 324 ALA A O 1
ATOM 2462 N N . GLY A 1 325 ? -4.039 -2.338 -15.256 1.00 55.03 325 GLY A N 1
ATOM 2463 C CA . GLY A 1 325 ? -5.105 -3.340 -15.158 1.00 55.03 325 GLY A CA 1
ATOM 2464 C C . GLY A 1 325 ? -4.613 -4.779 -15.341 1.00 55.03 325 GLY A C 1
ATOM 2465 O O . GLY A 1 325 ? -5.345 -5.710 -15.018 1.00 55.03 325 GLY A O 1
ATOM 2466 N N . MET A 1 326 ? -3.382 -4.969 -15.827 1.00 58.28 326 MET A N 1
ATOM 2467 C CA . MET A 1 326 ? -2.778 -6.286 -16.035 1.00 58.28 326 MET A CA 1
ATOM 2468 C C . MET A 1 326 ? -1.965 -6.785 -14.847 1.00 58.28 326 MET A C 1
ATOM 2470 O O . MET A 1 326 ? -1.695 -7.978 -14.772 1.00 58.28 326 MET A O 1
ATOM 2474 N N . LEU A 1 327 ? -1.590 -5.912 -13.905 1.00 56.91 327 LEU A N 1
ATOM 2475 C CA . LEU A 1 327 ? -0.779 -6.266 -12.726 1.00 56.91 327 LEU A CA 1
ATOM 2476 C C . LEU A 1 327 ? -1.399 -7.401 -11.885 1.00 56.91 327 LEU A C 1
ATOM 2478 O O . LEU A 1 327 ? -0.723 -8.067 -11.107 1.00 56.91 327 LEU A O 1
ATOM 2482 N N . VAL A 1 328 ? -2.691 -7.646 -12.086 1.00 53.56 328 VAL A N 1
ATOM 2483 C CA . VAL A 1 328 ? -3.513 -8.654 -11.411 1.00 53.56 328 VAL A CA 1
ATOM 2484 C C . VAL A 1 328 ? -3.555 -10.004 -12.141 1.00 53.56 328 VAL A C 1
ATOM 2486 O O . VAL A 1 328 ? -4.192 -10.936 -11.658 1.00 53.56 328 VAL A O 1
ATOM 2489 N N . TRP A 1 329 ? -2.916 -10.121 -13.311 1.00 56.78 329 TRP A N 1
ATOM 2490 C CA . TRP A 1 329 ? -2.941 -11.325 -14.156 1.00 56.78 329 TRP A CA 1
ATOM 2491 C C . TRP A 1 329 ? -1.869 -12.348 -13.784 1.00 56.78 329 TRP A C 1
ATOM 2493 O O . TRP A 1 329 ? -1.915 -13.480 -14.264 1.00 56.78 329 TRP A O 1
ATOM 2503 N N . VAL A 1 330 ? -0.912 -11.971 -12.932 1.00 58.22 330 VAL A N 1
ATOM 2504 C CA . VAL A 1 330 ? 0.185 -12.852 -12.530 1.00 58.22 330 VAL A CA 1
ATOM 2505 C C . VAL A 1 330 ? -0.026 -13.324 -11.118 1.00 58.22 330 VAL A C 1
ATOM 2507 O O . VAL A 1 330 ? -0.210 -12.553 -10.173 1.00 58.22 330 VAL A O 1
ATOM 2510 N N . THR A 1 331 ? 0.013 -14.637 -10.998 1.00 57.56 331 THR A N 1
ATOM 2511 C CA . THR A 1 331 ? -0.096 -15.312 -9.728 1.00 57.56 331 THR A CA 1
ATOM 2512 C C . THR A 1 331 ? 1.262 -15.289 -9.062 1.00 57.56 331 THR A C 1
ATOM 2514 O O . THR A 1 331 ? 2.306 -15.313 -9.718 1.00 57.56 331 THR A O 1
ATOM 2517 N N . ARG A 1 332 ? 1.255 -15.261 -7.735 1.00 59.22 332 ARG A N 1
ATOM 2518 C CA . ARG A 1 332 ? 2.471 -15.294 -6.939 1.00 59.22 332 ARG A CA 1
ATOM 2519 C C . ARG A 1 332 ? 3.393 -16.424 -7.390 1.00 59.22 332 ARG A C 1
ATOM 2521 O O . ARG A 1 332 ? 4.580 -16.200 -7.531 1.00 59.22 332 ARG A O 1
ATOM 2528 N N . GLU A 1 333 ? 2.862 -17.612 -7.658 1.00 58.12 333 GLU A N 1
ATOM 2529 C CA . GLU A 1 333 ? 3.655 -18.810 -7.952 1.00 58.12 333 GLU A CA 1
ATOM 2530 C C . GLU A 1 333 ? 4.220 -18.882 -9.386 1.00 58.12 333 GLU A C 1
ATOM 2532 O O . GLU A 1 333 ? 5.153 -19.649 -9.606 1.00 58.12 333 GLU A O 1
ATOM 2537 N N . ALA A 1 334 ? 3.728 -18.076 -10.335 1.00 56.00 334 ALA A N 1
ATOM 2538 C CA . ALA A 1 334 ? 4.046 -18.216 -11.763 1.00 56.00 334 ALA A CA 1
ATOM 2539 C C . ALA A 1 334 ? 5.152 -17.279 -12.298 1.00 56.00 334 ALA A C 1
ATOM 2541 O O . ALA A 1 334 ? 5.459 -17.323 -13.488 1.00 56.00 334 ALA A O 1
ATOM 2542 N N . SER A 1 335 ? 5.747 -16.413 -11.470 1.00 58.28 335 SER A N 1
ATOM 2543 C CA . SER A 1 335 ? 6.721 -15.420 -11.958 1.00 58.28 335 SER A CA 1
ATOM 2544 C C . SER A 1 335 ? 8.076 -16.047 -12.350 1.00 58.28 335 SER A C 1
ATOM 2546 O O . SER A 1 335 ? 8.708 -16.685 -11.508 1.00 58.28 335 SER A O 1
ATOM 2548 N N . PRO A 1 336 ? 8.595 -15.816 -13.575 1.00 54.78 336 PRO A N 1
ATOM 2549 C CA . PRO A 1 336 ? 9.929 -16.252 -14.000 1.00 54.78 336 PRO A CA 1
ATOM 2550 C C . PRO A 1 336 ? 11.045 -15.340 -13.468 1.00 54.78 336 PRO A C 1
ATOM 2552 O O . PRO A 1 336 ? 12.218 -15.676 -13.578 1.00 54.78 336 PRO A O 1
ATOM 2555 N N . TYR A 1 337 ? 10.701 -14.203 -12.852 1.00 57.47 337 TYR A N 1
ATOM 2556 C CA . TYR A 1 337 ? 11.647 -13.290 -12.199 1.00 57.47 337 TYR A CA 1
ATOM 2557 C C . TYR A 1 337 ? 12.112 -13.847 -10.834 1.00 57.47 337 TYR A C 1
ATOM 2559 O O . TYR A 1 337 ? 12.772 -13.158 -10.068 1.00 57.47 337 TYR A O 1
ATOM 2567 N N . ARG A 1 338 ? 11.771 -15.111 -10.530 1.00 56.34 338 ARG A N 1
ATOM 2568 C CA . ARG A 1 338 ? 12.008 -15.834 -9.269 1.00 56.34 338 ARG A CA 1
ATOM 2569 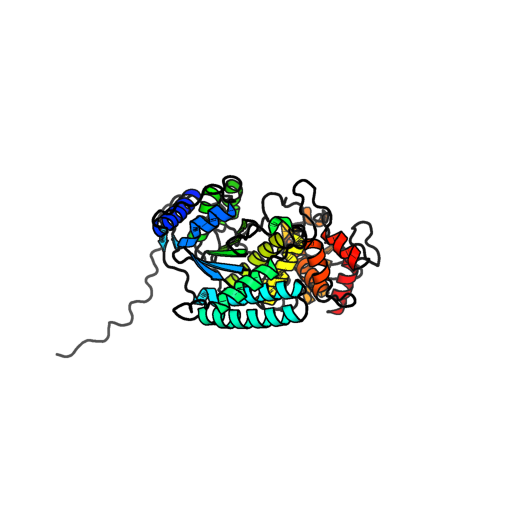C C . ARG A 1 338 ? 13.352 -16.536 -9.133 1.00 56.34 338 ARG A C 1
ATOM 2571 O O . ARG A 1 338 ? 13.598 -17.139 -8.092 1.00 56.34 338 ARG A O 1
ATOM 2578 N N . GLU A 1 339 ? 14.228 -16.483 -10.133 1.00 45.19 339 GLU A N 1
ATOM 2579 C CA . GLU A 1 339 ? 15.497 -17.229 -10.081 1.00 45.19 339 GLU A CA 1
ATOM 2580 C C . GLU A 1 339 ? 16.521 -16.691 -9.053 1.00 45.19 339 GLU A C 1
ATOM 2582 O O . GLU A 1 339 ? 17.625 -17.228 -8.934 1.00 45.19 339 GLU A O 1
ATOM 2587 N N . GLY A 1 340 ? 16.168 -15.698 -8.231 1.00 47.84 340 GLY A N 1
ATOM 2588 C CA . GLY A 1 340 ? 16.893 -15.417 -6.995 1.00 47.84 340 GLY A CA 1
ATOM 2589 C C . GLY A 1 340 ? 16.185 -14.420 -6.087 1.00 47.84 340 GLY A C 1
ATOM 2590 O O . GLY A 1 340 ? 15.609 -13.446 -6.551 1.00 47.84 340 GLY A O 1
ATOM 2591 N N . SER A 1 341 ? 16.280 -14.639 -4.776 1.00 46.44 341 SER A N 1
ATOM 2592 C CA . SER A 1 341 ? 15.858 -13.648 -3.793 1.00 46.44 341 SER A CA 1
ATOM 2593 C C . SER A 1 341 ? 16.788 -12.436 -3.836 1.00 46.44 341 SER A C 1
ATOM 2595 O O . SER A 1 341 ? 18.016 -12.564 -3.775 1.00 46.44 341 SER A O 1
ATOM 2597 N N . SER A 1 342 ? 16.215 -11.239 -3.944 1.00 52.19 342 SER A N 1
ATOM 2598 C CA . SER A 1 342 ? 16.984 -9.999 -4.005 1.00 52.19 342 SER A CA 1
ATOM 2599 C C . SER A 1 342 ? 16.257 -8.875 -3.264 1.00 52.19 342 SER A C 1
ATOM 2601 O O . SER A 1 342 ? 15.067 -8.665 -3.478 1.00 52.19 342 SER A O 1
ATOM 2603 N N . PRO A 1 343 ? 16.945 -8.111 -2.396 1.00 53.25 343 PRO A N 1
ATOM 2604 C CA . PRO A 1 343 ? 16.404 -6.878 -1.829 1.00 53.25 343 PRO A CA 1
ATOM 2605 C C . PRO A 1 343 ? 16.539 -5.687 -2.803 1.00 53.25 343 PRO A C 1
ATOM 2607 O O . PRO A 1 343 ? 16.565 -4.543 -2.353 1.00 53.25 343 PRO A O 1
ATOM 2610 N N . ARG A 1 344 ? 16.748 -5.930 -4.108 1.00 61.03 344 ARG A N 1
ATOM 2611 C CA . ARG A 1 344 ? 17.201 -4.928 -5.091 1.00 61.03 344 ARG A CA 1
ATOM 2612 C C . ARG A 1 344 ? 16.210 -4.704 -6.243 1.00 61.03 344 ARG A C 1
ATOM 2614 O O . ARG A 1 344 ? 16.665 -4.556 -7.368 1.00 61.03 344 ARG A O 1
ATOM 2621 N N . PHE A 1 345 ? 14.908 -4.640 -5.972 1.00 65.19 345 PHE A N 1
ATOM 2622 C CA . PHE A 1 345 ? 13.858 -4.111 -6.866 1.00 65.19 345 PHE A CA 1
ATOM 2623 C C . PHE A 1 345 ? 13.856 -4.613 -8.331 1.00 65.19 345 PHE A C 1
ATOM 2625 O O . PHE A 1 345 ? 13.758 -3.814 -9.262 1.00 65.19 345 PHE A O 1
ATOM 2632 N N . PHE A 1 346 ? 13.956 -5.923 -8.554 1.00 73.94 346 PHE A N 1
ATOM 2633 C CA . PHE A 1 346 ? 13.957 -6.619 -9.852 1.00 73.94 346 PHE A CA 1
ATOM 2634 C C . PHE A 1 346 ? 15.065 -6.165 -10.804 1.00 73.94 346 PHE A C 1
ATOM 2636 O O . PHE A 1 346 ? 15.014 -6.406 -12.012 1.00 73.94 346 PHE A O 1
ATOM 2643 N N . LEU A 1 347 ? 16.075 -5.454 -10.294 1.00 79.31 347 LEU A N 1
ATOM 2644 C CA . LEU A 1 347 ? 17.040 -4.753 -11.135 1.00 79.31 347 LEU A CA 1
ATOM 2645 C C . LEU A 1 347 ? 17.930 -5.704 -11.922 1.00 79.31 347 LEU A C 1
ATOM 2647 O O . LEU A 1 347 ? 18.321 -5.375 -13.041 1.00 79.31 347 LEU A O 1
ATOM 2651 N N . LYS A 1 348 ? 18.249 -6.873 -11.363 1.00 78.25 348 LYS A N 1
ATOM 2652 C CA . LYS A 1 348 ? 19.071 -7.877 -12.043 1.00 78.25 348 LYS A CA 1
ATOM 2653 C C . LYS A 1 348 ? 18.300 -8.486 -13.212 1.00 78.25 348 LYS A C 1
ATOM 2655 O O . LYS A 1 348 ? 18.841 -8.640 -14.304 1.00 78.25 348 LYS A O 1
ATOM 2660 N N . GLU A 1 349 ? 17.031 -8.782 -12.999 1.00 77.62 349 GLU A N 1
ATOM 2661 C CA . GLU A 1 349 ? 16.137 -9.413 -13.954 1.00 77.62 349 GLU A CA 1
ATOM 2662 C C . GLU A 1 349 ? 15.733 -8.419 -15.049 1.00 77.62 349 GLU A C 1
ATOM 2664 O O . GLU A 1 349 ? 15.780 -8.754 -16.230 1.00 77.62 349 GLU A O 1
ATOM 2669 N N . LEU A 1 350 ? 15.445 -7.162 -14.693 1.00 83.19 350 LEU A N 1
ATOM 2670 C CA . LEU A 1 350 ? 15.265 -6.070 -15.652 1.00 83.19 350 LEU A CA 1
ATOM 2671 C C . LEU A 1 350 ? 16.537 -5.842 -16.474 1.00 83.19 350 LEU A C 1
ATOM 2673 O O . LEU A 1 350 ? 16.461 -5.657 -17.689 1.00 83.19 350 LEU A O 1
ATOM 2677 N N . ALA A 1 351 ? 17.716 -5.900 -15.845 1.00 84.25 351 ALA A N 1
ATOM 2678 C CA . ALA A 1 351 ? 18.986 -5.779 -16.549 1.00 84.25 351 ALA A CA 1
ATOM 2679 C C . ALA A 1 351 ? 19.241 -6.947 -17.501 1.00 84.25 351 ALA A C 1
ATOM 2681 O O . ALA A 1 351 ? 19.771 -6.717 -18.592 1.00 84.25 351 ALA A O 1
ATOM 2682 N N . ALA A 1 352 ? 18.851 -8.167 -17.133 1.00 81.62 352 ALA A N 1
ATOM 2683 C CA . ALA A 1 352 ? 18.918 -9.340 -17.999 1.00 81.62 352 ALA A CA 1
ATOM 2684 C C . ALA A 1 352 ? 17.914 -9.260 -19.163 1.00 81.62 352 ALA A C 1
ATOM 2686 O O . ALA A 1 352 ? 18.262 -9.610 -20.290 1.00 81.62 352 ALA A O 1
ATOM 2687 N N . ALA A 1 353 ? 16.703 -8.753 -18.912 1.00 82.75 353 ALA A N 1
ATOM 2688 C CA . ALA A 1 353 ? 15.660 -8.584 -19.921 1.00 82.75 353 ALA A CA 1
ATOM 2689 C C . ALA A 1 353 ? 15.954 -7.437 -20.90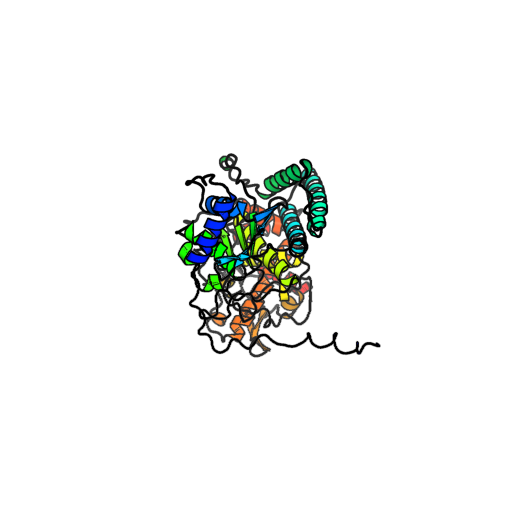1 1.00 82.75 353 ALA A C 1
ATOM 2691 O O . ALA A 1 353 ? 15.508 -7.480 -22.045 1.00 82.75 353 ALA A O 1
ATOM 2692 N N . TRP A 1 354 ? 16.693 -6.410 -20.480 1.00 85.56 354 TRP A N 1
ATOM 2693 C CA . TRP A 1 354 ? 17.006 -5.255 -21.318 1.00 85.56 354 TRP A CA 1
ATOM 2694 C C . TRP A 1 354 ? 17.889 -5.621 -22.522 1.00 85.56 354 TRP A C 1
ATOM 2696 O O . TRP A 1 354 ? 18.806 -6.431 -22.451 1.00 85.56 354 TRP A O 1
ATOM 2706 N N . ASP A 1 355 ? 17.681 -4.980 -23.659 1.00 84.19 355 ASP A N 1
ATOM 2707 C CA . ASP A 1 355 ? 18.573 -5.031 -24.809 1.00 84.19 355 ASP A CA 1
ATOM 2708 C C . ASP A 1 355 ? 18.625 -3.627 -25.403 1.00 84.19 355 ASP A C 1
ATOM 2710 O O . ASP A 1 355 ? 17.625 -3.113 -25.898 1.00 84.19 355 ASP A O 1
ATOM 2714 N N . ALA A 1 356 ? 19.800 -2.997 -25.381 1.00 75.38 356 ALA A N 1
ATOM 2715 C CA . ALA A 1 356 ? 19.954 -1.611 -25.824 1.00 75.38 356 ALA A CA 1
ATOM 2716 C C . ALA A 1 356 ? 19.527 -1.380 -27.285 1.00 75.38 356 ALA A C 1
ATOM 2718 O O . ALA A 1 356 ? 19.215 -0.253 -27.667 1.00 75.38 356 ALA A O 1
ATOM 2719 N N . LYS A 1 357 ? 19.529 -2.431 -28.120 1.00 79.75 357 LYS A N 1
ATOM 2720 C CA . LYS A 1 357 ? 19.049 -2.352 -29.497 1.00 79.75 357 LYS A CA 1
ATOM 2721 C C . LYS A 1 357 ? 17.583 -2.704 -29.609 1.00 79.75 357 LYS A C 1
ATOM 2723 O O . LYS A 1 357 ? 16.967 -2.131 -30.489 1.00 79.75 357 LYS A O 1
ATOM 2728 N N . ARG A 1 358 ? 17.051 -3.651 -28.828 1.00 81.56 358 ARG A N 1
ATOM 2729 C CA . ARG A 1 358 ? 15.729 -4.270 -29.032 1.00 81.56 358 ARG A CA 1
ATOM 2730 C C . ARG A 1 358 ? 14.661 -3.880 -28.016 1.00 81.56 358 ARG A C 1
ATOM 2732 O O . ARG A 1 358 ? 13.500 -3.997 -28.385 1.00 81.56 358 ARG A O 1
ATOM 2739 N N . GLY A 1 359 ? 15.017 -3.365 -26.843 1.00 82.75 359 GLY A N 1
ATOM 2740 C CA . GLY A 1 359 ? 14.106 -3.112 -25.723 1.00 82.75 359 GLY A CA 1
ATOM 2741 C C . GLY A 1 359 ? 14.121 -4.245 -24.698 1.00 82.75 359 GLY A C 1
ATOM 2742 O O . GLY A 1 359 ? 15.068 -5.023 -24.646 1.00 82.75 359 GLY A O 1
ATOM 2743 N N . PHE A 1 360 ? 13.075 -4.353 -23.886 1.00 85.94 360 PHE A N 1
ATOM 2744 C CA . PHE A 1 360 ? 12.918 -5.411 -22.892 1.00 85.94 360 PHE A CA 1
ATOM 2745 C C . PHE A 1 360 ? 12.360 -6.687 -23.510 1.00 85.94 360 PHE A C 1
ATOM 2747 O O . PHE A 1 360 ? 11.357 -6.652 -24.216 1.00 85.94 360 PHE A O 1
ATOM 2754 N N . ALA A 1 361 ? 12.992 -7.820 -23.226 1.00 89.19 361 ALA A N 1
ATOM 2755 C CA . ALA A 1 361 ? 12.474 -9.135 -23.558 1.00 89.19 361 ALA A CA 1
ATOM 2756 C C . ALA A 1 361 ? 11.240 -9.453 -22.701 1.00 89.19 361 ALA A C 1
ATOM 2758 O O . ALA A 1 361 ? 11.309 -9.430 -21.473 1.00 89.19 361 ALA A O 1
ATOM 2759 N N . ILE A 1 362 ? 10.136 -9.797 -23.359 1.00 87.94 362 ILE A N 1
ATOM 2760 C CA . ILE A 1 362 ? 8.908 -10.282 -22.732 1.00 87.94 362 ILE A CA 1
ATOM 2761 C C . ILE A 1 362 ? 8.867 -11.800 -22.862 1.00 87.94 362 ILE A C 1
ATOM 2763 O O . ILE A 1 362 ? 9.007 -12.349 -23.960 1.00 87.94 362 ILE A O 1
ATOM 2767 N N . LEU A 1 363 ? 8.686 -12.477 -21.732 1.00 85.31 363 LEU A N 1
ATOM 2768 C CA . LEU A 1 363 ? 8.591 -13.930 -21.661 1.00 85.31 363 LEU A CA 1
ATOM 2769 C C . LEU A 1 363 ? 7.146 -14.391 -21.885 1.00 85.31 363 LEU A C 1
ATOM 2771 O O . LEU A 1 363 ? 6.202 -13.734 -21.465 1.00 85.31 363 LEU A O 1
ATOM 2775 N N . ASP A 1 364 ? 6.976 -15.542 -22.520 1.00 85.31 364 ASP A N 1
ATOM 2776 C CA . ASP A 1 364 ? 5.764 -16.346 -22.399 1.00 85.31 364 ASP A CA 1
ATOM 2777 C C . ASP A 1 364 ? 5.922 -17.230 -21.158 1.00 85.31 364 ASP A C 1
ATOM 2779 O O . ASP A 1 364 ? 6.805 -18.091 -21.140 1.00 85.31 364 ASP A O 1
ATOM 2783 N N . LEU A 1 365 ? 5.117 -17.005 -20.114 1.00 78.19 365 LEU A N 1
ATOM 2784 C CA . LEU A 1 365 ? 5.249 -17.757 -18.858 1.00 78.19 365 LEU A CA 1
ATOM 2785 C C . LEU A 1 365 ? 4.794 -19.204 -18.983 1.00 78.19 365 LEU A C 1
ATOM 2787 O O . LEU A 1 365 ? 5.319 -20.063 -18.282 1.00 78.19 365 LEU A O 1
ATOM 2791 N N . ASP A 1 366 ? 3.853 -19.477 -19.883 1.00 79.62 366 ASP A N 1
ATOM 2792 C CA . ASP A 1 366 ? 3.343 -20.830 -20.073 1.00 79.62 366 ASP A CA 1
ATOM 2793 C C . ASP A 1 366 ? 4.350 -21.653 -20.905 1.00 79.62 366 ASP A C 1
ATOM 2795 O O . ASP A 1 366 ? 4.498 -22.858 -20.700 1.00 79.62 366 ASP A O 1
ATOM 2799 N N . ALA A 1 367 ? 5.091 -21.004 -21.814 1.00 83.31 367 ALA A N 1
ATOM 2800 C CA . ALA A 1 367 ? 6.101 -21.651 -22.659 1.00 83.31 367 ALA A CA 1
ATOM 2801 C C . ALA A 1 367 ? 7.557 -21.520 -22.163 1.00 83.31 367 ALA A C 1
ATOM 2803 O O . ALA A 1 367 ? 8.447 -22.149 -22.741 1.00 83.31 367 ALA A O 1
ATOM 2804 N N . GLY A 1 368 ? 7.827 -20.688 -21.153 1.00 79.25 368 GLY A N 1
ATOM 2805 C CA . GLY A 1 368 ? 9.158 -20.483 -20.565 1.00 79.25 368 GLY A CA 1
ATOM 2806 C C . GLY A 1 368 ? 10.210 -19.899 -21.519 1.00 79.25 368 GLY A C 1
ATOM 2807 O O . GLY A 1 368 ? 11.398 -20.179 -21.371 1.00 79.25 368 GLY A O 1
ATOM 2808 N N . LYS A 1 369 ? 9.806 -19.125 -22.535 1.00 85.06 369 LYS A N 1
ATOM 2809 C CA . LYS A 1 369 ? 10.710 -18.588 -23.572 1.00 85.06 369 LYS A CA 1
ATOM 2810 C C . LYS A 1 369 ? 10.422 -17.124 -23.884 1.00 85.06 369 LYS A C 1
ATOM 2812 O O . LYS A 1 369 ? 9.310 -16.651 -23.677 1.00 85.06 369 LYS A O 1
ATOM 2817 N N . VAL A 1 370 ? 11.406 -16.419 -24.443 1.00 87.75 370 VAL A N 1
ATOM 2818 C CA . VAL A 1 370 ? 11.201 -15.056 -24.961 1.00 87.75 370 VAL A CA 1
ATOM 2819 C C . VAL A 1 370 ? 10.199 -15.098 -26.114 1.00 87.75 370 VAL A C 1
ATOM 2821 O O . VAL A 1 370 ? 10.420 -15.800 -27.102 1.00 87.75 370 VAL A O 1
ATOM 2824 N N . ALA A 1 371 ? 9.111 -14.343 -25.979 1.00 89.00 371 ALA A N 1
ATOM 2825 C CA . ALA A 1 371 ? 8.066 -14.213 -26.987 1.00 89.00 371 ALA A CA 1
ATOM 2826 C C . ALA A 1 371 ? 8.323 -13.017 -27.911 1.00 89.00 371 ALA A C 1
ATOM 2828 O O . ALA A 1 371 ? 8.290 -13.163 -29.132 1.00 89.00 371 ALA A O 1
ATOM 2829 N N . GLN A 1 372 ? 8.617 -11.846 -27.336 1.00 89.75 372 GLN A N 1
ATOM 2830 C CA . GLN A 1 372 ? 8.844 -10.606 -28.084 1.00 89.75 372 GLN A CA 1
ATOM 2831 C C . GLN A 1 372 ? 9.698 -9.599 -27.304 1.00 89.75 372 GLN A C 1
ATOM 2833 O O . GLN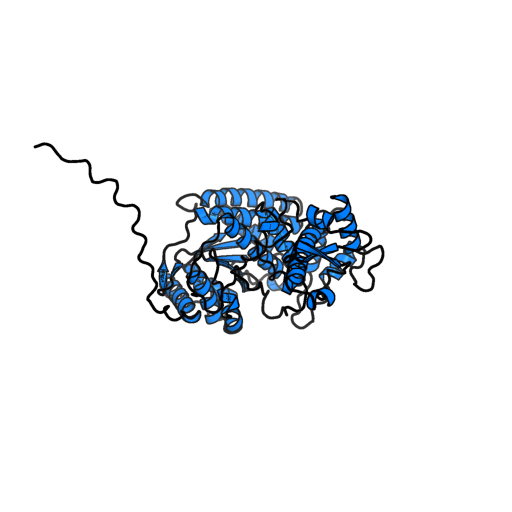 A 1 372 ? 10.092 -9.862 -26.170 1.00 89.75 372 GLN A O 1
ATOM 2838 N N . TYR A 1 373 ? 10.009 -8.459 -27.929 1.00 88.56 373 TYR A N 1
ATOM 2839 C CA . TYR A 1 373 ? 10.734 -7.351 -27.308 1.00 88.56 373 TYR A CA 1
ATOM 2840 C C . TYR A 1 373 ? 9.897 -6.072 -27.340 1.00 88.56 373 TYR A C 1
ATOM 2842 O O . TYR A 1 373 ? 9.332 -5.749 -28.383 1.00 88.56 373 TYR A O 1
ATOM 2850 N N . GLU A 1 374 ? 9.892 -5.324 -26.239 1.00 83.88 374 GLU A N 1
ATOM 2851 C CA . GLU A 1 374 ? 9.142 -4.075 -26.079 1.00 83.88 374 GLU A CA 1
ATOM 2852 C C . GLU A 1 374 ? 10.084 -2.904 -25.779 1.00 83.88 374 GLU A C 1
ATOM 2854 O O . GLU A 1 374 ? 10.878 -2.947 -24.839 1.00 83.88 374 GLU A O 1
ATOM 2859 N N . ARG A 1 375 ? 10.024 -1.839 -26.589 1.00 74.75 375 ARG A N 1
ATOM 2860 C CA . ARG A 1 375 ? 10.904 -0.654 -26.453 1.00 74.75 375 ARG A CA 1
ATOM 2861 C C . ARG A 1 375 ? 10.280 0.513 -25.698 1.00 74.75 375 ARG A C 1
ATOM 2863 O O . ARG A 1 375 ? 10.977 1.491 -25.446 1.00 74.75 375 ARG A O 1
ATOM 2870 N N . GLY A 1 376 ? 9.007 0.396 -25.341 1.00 67.00 376 GLY A N 1
ATOM 2871 C CA . GLY A 1 376 ? 8.240 1.484 -24.760 1.00 67.00 376 GLY A CA 1
ATOM 2872 C C . GLY A 1 376 ? 7.752 2.513 -25.788 1.00 67.00 376 GLY A C 1
ATOM 2873 O O . GLY A 1 376 ? 7.848 2.272 -26.996 1.00 67.00 376 GLY A O 1
ATOM 2874 N N . PRO A 1 377 ? 7.204 3.642 -25.309 1.00 68.00 377 PRO A N 1
ATOM 2875 C CA . PRO A 1 377 ? 7.107 4.022 -23.892 1.00 68.00 377 PRO A CA 1
ATOM 2876 C C . PRO A 1 377 ? 6.229 3.056 -23.097 1.00 68.00 377 PRO A C 1
ATOM 2878 O O . PRO A 1 377 ? 5.203 2.578 -23.582 1.00 68.00 377 PRO A O 1
ATOM 2881 N N . LEU A 1 378 ? 6.668 2.734 -21.887 1.00 74.50 378 LEU A N 1
ATOM 2882 C CA . LEU A 1 378 ? 5.909 1.885 -20.971 1.00 74.50 378 LEU A CA 1
ATOM 2883 C C . LEU A 1 378 ? 5.193 2.730 -19.909 1.00 74.50 378 LEU A C 1
ATOM 2885 O O . LEU A 1 378 ? 4.248 2.250 -19.288 1.00 74.50 378 LEU A O 1
ATOM 2889 N N . LEU A 1 379 ? 5.608 3.985 -19.714 1.00 74.00 379 LEU A N 1
ATOM 2890 C CA . LEU A 1 379 ? 5.066 4.911 -18.723 1.00 74.00 379 LEU A CA 1
ATOM 2891 C C . LEU A 1 379 ? 4.370 6.102 -19.398 1.00 74.00 379 LEU A C 1
ATOM 2893 O O . LEU A 1 379 ? 4.677 6.478 -20.524 1.00 74.00 379 LEU A O 1
ATOM 2897 N N . GLY A 1 380 ? 3.419 6.705 -18.682 1.00 61.31 380 GLY A N 1
ATOM 2898 C CA . GLY A 1 380 ? 2.631 7.867 -19.127 1.00 61.31 380 GLY A CA 1
ATOM 2899 C C . GLY A 1 380 ? 1.136 7.680 -18.855 1.00 61.31 380 GLY A C 1
ATOM 2900 O O . GLY A 1 380 ? 0.686 6.543 -18.704 1.00 61.31 380 GLY A O 1
ATOM 2901 N N . ALA A 1 381 ? 0.341 8.757 -18.777 1.00 49.81 381 ALA A N 1
ATOM 2902 C CA . ALA A 1 381 ? -1.106 8.623 -18.537 1.00 49.81 381 ALA A CA 1
ATOM 2903 C C . ALA A 1 381 ? -1.839 8.001 -19.740 1.00 49.81 381 ALA A C 1
ATOM 2905 O O . ALA A 1 381 ? -2.929 7.452 -19.595 1.00 49.81 381 ALA A O 1
ATOM 2906 N N . ARG A 1 382 ? -1.204 8.029 -20.920 1.00 50.28 382 ARG A N 1
ATOM 2907 C CA . ARG A 1 382 ? -1.670 7.407 -22.169 1.00 50.28 382 ARG A CA 1
ATOM 2908 C C . ARG A 1 382 ? -0.892 6.155 -22.572 1.00 50.28 382 ARG A C 1
ATOM 2910 O O . ARG A 1 382 ? -1.039 5.713 -23.708 1.00 50.28 382 ARG A O 1
ATOM 2917 N N . ALA A 1 383 ? -0.059 5.591 -21.695 1.00 59.47 383 ALA A N 1
ATOM 2918 C CA . ALA A 1 383 ? 0.563 4.300 -21.973 1.00 59.47 383 ALA A CA 1
ATOM 2919 C C . ALA A 1 383 ? -0.550 3.245 -22.072 1.00 59.47 383 ALA A C 1
ATOM 2921 O O . ALA A 1 383 ? -1.128 2.826 -21.069 1.00 59.47 383 ALA A O 1
ATOM 2922 N N . VAL A 1 384 ? -0.911 2.877 -23.301 1.00 65.69 384 VAL A N 1
ATOM 2923 C CA . VAL A 1 384 ? -1.884 1.822 -23.582 1.00 65.69 384 VAL A CA 1
ATOM 2924 C C . VAL A 1 384 ? -1.141 0.499 -23.582 1.00 65.69 384 VAL A C 1
ATOM 2926 O O . VAL A 1 384 ? 0.026 0.430 -23.965 1.00 65.69 384 VAL A O 1
ATOM 2929 N N . LEU A 1 385 ? -1.821 -0.559 -23.152 1.00 72.75 385 LEU A N 1
ATOM 2930 C CA . LEU A 1 385 ? -1.335 -1.912 -23.362 1.00 72.75 385 LEU A CA 1
ATOM 2931 C C . LEU A 1 385 ? -1.007 -2.105 -24.855 1.00 72.75 385 LEU A C 1
ATOM 2933 O O . LEU A 1 385 ? -1.927 -1.960 -25.660 1.00 72.75 385 LEU A O 1
ATOM 2937 N N . PRO A 1 386 ? 0.246 -2.426 -25.242 1.00 76.25 386 PRO A N 1
ATOM 2938 C CA . PRO A 1 386 ? 0.568 -2.643 -26.648 1.00 76.25 386 PRO A CA 1
ATOM 2939 C C . PRO A 1 386 ? -0.381 -3.658 -27.294 1.00 76.25 386 PRO A C 1
ATOM 2941 O O . PRO A 1 386 ? -0.628 -4.723 -26.723 1.00 76.25 386 PRO A O 1
ATOM 2944 N N . ASP A 1 387 ? -0.887 -3.363 -28.495 1.00 79.50 387 ASP A N 1
ATOM 2945 C CA . ASP A 1 387 ? -1.802 -4.261 -29.221 1.00 79.50 387 ASP A CA 1
ATOM 2946 C C . ASP A 1 387 ? -1.189 -5.656 -29.431 1.00 79.50 387 ASP A C 1
ATOM 2948 O O . ASP A 1 387 ? -1.892 -6.673 -29.396 1.00 79.50 387 ASP A O 1
ATOM 2952 N N . SER A 1 388 ? 0.142 -5.705 -29.582 1.00 81.62 388 SER A N 1
ATOM 2953 C CA . SER A 1 388 ? 0.940 -6.933 -29.640 1.00 81.62 388 SER A CA 1
ATOM 2954 C C . SER A 1 388 ? 0.731 -7.818 -28.412 1.00 81.62 388 SER A C 1
ATOM 2956 O O . SER A 1 388 ? 0.687 -9.032 -28.551 1.00 81.62 388 SER A O 1
ATOM 2958 N N . ILE A 1 389 ? 0.567 -7.233 -27.224 1.00 82.69 389 ILE A N 1
ATOM 2959 C CA . ILE A 1 389 ? 0.302 -7.942 -25.969 1.00 82.69 389 ILE A CA 1
ATOM 2960 C C . ILE A 1 389 ? -1.197 -8.181 -25.777 1.00 82.69 389 ILE A C 1
ATOM 2962 O O . ILE A 1 389 ? -1.597 -9.272 -25.371 1.00 82.69 389 ILE A O 1
ATOM 2966 N N . ALA A 1 390 ? -2.047 -7.196 -26.087 1.00 79.81 390 ALA A N 1
ATOM 2967 C CA . ALA A 1 390 ? -3.499 -7.324 -25.937 1.00 79.81 390 ALA A CA 1
ATOM 2968 C C . ALA A 1 390 ? -4.065 -8.513 -26.740 1.00 79.81 390 ALA A C 1
ATOM 2970 O O . ALA A 1 390 ? -4.955 -9.228 -26.267 1.00 79.81 390 ALA A O 1
ATOM 2971 N N . SER A 1 391 ? -3.503 -8.760 -27.925 1.00 81.75 391 SER A N 1
ATOM 2972 C CA . SER A 1 391 ? -3.866 -9.873 -28.810 1.00 81.75 391 SER A CA 1
ATOM 2973 C C . SER A 1 391 ? -3.062 -11.164 -28.583 1.00 81.75 391 SER A C 1
ATOM 2975 O O . SER A 1 391 ? -3.380 -12.186 -29.190 1.00 81.75 391 SER A O 1
ATOM 2977 N N . ALA A 1 392 ? -2.056 -11.153 -27.701 1.00 83.81 392 ALA A N 1
ATOM 2978 C CA . ALA A 1 392 ? -1.189 -12.304 -27.459 1.00 83.81 392 ALA A CA 1
ATOM 2979 C C . ALA A 1 392 ? -1.877 -13.440 -26.665 1.00 83.81 392 ALA A C 1
ATOM 2981 O O . ALA A 1 392 ? -2.891 -13.207 -25.990 1.00 83.81 392 ALA A O 1
ATOM 2982 N N . PRO A 1 393 ? -1.307 -14.665 -26.694 1.00 85.38 393 PRO A N 1
ATOM 2983 C CA . PRO A 1 393 ? -1.693 -15.755 -25.798 1.00 85.38 393 PRO A CA 1
ATOM 2984 C C . PRO A 1 393 ? -1.551 -15.390 -24.313 1.00 85.38 393 PRO A C 1
ATOM 2986 O O . PRO A 1 393 ? -0.743 -14.533 -23.943 1.00 85.38 393 PRO A O 1
ATOM 2989 N N . ASP A 1 394 ? -2.295 -16.086 -23.451 1.00 80.50 394 ASP A N 1
ATOM 2990 C CA . ASP A 1 394 ? -2.350 -15.802 -22.010 1.00 80.50 394 ASP A CA 1
ATOM 2991 C C . ASP A 1 394 ? -0.975 -15.849 -21.335 1.00 80.50 394 ASP A C 1
ATOM 2993 O O . ASP A 1 394 ? -0.653 -14.959 -20.550 1.00 80.50 394 ASP A O 1
ATOM 2997 N N . GLY A 1 395 ? -0.120 -16.811 -21.687 1.00 78.19 395 GLY A N 1
ATOM 2998 C CA . GLY A 1 395 ? 1.242 -16.897 -21.160 1.00 78.19 395 GLY A CA 1
ATOM 2999 C C . GLY A 1 395 ? 2.098 -15.654 -21.435 1.00 78.19 395 GLY A C 1
ATOM 3000 O O . GLY A 1 395 ? 2.833 -15.203 -20.553 1.00 78.19 395 GLY A O 1
ATOM 3001 N N . VAL A 1 396 ? 1.950 -15.025 -22.607 1.00 83.12 396 VAL A N 1
ATOM 3002 C CA . VAL A 1 396 ? 2.641 -13.767 -22.961 1.00 83.12 396 VAL A CA 1
ATOM 3003 C C . VAL A 1 396 ? 2.059 -12.585 -22.188 1.00 83.12 396 VAL A C 1
ATOM 3005 O O . VAL A 1 396 ? 2.801 -11.742 -21.687 1.00 83.12 396 VAL A O 1
ATOM 3008 N N . LYS A 1 397 ? 0.732 -12.533 -22.040 1.00 79.31 397 LYS A N 1
ATOM 3009 C CA . LYS A 1 397 ? 0.044 -11.505 -21.244 1.00 79.31 397 LYS A CA 1
ATOM 3010 C C . LYS A 1 397 ? 0.475 -11.534 -19.781 1.00 79.31 397 LYS A C 1
ATOM 3012 O O . LYS A 1 397 ? 0.762 -10.481 -19.213 1.00 79.31 397 LYS A O 1
ATOM 3017 N N . LYS A 1 398 ? 0.568 -12.730 -19.190 1.00 76.81 398 LYS A N 1
ATOM 3018 C CA . LYS A 1 398 ? 1.114 -12.928 -17.840 1.00 76.81 398 LYS A CA 1
ATOM 3019 C C . LYS A 1 398 ? 2.569 -12.454 -17.771 1.00 76.81 398 LYS A C 1
ATOM 3021 O O . LYS A 1 398 ? 2.940 -11.741 -16.847 1.00 76.81 398 LYS A O 1
ATOM 3026 N N . GLY A 1 399 ? 3.393 -12.785 -18.763 1.00 79.94 399 GLY A N 1
ATOM 3027 C CA . GLY A 1 399 ? 4.804 -12.397 -18.742 1.00 79.94 399 GLY A CA 1
ATOM 3028 C C . GLY A 1 399 ? 5.019 -10.895 -18.867 1.00 79.94 399 GLY A C 1
ATOM 3029 O O . GLY A 1 399 ? 5.863 -10.340 -18.169 1.00 79.94 399 GLY A O 1
ATOM 3030 N N . PHE A 1 400 ? 4.205 -10.215 -19.676 1.00 82.31 400 PHE A N 1
ATOM 3031 C CA . PHE A 1 400 ? 4.206 -8.757 -19.734 1.00 82.31 400 PHE A CA 1
ATOM 3032 C C . PHE A 1 400 ? 3.731 -8.120 -18.431 1.00 82.31 400 PHE A C 1
ATOM 3034 O O . PHE A 1 400 ? 4.339 -7.160 -17.977 1.00 82.31 400 PHE A O 1
ATOM 3041 N N . ALA A 1 401 ? 2.668 -8.641 -17.817 1.00 78.81 401 ALA A N 1
ATOM 3042 C CA . ALA A 1 401 ? 2.183 -8.137 -16.537 1.00 78.81 401 ALA A CA 1
ATOM 3043 C C . ALA A 1 401 ? 3.261 -8.219 -15.443 1.00 78.81 401 ALA A C 1
ATOM 3045 O O . ALA A 1 401 ? 3.461 -7.259 -14.699 1.00 78.81 401 ALA A O 1
ATOM 3046 N N . GLU A 1 402 ? 4.001 -9.328 -15.392 1.00 79.19 402 GLU A N 1
ATOM 3047 C CA . GLU A 1 402 ? 5.103 -9.508 -14.446 1.00 79.19 402 GLU A CA 1
ATOM 3048 C C . GLU A 1 402 ? 6.269 -8.558 -14.738 1.00 79.19 402 GLU A C 1
ATOM 3050 O O . GLU A 1 402 ? 6.774 -7.886 -13.838 1.00 79.19 402 GLU A O 1
ATOM 3055 N N . PHE A 1 403 ? 6.659 -8.457 -16.011 1.00 84.12 403 PHE A N 1
ATOM 3056 C CA . PHE A 1 403 ? 7.652 -7.493 -16.470 1.00 84.12 403 PHE A CA 1
ATOM 3057 C C . PHE A 1 403 ? 7.273 -6.063 -16.070 1.00 84.12 403 PHE A C 1
ATOM 3059 O O . PHE A 1 403 ? 8.085 -5.336 -15.503 1.00 84.12 403 PHE A O 1
ATOM 3066 N N . PHE A 1 404 ? 6.039 -5.653 -16.361 1.00 83.00 404 PHE A N 1
ATOM 3067 C CA . PHE A 1 404 ? 5.575 -4.286 -16.168 1.00 83.00 404 PHE A CA 1
ATOM 3068 C C . PHE A 1 404 ? 5.568 -3.897 -14.687 1.00 83.00 404 PHE A C 1
ATOM 3070 O O . PHE A 1 404 ? 5.943 -2.786 -14.317 1.00 83.00 404 PHE A O 1
ATOM 3077 N N . ARG A 1 405 ? 5.220 -4.848 -13.824 1.00 80.06 405 ARG A N 1
ATOM 3078 C CA . ARG A 1 405 ? 5.285 -4.715 -12.371 1.00 80.06 405 ARG A CA 1
ATOM 3079 C C . ARG A 1 405 ? 6.708 -4.478 -11.873 1.00 80.06 405 ARG A C 1
ATOM 3081 O O . ARG A 1 405 ? 6.957 -3.510 -11.152 1.00 80.06 405 ARG A O 1
ATOM 3088 N N . ALA A 1 406 ? 7.640 -5.326 -12.311 1.00 82.44 406 ALA A N 1
ATOM 3089 C CA . ALA A 1 406 ? 9.061 -5.166 -12.028 1.00 82.44 406 ALA A CA 1
ATOM 3090 C C . ALA A 1 406 ? 9.566 -3.802 -12.519 1.00 82.44 406 ALA A C 1
ATOM 3092 O O . ALA A 1 406 ? 10.239 -3.079 -11.785 1.00 82.44 406 ALA A O 1
ATOM 3093 N N . TYR A 1 407 ? 9.168 -3.416 -13.731 1.00 86.44 407 TYR A N 1
ATOM 3094 C CA . TYR A 1 407 ? 9.529 -2.152 -14.358 1.00 86.44 407 TYR A CA 1
ATOM 3095 C C . TYR A 1 407 ? 9.057 -0.938 -13.539 1.00 86.44 407 TYR A C 1
ATOM 3097 O O . TYR A 1 407 ? 9.852 -0.032 -13.298 1.00 86.44 407 TYR A O 1
ATOM 3105 N N . CYS A 1 408 ? 7.813 -0.933 -13.040 1.00 86.50 408 CYS A N 1
ATOM 3106 C CA . CYS A 1 408 ? 7.283 0.144 -12.192 1.00 86.50 408 CYS A CA 1
ATOM 3107 C C . CYS A 1 408 ? 8.075 0.304 -10.885 1.00 86.50 408 CYS A C 1
ATOM 3109 O O . CYS A 1 408 ? 8.462 1.419 -10.531 1.00 86.50 408 CYS A O 1
ATOM 3111 N N . ALA A 1 409 ? 8.349 -0.801 -10.183 1.00 86.00 409 ALA A N 1
ATOM 3112 C CA . ALA A 1 409 ? 9.131 -0.786 -8.944 1.00 86.00 409 ALA A CA 1
ATOM 3113 C C . ALA A 1 409 ? 10.575 -0.318 -9.182 1.00 86.00 409 ALA A C 1
ATOM 3115 O O . ALA A 1 409 ? 11.072 0.559 -8.473 1.00 86.00 409 ALA A O 1
ATOM 3116 N N . GLY A 1 410 ? 11.224 -0.855 -10.220 1.00 88.75 410 GLY A N 1
ATOM 3117 C CA . GLY A 1 410 ? 12.569 -0.451 -10.619 1.00 88.75 410 GLY A CA 1
ATOM 3118 C C . GLY A 1 410 ? 12.637 1.024 -11.016 1.00 88.75 410 GLY A C 1
ATOM 3119 O O . GLY A 1 410 ? 13.608 1.703 -10.686 1.00 88.75 410 GLY A O 1
ATOM 3120 N N . PHE A 1 411 ? 11.598 1.555 -11.668 1.00 90.31 411 PHE A N 1
ATOM 3121 C CA . PHE A 1 411 ? 11.535 2.970 -12.031 1.00 90.31 411 PHE A CA 1
ATOM 3122 C C . PHE A 1 411 ? 11.426 3.874 -10.798 1.00 90.31 411 PHE A C 1
ATOM 3124 O O . PHE A 1 411 ? 12.129 4.879 -10.710 1.00 90.31 411 PHE A O 1
ATOM 3131 N N . VAL A 1 412 ? 10.600 3.517 -9.809 1.00 91.94 412 VAL A N 1
ATOM 3132 C CA . VAL A 1 412 ? 10.518 4.261 -8.539 1.00 91.94 412 VAL A CA 1
ATOM 3133 C C . VAL A 1 412 ? 11.852 4.234 -7.791 1.00 91.94 412 VAL A C 1
ATOM 3135 O O . VAL A 1 412 ? 12.299 5.279 -7.309 1.00 91.94 412 VAL A O 1
ATOM 3138 N N . ASP A 1 413 ? 12.530 3.084 -7.751 1.00 91.19 413 ASP A N 1
ATOM 3139 C CA . ASP A 1 413 ? 13.868 2.975 -7.157 1.00 91.19 413 ASP A CA 1
ATOM 3140 C C . ASP A 1 413 ? 14.897 3.847 -7.899 1.00 91.19 413 ASP A C 1
ATOM 3142 O O . ASP A 1 413 ? 15.660 4.593 -7.280 1.00 91.19 413 ASP A O 1
ATOM 3146 N N . TYR A 1 414 ? 14.840 3.875 -9.233 1.00 92.44 414 TYR A N 1
ATOM 3147 C CA . TYR A 1 414 ? 15.632 4.796 -10.046 1.00 92.44 414 TYR A CA 1
ATOM 3148 C C . TYR A 1 414 ? 15.400 6.265 -9.661 1.00 92.44 414 TYR A C 1
ATOM 3150 O O . TYR A 1 414 ? 16.373 7.007 -9.482 1.00 92.44 414 TYR A O 1
ATOM 3158 N N . LEU A 1 415 ? 14.148 6.704 -9.490 1.00 92.81 415 LEU A N 1
ATOM 3159 C CA . LEU A 1 415 ? 13.849 8.076 -9.056 1.00 92.81 415 LEU A CA 1
ATOM 3160 C C . LEU A 1 415 ? 14.361 8.355 -7.637 1.00 92.81 415 LEU A C 1
ATOM 3162 O O . LEU A 1 415 ? 14.778 9.477 -7.336 1.00 92.81 415 LEU A O 1
ATOM 3166 N N . PHE A 1 416 ? 14.326 7.358 -6.753 1.00 91.31 416 PHE A N 1
ATOM 3167 C CA . PHE A 1 416 ? 14.822 7.482 -5.386 1.00 91.31 416 PHE A CA 1
ATOM 3168 C C . PHE A 1 416 ? 16.351 7.595 -5.327 1.00 91.31 416 PHE A C 1
ATOM 3170 O O . PHE A 1 416 ? 16.894 8.372 -4.535 1.00 91.31 416 PHE A O 1
ATOM 3177 N N . GLU A 1 417 ? 17.071 6.839 -6.151 1.00 90.88 417 GLU A N 1
ATOM 3178 C CA . GLU A 1 417 ? 18.530 6.913 -6.215 1.00 90.88 417 GLU A CA 1
ATOM 3179 C C . GLU A 1 417 ? 19.035 8.135 -6.990 1.00 90.88 417 GLU A C 1
ATOM 3181 O O . GLU A 1 417 ? 20.108 8.668 -6.683 1.00 90.88 417 GLU A O 1
ATOM 3186 N N . THR A 1 418 ? 18.266 8.603 -7.973 1.00 90.62 418 THR A N 1
ATOM 3187 C CA . THR A 1 418 ? 18.630 9.753 -8.801 1.00 90.62 418 THR A CA 1
ATOM 3188 C C . THR A 1 418 ? 18.586 11.040 -7.983 1.00 90.62 418 THR A C 1
ATOM 3190 O O . THR A 1 418 ? 17.564 11.398 -7.402 1.00 90.62 418 THR A O 1
ATOM 3193 N N . LYS A 1 419 ? 19.707 11.768 -7.948 1.00 85.69 419 LYS A N 1
ATOM 3194 C CA . LYS A 1 419 ? 19.838 13.053 -7.247 1.00 85.69 419 LYS A CA 1
ATOM 3195 C C . LYS A 1 419 ? 19.903 14.221 -8.225 1.00 85.69 419 LYS A C 1
ATOM 3197 O O . LYS A 1 419 ? 20.676 14.189 -9.180 1.00 85.69 419 LYS A O 1
ATOM 3202 N N . LEU A 1 420 ? 19.167 15.284 -7.919 1.00 83.38 420 LEU A N 1
ATOM 3203 C CA . LEU A 1 420 ? 19.225 16.588 -8.570 1.00 83.38 420 LEU A CA 1
ATOM 3204 C C . LEU A 1 420 ? 19.808 17.618 -7.605 1.00 83.38 420 LEU A C 1
ATOM 3206 O O . LEU A 1 420 ? 19.161 17.943 -6.620 1.00 83.38 420 LEU A O 1
ATOM 3210 N N . LYS A 1 421 ? 21.009 18.136 -7.911 1.00 81.12 421 LYS A N 1
ATOM 3211 C CA . LYS A 1 421 ? 21.806 19.160 -7.189 1.00 81.12 421 LYS A CA 1
ATOM 3212 C C . LYS A 1 421 ? 21.935 18.994 -5.663 1.00 81.12 421 LYS A C 1
ATOM 3214 O O . LYS A 1 421 ? 23.065 18.894 -5.211 1.00 81.12 421 LYS A O 1
ATOM 3219 N N . ASN A 1 422 ? 20.850 18.937 -4.894 1.00 77.38 422 ASN A N 1
ATOM 3220 C CA . ASN A 1 422 ? 20.836 18.679 -3.452 1.00 77.38 422 ASN A CA 1
ATOM 3221 C C . ASN A 1 422 ? 19.711 17.733 -2.969 1.00 77.38 422 ASN A C 1
ATOM 3223 O O . ASN A 1 422 ? 19.750 17.342 -1.808 1.00 77.38 422 ASN A O 1
ATOM 3227 N N . ASP A 1 423 ? 18.787 17.289 -3.834 1.00 84.44 423 ASP A N 1
ATOM 3228 C CA . ASP A 1 423 ? 17.615 16.487 -3.447 1.00 84.44 423 ASP A CA 1
ATOM 3229 C C . ASP A 1 423 ? 17.405 15.265 -4.348 1.00 84.44 423 ASP A C 1
ATOM 3231 O O . ASP A 1 423 ? 17.802 15.243 -5.513 1.00 84.44 423 ASP A O 1
ATOM 3235 N N . ARG A 1 424 ? 16.786 14.209 -3.811 1.00 89.69 424 ARG A N 1
ATOM 3236 C CA . ARG A 1 424 ? 16.382 13.042 -4.611 1.00 89.69 424 ARG A CA 1
ATOM 3237 C C . ARG A 1 424 ? 15.238 13.418 -5.550 1.00 89.69 424 ARG A C 1
ATOM 3239 O O . ARG A 1 424 ? 14.307 14.103 -5.133 1.00 89.69 424 ARG A O 1
ATOM 3246 N N . LEU A 1 425 ? 15.266 12.913 -6.781 1.00 91.44 425 LEU A N 1
ATOM 3247 C CA . LEU A 1 425 ? 14.239 13.186 -7.786 1.00 91.44 425 LEU A CA 1
ATOM 3248 C C . LEU A 1 425 ? 12.855 12.721 -7.316 1.00 91.44 425 LEU A C 1
ATOM 3250 O O . LEU A 1 425 ? 11.893 13.467 -7.463 1.00 91.44 425 LEU A O 1
ATOM 3254 N N . LEU A 1 426 ? 12.758 11.555 -6.665 1.00 92.44 426 LEU A N 1
ATOM 3255 C CA . LEU A 1 426 ? 11.487 11.076 -6.110 1.00 92.44 426 LEU A CA 1
ATOM 3256 C C . LEU A 1 426 ? 10.859 12.067 -5.116 1.00 92.44 426 LEU A C 1
ATOM 3258 O O . LEU A 1 426 ? 9.653 12.279 -5.156 1.0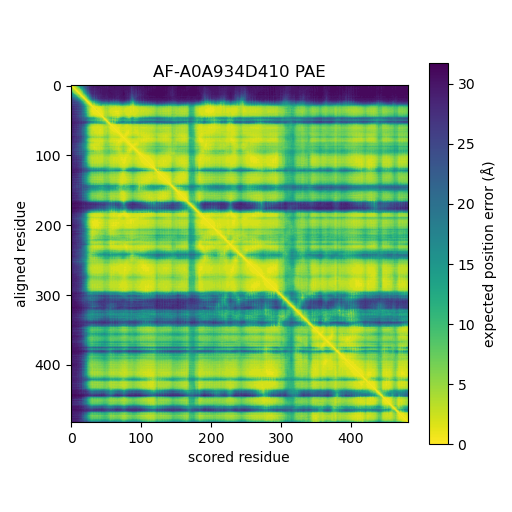0 92.44 426 LEU A O 1
ATOM 3262 N N . HIS A 1 427 ? 11.659 12.707 -4.255 1.00 88.94 427 HIS A N 1
ATOM 3263 C CA . HIS A 1 427 ? 11.139 13.683 -3.287 1.00 88.94 427 HIS A CA 1
ATOM 3264 C C . HIS A 1 427 ? 10.523 14.887 -4.010 1.00 88.94 427 HIS A C 1
ATOM 3266 O O . HIS A 1 427 ? 9.427 15.323 -3.673 1.00 88.94 427 HIS A O 1
ATOM 3272 N N . LEU A 1 428 ? 11.218 15.398 -5.030 1.00 88.56 428 LEU A N 1
ATOM 3273 C CA . LEU A 1 428 ? 10.774 16.546 -5.823 1.00 88.56 428 LEU A CA 1
ATOM 3274 C C . LEU A 1 428 ? 9.487 16.242 -6.598 1.00 88.56 428 LEU A C 1
ATOM 3276 O O . LEU A 1 428 ? 8.585 17.075 -6.649 1.00 88.56 428 LEU A O 1
ATOM 3280 N N . VAL A 1 429 ? 9.388 15.035 -7.159 1.00 89.38 429 VAL A N 1
ATOM 3281 C CA . VAL A 1 429 ? 8.190 14.560 -7.860 1.00 89.38 429 VAL A CA 1
ATOM 3282 C C . VAL A 1 429 ? 7.008 14.440 -6.901 1.00 89.38 429 VAL A C 1
ATOM 3284 O O . VAL A 1 429 ? 5.939 14.972 -7.188 1.00 89.38 429 VAL A O 1
ATOM 3287 N N . LEU A 1 430 ? 7.189 13.795 -5.745 1.00 88.00 430 LEU A N 1
ATOM 3288 C CA . LEU A 1 430 ? 6.120 13.651 -4.753 1.00 88.00 430 LEU A CA 1
ATOM 3289 C C . LEU A 1 430 ? 5.652 15.010 -4.222 1.00 88.00 430 LEU A C 1
ATOM 3291 O O . LEU A 1 430 ? 4.450 15.226 -4.101 1.00 88.00 430 LEU A O 1
ATOM 3295 N N . ALA A 1 431 ? 6.577 15.937 -3.958 1.00 85.06 431 ALA A N 1
ATOM 3296 C CA . ALA A 1 431 ? 6.245 17.291 -3.526 1.00 85.06 431 ALA A CA 1
ATOM 3297 C C . ALA A 1 431 ? 5.434 18.052 -4.589 1.00 85.06 431 ALA A C 1
ATOM 3299 O O . ALA A 1 431 ? 4.448 18.707 -4.255 1.00 85.06 431 ALA A O 1
ATOM 3300 N N . GLU A 1 432 ? 5.803 17.933 -5.869 1.00 85.75 432 GLU A N 1
ATOM 3301 C CA . GLU A 1 432 ? 5.035 18.525 -6.969 1.00 85.75 432 GLU A CA 1
ATOM 3302 C C . GLU A 1 432 ? 3.613 17.951 -7.014 1.00 85.75 432 GLU A C 1
ATOM 3304 O O . GLU A 1 432 ? 2.646 18.711 -7.003 1.00 85.75 432 GLU A O 1
ATOM 3309 N N . LEU A 1 433 ? 3.472 16.621 -6.994 1.00 83.38 433 LEU A N 1
ATOM 3310 C CA . LEU A 1 433 ? 2.172 15.946 -7.065 1.00 83.38 433 LEU A CA 1
ATOM 3311 C C . LEU A 1 433 ? 1.276 16.264 -5.863 1.00 83.38 433 LEU A C 1
ATOM 3313 O O . LEU A 1 433 ? 0.068 16.399 -6.026 1.00 83.38 433 LEU A O 1
ATOM 3317 N N . GLN A 1 434 ? 1.852 16.423 -4.669 1.00 79.81 434 GLN A N 1
ATOM 3318 C CA . GLN A 1 434 ? 1.121 16.857 -3.472 1.00 79.81 434 GLN A CA 1
ATOM 3319 C C . GLN A 1 434 ? 0.506 18.254 -3.632 1.00 79.81 434 GLN A C 1
ATOM 3321 O O . GLN A 1 434 ? -0.535 18.536 -3.043 1.00 79.81 434 GLN A O 1
ATOM 3326 N N . THR A 1 435 ? 1.147 19.147 -4.395 1.00 76.50 435 THR A N 1
ATOM 3327 C CA . THR A 1 435 ? 0.647 20.519 -4.591 1.00 76.50 435 THR A CA 1
ATOM 3328 C C . THR A 1 435 ? -0.435 20.634 -5.661 1.00 76.50 435 THR A C 1
ATOM 3330 O O . THR A 1 435 ? -1.097 21.671 -5.742 1.00 76.50 435 THR A O 1
ATOM 3333 N N . ARG A 1 436 ? -0.634 19.591 -6.475 1.00 75.38 436 ARG A N 1
ATOM 3334 C CA . ARG A 1 436 ? -1.620 19.592 -7.557 1.00 75.38 436 ARG A CA 1
ATOM 3335 C C . ARG A 1 436 ? -3.007 19.265 -7.014 1.00 75.38 436 ARG A C 1
ATOM 3337 O O . ARG A 1 436 ? -3.201 18.324 -6.246 1.00 75.38 436 ARG A O 1
ATOM 3344 N N . THR A 1 437 ? -3.995 20.059 -7.412 1.00 64.62 437 THR A N 1
ATOM 3345 C CA . THR A 1 437 ? -5.391 19.827 -7.037 1.00 64.62 437 THR A CA 1
ATOM 3346 C C . THR A 1 437 ? -6.009 18.784 -7.952 1.00 64.62 437 THR A C 1
ATOM 3348 O O . THR A 1 437 ? -6.082 18.995 -9.158 1.00 64.62 437 THR A O 1
ATOM 3351 N N . TYR A 1 438 ? -6.504 17.694 -7.368 1.00 61.75 438 TYR A N 1
ATOM 3352 C CA . TYR A 1 438 ? -7.294 16.699 -8.087 1.00 61.75 438 TYR A CA 1
ATOM 3353 C C . TYR A 1 438 ? -8.671 17.278 -8.439 1.00 61.75 438 TYR A C 1
ATOM 3355 O O . TYR A 1 438 ? -9.493 17.501 -7.544 1.00 61.75 438 TYR A O 1
ATOM 3363 N N . ASP A 1 439 ? -8.923 17.515 -9.726 1.00 58.94 439 ASP A N 1
ATOM 3364 C CA . ASP A 1 439 ? -10.250 17.847 -10.243 1.00 58.94 439 ASP A CA 1
ATOM 3365 C C . ASP A 1 439 ? -10.889 16.589 -10.843 1.00 58.94 439 ASP A C 1
ATOM 3367 O O . ASP A 1 439 ? -10.506 16.130 -11.915 1.00 58.94 439 ASP A O 1
ATOM 3371 N N . ALA A 1 440 ? -11.888 16.033 -10.151 1.00 51.59 440 ALA A N 1
ATOM 3372 C CA . ALA A 1 440 ? -12.607 14.836 -10.591 1.00 51.59 440 ALA A CA 1
ATOM 3373 C C . ALA A 1 440 ? -13.380 15.027 -11.914 1.00 51.59 440 ALA A C 1
ATOM 3375 O O . ALA A 1 440 ? -13.872 14.047 -12.471 1.00 51.59 440 ALA A O 1
ATOM 3376 N N . SER A 1 441 ? -13.540 16.272 -12.383 1.00 46.75 441 SER A N 1
ATOM 3377 C CA . SER A 1 441 ? -14.250 16.608 -13.621 1.00 46.75 441 SER A CA 1
ATOM 3378 C C . SER A 1 441 ? -13.347 16.717 -14.854 1.00 46.75 441 SER A C 1
ATOM 3380 O O . SER A 1 441 ? -13.862 16.793 -15.970 1.00 46.75 441 SER A O 1
ATOM 3382 N N . GLN A 1 442 ? -12.024 16.696 -14.674 1.00 46.72 442 GLN A N 1
ATOM 3383 C CA . GLN A 1 442 ? -11.055 16.711 -15.768 1.00 46.72 442 GLN A CA 1
ATOM 3384 C C . GLN A 1 442 ? -10.462 15.309 -15.938 1.00 46.72 442 GLN A C 1
ATOM 3386 O O . GLN A 1 442 ? -10.121 14.654 -14.955 1.00 46.72 442 GLN A O 1
ATOM 3391 N N . GLU A 1 443 ? -10.342 14.828 -17.183 1.00 45.94 443 GLU A N 1
ATOM 3392 C CA . GLU A 1 443 ? -9.449 13.700 -17.473 1.00 45.94 443 GLU A CA 1
ATOM 3393 C C . GLU A 1 443 ? -8.065 14.112 -16.971 1.00 45.94 443 GLU A C 1
ATOM 3395 O O . GLU A 1 443 ? -7.503 15.077 -17.489 1.00 45.94 443 GLU A O 1
ATOM 3400 N N . ALA A 1 444 ? -7.586 13.466 -15.901 1.00 49.16 444 ALA A N 1
ATOM 3401 C CA . ALA A 1 444 ? -6.379 13.884 -15.200 1.00 49.16 444 ALA A CA 1
ATOM 3402 C C . ALA A 1 444 ? -5.233 14.063 -16.216 1.00 49.16 444 ALA A C 1
ATOM 3404 O O . ALA A 1 444 ? -4.869 13.084 -16.880 1.00 49.16 444 ALA A O 1
ATOM 3405 N N . PRO A 1 445 ? -4.695 15.288 -16.386 1.00 52.47 445 PRO A N 1
ATOM 3406 C CA . PRO A 1 445 ? -3.522 15.508 -17.217 1.00 52.47 445 PRO A CA 1
ATOM 3407 C C . PRO A 1 445 ? -2.343 14.681 -16.697 1.00 52.47 445 PRO A C 1
ATOM 3409 O O . PRO A 1 445 ? -2.364 14.172 -15.575 1.00 52.47 445 PRO A O 1
ATOM 3412 N N . ASP A 1 446 ? -1.299 14.557 -17.514 1.00 68.75 446 ASP A N 1
ATOM 3413 C CA . ASP A 1 446 ? -0.055 13.852 -17.209 1.00 68.75 446 ASP A CA 1
ATOM 3414 C C . ASP A 1 446 ? 0.759 14.524 -16.061 1.00 68.75 446 ASP A C 1
ATOM 3416 O O . ASP A 1 446 ? 1.914 14.906 -16.228 1.00 68.75 446 ASP A O 1
ATOM 3420 N N . ASP A 1 447 ? 0.192 14.660 -14.859 1.00 78.81 447 ASP A N 1
ATOM 3421 C CA . ASP A 1 447 ? 0.750 15.421 -13.730 1.00 78.81 447 ASP A CA 1
ATOM 3422 C C . ASP A 1 447 ? 2.143 14.938 -13.301 1.00 78.81 447 ASP A C 1
ATOM 3424 O O . ASP A 1 447 ? 3.029 15.727 -12.958 1.00 78.81 447 ASP A O 1
ATOM 3428 N N . LEU A 1 448 ? 2.355 13.622 -13.349 1.00 82.12 448 LEU A N 1
ATOM 3429 C CA . LEU A 1 448 ? 3.654 13.005 -13.093 1.00 82.12 448 LEU A CA 1
ATOM 3430 C C . LEU A 1 448 ? 4.660 13.286 -14.216 1.00 82.12 448 LEU A C 1
ATOM 3432 O O . LEU A 1 448 ? 5.841 13.483 -13.934 1.00 82.12 448 LEU A O 1
ATOM 3436 N N . LEU A 1 449 ? 4.206 13.310 -15.470 1.00 80.44 449 LEU A N 1
ATOM 3437 C CA . LEU A 1 449 ? 5.047 13.622 -16.624 1.00 80.44 449 LEU A CA 1
ATOM 3438 C C . LEU A 1 449 ? 5.530 15.061 -16.523 1.00 80.44 449 LEU A C 1
ATOM 3440 O O . LEU A 1 449 ? 6.730 15.288 -16.528 1.00 80.44 449 LEU A O 1
ATOM 3444 N N . GLU A 1 450 ? 4.619 16.008 -16.310 1.00 82.56 450 GLU A N 1
ATOM 3445 C CA . GLU A 1 450 ? 4.964 17.416 -16.133 1.00 82.56 450 GLU A CA 1
ATOM 3446 C C . GLU A 1 450 ? 5.935 17.624 -14.963 1.00 82.56 450 GLU A C 1
ATOM 3448 O O . GLU A 1 450 ? 6.904 18.378 -15.084 1.00 82.56 450 GLU A O 1
ATOM 3453 N N . ALA A 1 451 ? 5.721 16.931 -13.836 1.00 86.56 451 ALA A N 1
ATOM 3454 C CA . ALA A 1 451 ? 6.647 16.964 -12.708 1.00 86.56 451 ALA A CA 1
ATOM 3455 C C . ALA A 1 451 ? 8.043 16.452 -13.107 1.00 86.56 451 ALA A C 1
ATOM 3457 O O . ALA A 1 451 ? 9.054 17.090 -12.810 1.00 86.56 451 ALA A O 1
ATOM 3458 N N . LEU A 1 452 ? 8.119 15.313 -13.796 1.00 87.69 452 LEU A N 1
ATOM 3459 C CA . LEU A 1 452 ? 9.385 14.728 -14.234 1.00 87.69 452 LEU A CA 1
ATOM 3460 C C . LEU A 1 452 ? 10.083 15.596 -15.287 1.00 87.69 452 LEU A C 1
ATOM 3462 O O . LEU A 1 452 ? 11.284 15.834 -15.158 1.00 87.69 452 LEU A O 1
ATOM 3466 N N . GLU A 1 453 ? 9.362 16.123 -16.273 1.00 86.31 453 GLU A N 1
ATOM 3467 C CA . GLU A 1 453 ? 9.895 17.015 -17.308 1.00 86.31 453 GLU A CA 1
ATOM 3468 C C . GLU A 1 453 ? 10.463 18.296 -16.693 1.00 86.31 453 GLU A C 1
ATOM 3470 O O . GLU A 1 453 ? 11.600 18.674 -16.986 1.00 86.31 453 GLU A O 1
ATOM 3475 N N . LYS A 1 454 ? 9.732 18.906 -15.752 1.00 88.12 454 LYS A N 1
ATOM 3476 C CA . LYS A 1 454 ? 10.168 20.092 -15.003 1.00 88.12 454 LYS A CA 1
ATOM 3477 C C . LYS A 1 454 ? 11.502 19.879 -14.288 1.00 88.12 454 LYS A C 1
ATOM 3479 O O . LYS A 1 454 ? 12.361 20.759 -14.314 1.00 88.12 454 LYS A O 1
ATOM 3484 N N . TRP A 1 455 ? 11.680 18.735 -13.625 1.00 89.62 455 TRP A N 1
ATOM 3485 C CA . TRP A 1 455 ? 12.853 18.487 -12.780 1.00 89.62 455 TRP A CA 1
ATOM 3486 C C . TRP A 1 455 ? 14.035 17.870 -13.532 1.00 89.62 455 TRP A C 1
ATOM 3488 O O . TRP A 1 455 ? 15.188 18.125 -13.181 1.00 89.62 455 TRP A O 1
ATOM 3498 N N . THR A 1 456 ? 13.773 17.074 -14.567 1.00 87.56 456 THR A N 1
ATOM 3499 C CA . THR A 1 456 ? 14.819 16.386 -15.339 1.00 87.56 456 THR A CA 1
ATOM 3500 C C . THR A 1 456 ? 15.216 17.119 -16.617 1.00 87.56 456 THR A C 1
ATOM 3502 O O . THR A 1 456 ? 16.299 16.851 -17.135 1.00 87.56 456 THR A O 1
ATOM 3505 N N . ASN A 1 457 ? 14.380 18.043 -17.108 1.00 84.94 457 ASN A N 1
ATOM 3506 C CA . ASN A 1 457 ? 14.494 18.667 -18.429 1.00 84.94 457 ASN A CA 1
ATOM 3507 C C . ASN A 1 457 ? 14.553 17.633 -19.574 1.00 84.94 457 ASN A C 1
ATOM 3509 O O . ASN A 1 457 ? 15.233 17.844 -20.578 1.00 84.94 457 ASN A O 1
ATOM 3513 N N . LYS A 1 458 ? 13.875 16.494 -19.395 1.00 83.44 458 LYS A N 1
ATOM 3514 C CA . LYS A 1 458 ? 13.781 15.388 -20.354 1.00 83.44 458 LYS A CA 1
ATOM 3515 C C . LYS A 1 458 ? 12.331 15.014 -20.554 1.00 83.44 458 LYS A C 1
ATOM 3517 O O . LYS A 1 458 ? 11.606 14.929 -19.570 1.00 83.44 458 LYS A O 1
ATOM 3522 N N . SER A 1 459 ? 11.944 14.731 -21.793 1.00 74.19 459 SER A N 1
ATOM 3523 C CA . SER A 1 459 ? 10.568 14.337 -22.080 1.00 74.19 459 SER A CA 1
ATOM 3524 C C . SER A 1 459 ? 10.293 12.874 -21.733 1.00 74.19 459 SER A C 1
ATOM 3526 O O . SER A 1 459 ? 11.183 12.012 -21.768 1.00 74.19 459 SER A O 1
ATOM 3528 N N . LEU A 1 460 ? 9.034 12.615 -21.399 1.00 65.00 460 LEU A N 1
ATOM 3529 C CA . LEU A 1 460 ? 8.433 11.285 -21.323 1.00 65.00 460 LEU A CA 1
ATOM 3530 C C . LEU A 1 460 ? 7.390 11.065 -22.432 1.00 65.00 460 LEU A C 1
ATOM 3532 O O . LEU A 1 460 ? 6.768 10.009 -22.457 1.00 65.00 460 LEU A O 1
ATOM 3536 N N . ASP A 1 461 ? 7.186 12.036 -23.333 1.00 61.81 461 ASP A N 1
ATOM 3537 C CA . ASP A 1 461 ? 6.194 11.922 -24.401 1.00 61.81 461 ASP A CA 1
ATOM 3538 C C . ASP A 1 461 ? 6.526 10.727 -25.322 1.00 61.81 461 ASP A C 1
ATOM 3540 O O . ASP A 1 461 ? 7.615 10.673 -25.910 1.00 61.81 461 ASP A O 1
ATOM 3544 N N . PRO A 1 462 ? 5.581 9.778 -25.484 1.00 54.53 462 PRO A N 1
ATOM 3545 C CA . PRO A 1 462 ? 5.661 8.694 -26.454 1.00 54.53 462 PRO A CA 1
ATOM 3546 C C . PRO A 1 462 ? 6.172 9.089 -27.838 1.00 54.53 462 PRO A C 1
ATOM 3548 O O . PRO A 1 462 ? 6.934 8.343 -28.454 1.00 54.53 462 PRO A O 1
ATOM 3551 N N . ALA A 1 463 ? 5.746 10.252 -28.335 1.00 56.12 463 ALA A N 1
ATOM 3552 C CA . ALA A 1 463 ? 6.056 10.727 -29.677 1.00 56.12 463 ALA A CA 1
ATOM 3553 C C . ALA A 1 463 ? 7.451 11.362 -29.786 1.00 56.12 463 ALA A C 1
ATOM 3555 O O . ALA A 1 463 ? 8.001 11.453 -30.885 1.00 56.12 463 ALA A O 1
ATOM 3556 N N . SER A 1 464 ? 8.043 11.777 -28.663 1.00 53.22 464 SER A N 1
ATOM 3557 C CA . SER A 1 464 ? 9.331 12.472 -28.605 1.00 53.22 464 SER A CA 1
ATOM 3558 C C . SER A 1 464 ? 10.486 11.575 -28.143 1.00 53.22 464 SER A C 1
ATOM 3560 O O . SER A 1 464 ? 11.599 12.074 -27.956 1.00 53.22 464 SER A O 1
ATOM 3562 N N . ALA A 1 465 ? 10.249 10.260 -27.994 1.00 54.16 465 ALA A N 1
ATOM 3563 C CA . ALA A 1 465 ? 11.194 9.247 -27.516 1.00 54.16 465 ALA A CA 1
ATOM 3564 C C . ALA A 1 465 ? 12.468 9.137 -28.389 1.00 54.16 465 ALA A C 1
ATOM 3566 O O . ALA A 1 465 ? 12.657 8.220 -29.188 1.00 54.16 465 ALA A O 1
ATOM 3567 N N . GLY A 1 466 ? 13.365 10.108 -28.229 1.00 54.69 466 GLY A N 1
ATOM 3568 C CA . GLY A 1 466 ? 14.688 10.186 -28.832 1.00 54.69 466 GLY A CA 1
ATOM 3569 C C . GLY A 1 466 ? 15.791 9.717 -27.880 1.00 54.69 466 GLY A C 1
ATOM 3570 O O . GLY A 1 466 ? 15.598 8.902 -26.978 1.00 54.69 466 GLY A O 1
ATOM 3571 N N . THR A 1 467 ? 17.003 10.233 -28.072 1.00 58.19 467 THR A N 1
ATOM 3572 C CA . THR A 1 467 ? 18.177 9.915 -27.239 1.00 58.19 467 THR A CA 1
ATOM 3573 C C . THR A 1 467 ? 18.182 10.544 -25.849 1.00 58.19 467 THR A C 1
ATOM 3575 O O . THR A 1 467 ? 19.100 10.251 -25.089 1.00 58.19 467 THR A O 1
ATOM 3578 N N . ASP A 1 468 ? 17.183 11.354 -25.494 1.00 67.75 468 ASP A N 1
ATOM 3579 C CA . ASP A 1 468 ? 17.186 12.150 -24.259 1.00 67.75 468 ASP A CA 1
ATOM 3580 C C . ASP A 1 468 ? 15.876 12.063 -23.449 1.00 67.75 468 ASP A C 1
ATOM 3582 O O . ASP A 1 468 ? 15.398 13.055 -22.906 1.00 67.75 468 ASP A O 1
ATOM 3586 N N . SER A 1 469 ? 15.273 10.870 -23.365 1.00 77.62 469 SER A N 1
ATOM 3587 C CA . SER A 1 469 ? 14.089 10.625 -22.525 1.00 77.62 469 SER A CA 1
ATOM 3588 C C . SER A 1 469 ? 14.441 10.121 -21.118 1.00 77.62 469 SER A C 1
ATOM 3590 O O . SER A 1 469 ? 15.530 9.578 -20.879 1.00 77.62 469 SER A O 1
ATOM 3592 N N . VAL A 1 470 ? 13.504 10.269 -20.172 1.00 82.31 470 VAL A N 1
ATOM 3593 C CA . VAL A 1 470 ? 13.646 9.728 -18.803 1.00 82.31 470 VAL A CA 1
ATOM 3594 C C . VAL A 1 470 ? 13.660 8.194 -18.810 1.00 82.31 470 VAL A C 1
ATOM 3596 O O . VAL A 1 470 ? 14.511 7.599 -18.154 1.00 82.31 470 VAL A O 1
ATOM 3599 N N . GLU A 1 471 ? 12.798 7.538 -19.599 1.00 80.38 471 GLU A N 1
ATOM 3600 C CA . GLU A 1 471 ? 12.796 6.068 -19.732 1.00 80.38 471 GLU A CA 1
ATOM 3601 C C . GLU A 1 471 ? 14.114 5.529 -20.311 1.00 80.38 471 GLU A C 1
ATOM 3603 O O . GLU A 1 471 ? 14.612 4.491 -19.877 1.00 80.38 471 GLU A O 1
ATOM 3608 N N . ARG A 1 472 ? 14.757 6.258 -21.233 1.00 79.62 472 ARG A N 1
ATOM 3609 C CA . ARG A 1 472 ? 16.090 5.882 -21.721 1.00 79.62 472 ARG A CA 1
ATOM 3610 C C . ARG A 1 472 ? 17.154 6.023 -20.637 1.00 79.62 472 ARG A C 1
ATOM 3612 O O . ARG A 1 472 ? 17.988 5.134 -20.490 1.00 79.62 472 ARG A O 1
ATOM 3619 N N . ALA A 1 473 ? 17.115 7.106 -19.859 1.00 85.06 473 ALA A N 1
ATOM 3620 C CA . ALA A 1 473 ? 18.019 7.288 -18.724 1.00 85.06 473 ALA A CA 1
ATOM 3621 C C . ALA A 1 473 ? 17.845 6.177 -17.674 1.00 85.06 473 ALA A C 1
ATOM 3623 O O . ALA A 1 473 ? 18.833 5.719 -17.095 1.00 85.06 473 ALA A O 1
ATOM 3624 N N . PHE A 1 474 ? 16.612 5.706 -17.479 1.00 87.56 474 PHE A N 1
ATOM 3625 C CA . PHE A 1 474 ? 16.315 4.528 -16.676 1.00 87.56 474 PHE A CA 1
ATOM 3626 C C . PHE A 1 474 ? 16.914 3.247 -17.280 1.00 87.56 474 PHE A C 1
ATOM 3628 O O . PHE A 1 474 ? 17.631 2.532 -16.582 1.00 87.56 474 PHE A O 1
ATOM 3635 N N . GLY A 1 475 ? 16.729 2.988 -18.580 1.00 83.50 475 GLY A N 1
ATOM 3636 C CA . GLY A 1 475 ? 17.346 1.846 -19.272 1.00 83.50 475 GLY A CA 1
ATOM 3637 C C . GLY A 1 475 ? 18.882 1.842 -19.201 1.00 83.50 475 GLY A C 1
ATOM 3638 O O . GLY A 1 475 ? 19.506 0.803 -18.961 1.00 83.50 475 GLY A O 1
ATOM 3639 N N . ASP A 1 476 ? 19.514 3.011 -19.318 1.00 84.12 476 ASP A N 1
ATOM 3640 C CA . ASP A 1 476 ? 20.960 3.178 -19.132 1.00 84.12 476 ASP A CA 1
ATOM 3641 C C . ASP A 1 476 ? 21.382 2.919 -17.675 1.00 84.12 476 ASP A C 1
ATOM 3643 O O . ASP A 1 476 ? 22.429 2.317 -17.421 1.00 84.12 476 ASP A O 1
ATOM 3647 N N . TRP A 1 477 ? 20.577 3.354 -16.701 1.00 88.19 477 TRP A N 1
ATOM 3648 C CA . TRP A 1 477 ? 20.810 3.103 -15.277 1.00 88.19 477 TRP A CA 1
ATOM 3649 C C . TRP A 1 477 ? 20.664 1.616 -14.919 1.00 88.19 477 TRP A C 1
ATOM 3651 O O . TRP A 1 477 ? 21.501 1.096 -14.173 1.00 88.19 477 TRP A O 1
ATOM 3661 N N . ILE A 1 478 ? 19.685 0.915 -15.499 1.00 86.56 478 ILE A N 1
ATOM 3662 C CA . ILE A 1 478 ? 19.537 -0.544 -15.398 1.00 86.56 478 ILE A CA 1
ATOM 3663 C C . ILE A 1 478 ? 20.764 -1.239 -16.002 1.00 86.56 478 ILE A C 1
ATOM 3665 O O . ILE A 1 478 ? 21.346 -2.129 -15.386 1.00 86.56 478 ILE A O 1
ATOM 3669 N N . SER A 1 479 ? 21.211 -0.808 -17.187 1.00 82.81 479 SER A N 1
ATOM 3670 C CA . SER A 1 479 ? 22.325 -1.442 -17.914 1.00 82.81 479 SER A CA 1
ATOM 3671 C C . SER A 1 479 ? 23.628 -1.490 -17.111 1.00 82.81 479 SER A C 1
ATOM 3673 O O . SER A 1 479 ? 24.419 -2.417 -17.273 1.00 82.81 479 SER A O 1
ATOM 3675 N N . ARG A 1 480 ? 23.854 -0.510 -16.228 1.00 84.38 480 ARG A N 1
ATOM 3676 C CA . ARG A 1 480 ? 25.040 -0.439 -15.353 1.00 84.38 480 ARG A CA 1
ATOM 3677 C C . ARG A 1 480 ? 25.015 -1.433 -14.187 1.00 84.38 480 ARG A C 1
ATOM 3679 O O . ARG A 1 480 ? 25.991 -1.496 -13.449 1.00 84.38 480 ARG A O 1
ATOM 3686 N N . ARG A 1 481 ? 23.910 -2.158 -13.990 1.00 77.69 481 ARG A N 1
ATOM 3687 C CA . ARG A 1 481 ? 23.694 -3.112 -12.886 1.00 77.69 481 ARG A CA 1
ATOM 3688 C C . ARG A 1 481 ? 23.787 -4.577 -13.317 1.00 77.69 481 ARG A C 1
ATOM 3690 O O . ARG A 1 481 ? 23.438 -5.450 -12.526 1.00 77.69 481 ARG A O 1
ATOM 3697 N N . ARG A 1 482 ? 24.230 -4.823 -14.553 1.00 68.81 482 ARG A N 1
ATOM 3698 C CA . ARG A 1 482 ? 24.555 -6.162 -15.059 1.00 68.81 482 ARG A CA 1
ATOM 3699 C C . ARG A 1 482 ? 25.763 -6.775 -14.377 1.00 68.81 482 ARG A C 1
ATOM 3701 O O . ARG A 1 482 ? 26.704 -6.012 -14.061 1.00 68.81 482 ARG A O 1
#

Radius of gyration: 24.16 Å; Cα contacts (8 Å, |Δi|>4): 783; chains: 1; bounding box: 52×82×75 Å

Secondary structure (DSSP, 8-state):
------SSSS-SS--------SS-PPPPPPHHHHHHHHHHHHHHHHTTPPP-TTS-HHHHHHHHHGGGEEEEE-SSEEEEEESSEE-TTS-EEPPPPHHHHHHHHHHHHHHHHHHHHHTT--HHHHHHHHHHHHHHHHHHHGGGSSSPPPPPHHHHHHHHHHHHHHT--SS-TTSTT---SS-EEEEEESSHHHHHHHHHHHHHH-TTTHHHHTSTTTTT-S-EEEETTEEEEESEE--SSTTS-TT--EEPPHHHHHHHHHHHHHHHHHHHH-TT--HHHHHHHHHHHHHHHH---TTTSS-B-TT-------STT--S-SGGGGTTSSBGGG-GGGSS--SSTTHHHHHHHEETTTEEEEEETTTTEEEEEE-----STT-PPPHHHHTS-HHHHHHHHHHHHHHHHHHHHHHHH-EETTEEHHHHHHHHHHHS---TTS----HHHHHHHHHHS-B--GGG-STTBHHHHHHHHHHTT-

Sequence (482 aa):
MLACSLLATLAALCTAPARAQDREPAPPIPFEALGLALIAAADARRGGEPVTEGDDAELLFLRRIEPLHQRIRLGAIELWVPAVTIQCDLKLGPALPLAQVAPIAKATLKLERQWTELAGLDGGNAARAKKAFTRIESWANSLSAPRLAESTPELVAEHEWLSACFRRDPSNSKSRGKEKPFGIVVLLAPERPHYLALLGAAGVLDGRYQKWFWDPSGRRSAGTPLYRGSCLVPFAYGPNTDEGPHCETQPLEPQDRVQLVIHTLSHTVTSNVTPVAPTWFAEGLALFDTIRATGADETMCTGVREQTQTMMQLGPGNTARGPAGMLVWVTREASPYREGSSPRFFLKELAAAWDAKRGFAILDLDAGKVAQYERGPLLGARAVLPDSIASAPDGVKKGFAEFFRAYCAGFVDYLFETKLKNDRLLHLVLAELQTRTYDASQEAPDDLLEALEKWTNKSLDPASAGTDSVERAFGDWISRRR

Mean predicted aligned error: 10.69 Å

pLDDT: mean 75.08, std 17.44, range [29.06, 96.12]

=== Feature glossary ===
Key to the feature types in this record:

— What the protein is —

Primary structure: the covalent order of the twenty standard amino acids along the backbone. Two proteins with the same sequence will (almost always) fold to the same structure; two with 30% identity often share a fold but not the details.

Database cross-references. InterPro integrates a dozen domain/family signature databases into unified entries with residue-range hits. GO terms attach function/process/location labels with evidence codes. CATH codes position the fold in a four-level structural taxonomy. Organism is the NCBI-taxonomy species name.

— Where its atoms are —

The mmCIF block holds the 3D Cartesian coordinates of each backbone atom (N, Cα, C, O) in ångströms. mmCIF is the PDB's canonical archive format — a tagged-loop text representation of the atomic model.

Six rendered views show the 3D structure from the faces of a cube — i.e. along ±x, ±y, ±z. Rendering representation is drawn randomly per protein from cartoon (secondary-structure ribbons), sticks (backbone bonds), or molecular surface; coloring is either N→C rainbow (blue at the N-terminus through red at the C-terminus) or one color per chain.

— Local backbone conformation —

DSSP 8-state secondary structure assigns each residue one of H (α-helix), G (3₁₀-helix), I (π-helix), E (extended β-strand), B (isolated β-bridge), T (hydrogen-bonded turn), S (bend), or '-' (coil). The assignment is computed from backbone hydrogen-bond geometry via the Kabsch–Sander algorithm.

P-SEA three-state annotation labels each residue as helix, strand, or coil based purely on the geometry of the Cα trace. It serves as a fallback when the full backbone (and thus DSSP) is unavailable.

The φ/ψ torsion pair specifies the backbone conformation at each residue. φ rotates about the N–Cα bond, ψ about the Cα–C bond. Steric clashes forbid most of the (φ, ψ) plane — the allowed regions (α-helix basin, β-sheet basin, left-handed helix) are the Ramachandran-allowed regions.

— Global shape and packing —

The geometric summary reports three shape descriptors. Rg (radius of gyration) measures how spread out the Cα atoms are about their centre of mass; compact globular proteins have small Rg, elongated or unfolded ones large. Cα contacts (<8 Å, |i−j|>4) count long-range residue pairs in spatial proximity — high for tightly packed folds, near zero for rods or random coil. The bounding-box extents give the protein's footprint along x, y, z in Å.

Accessible surface area quantifies burial. A residue with SASA near zero is packed into the hydrophobic core; one with SASA >100 Å² sits on the surface. Computed here via the Shrake–Rupley numerical algorithm with a 1.4 Å probe.

Plot images: a contact map (which residues are close in 3D, as an N×N binary image), a Ramachandran scatter (backbone torsion angles, revealing secondary-structure composition at a glance), and — for AlphaFold structures — a PAE heatmap (pairwise prediction confidence).

— Structural neighborhood —

The Foldseek 3Di string encodes local tertiary geometry as a 20-letter alphabet — one character per residue — derived from the relative positions of nearby Cα atoms. Unlike the amino-acid sequence, 3Di is a direct function of the 3D structure, so two proteins with the same fold have similar 3Di strings even at low sequence identity.

Nearest PDB neighbors are the top structural matches found by Foldseek when searching this structure against the entire Protein Data Bank. Each hit reports a TM-score (0 to 1; >0.5 almost always implies the same fold) and an E-value. These are *structural* homologs — they may share no detectable sequence similarity.

— Confidence and disorder —

For AlphaFold models, the B-factor field carries pLDDT — the model's own estimate of local accuracy on a 0–100 scale. Regions with pLDDT<50 should be treated as essentially unmodeled; they often correspond to intrinsically disordered segments.

B-factor (Debye–Waller factor) reflects atomic displacement in the crystal lattice. It is an experimental observable (units Å²), not a prediction; low values mean the atom is pinned down, high values mean it moves or is heterogeneous across the crystal.

Predicted aligned error is AlphaFold's pairwise confidence. Unlike pLDDT (per-residue), PAE is per-residue-pair and captures whether two parts of the structure are correctly placed relative to each other. Units are ångströms of expected positional error.